Protein AF-A0A7W9STJ0-F1 (afdb_monomer_lite)

Radius of gyration: 31.4 Å; chains: 1; bounding box: 106×86×63 Å

Organism: Armatimonas rosea (NCBI:txid685828)

Sequence (554 aa):
MKRLLGALAALTLLFAAPAHAYEEDTHFTMTLVLCRAAGLSNAEALTVASYDQGMDDSDGTVANGGTGGIIPNIPEESFWHAIPKSGSKTEVLARKKELWDSVLAETNPTKRLQRLGVFFHYQQDTWAHRKHPNSDPATFDTYSTPFGHAADGHQPDRPPFDPVCALRCLEEGSTYARLFVKDCVRRTPTTLFDNYSAAKGELDGAWTDKRKGKFFNTLVVDSSTPARKFFTDLIRSQIGAYTVSTDANPKFLFRETADEANYTAVKQALEGACSRAGVAVSIPTVRTKVTNLTTSQFQGSNLGTTTYSVKIYTGDVSGAGTDSNIFLSFKGASGQIGEQRLNALITTNAFERNQTDYVTLVNLAPVGELTSVTVRSDNMYPASAWYLGWIELSAPGIATRRFTFNKWIESPNLSATVSVATAPVAAVPIKIKIKSASNQMYVCASDGLQHNQWLYCKAGTPLTFVVEGDLNNCSLRVDGTQLYFSYNETTGAVKLWNTKDKAQFKLERQSNGTYALRNIAFDQYVWLSKESPYITRAGNAAIASGRWYLEGLP

InterPro domains:
  IPR001024 PLAT/LH2 domain [PF01477] (308-411)
  IPR001024 PLAT/LH2 domain [PS50095] (306-423)
  IPR001024 PLAT/LH2 domain [SM00308] (306-422)
  IPR036392 PLAT/LH2 domain superfamily [SSF49723] (305-410)
  IPR052970 Inner ear hair cell lipoxygenase homology domain-containing protein [PTHR45901] (243-411)

pLDDT: mean 78.11, std 18.62, range [30.28, 98.12]

Foldseek 3Di:
DDDDDDDPPPPPPPPPDFDFADLLNCLLVLQLLLLLQFPHDNVLSLLLSQLLSQQCQAPQQPQDDPFFFGDRSDPFNVLQALDPPPDDPVVLVVSLVVLLVCLLPDPDLSLSSSSNSSSLNSLLLNLLQFDLVALDPNGTDGADGTCRCQQVQHPSRDDDDPQQSLQSSSVVSSVSSNCCCCNVVVHHTDCLCPPNDRDGFDWPPVDPDPQDDPPLIATDQDPVGSNSNLSSQLRCLQSVQFRHQQDDDDDRPPGGYGDGGRSVSNQVSNCVSCVVSVRDGDDDPDRDHNYNDGPCVSVPNAAPKWKKKKKWFQEQDVLQFAPWWKWKKFAAPAGIGDTDTFCVQFPDRPQDHGDITIGIDTRHHDRAETFKMKMFTPQPDPSHKHQTAWMWMDIVVYDIDIFGDRDICDPPNRMDMGGDDDDDPDDDFQKWWKAFLVPRFTWDQAPDDDAFTFIWRDDDDIFIWTWADDLQWTWTHGPPAQWTFDADPVWQWTGTHNDCVQRIWHWDQDPVRWTWTARPVVRFTFFDDPTTTGTDPPQDCVDRRRTIHTHRDD

Secondary structure (DSSP, 8-state):
---------------PPPPB--THHHHHHHHHHHHHHHT--HHHHHHHHHHHHTTTS-TTT-TT-SSSS---SSTTHHHHS---SS--HHHHHHHHHHHHHHHHH--SHHHHHHHHHHHHHHHHHHHHTB-GGG--SSS-PBP-TTHHHHHTT--TTPSP--HHHHHHHHHHHHHHHHHIIIIIS--PPPGGGTT-------B-TT----SSSTT---BPP--SSHHHHHHHHHHHHHHHH-------S---TT-------BHHHHHHHHHHHHHHTT------SS----TT--HHHHTTS----EEEEEEEEE-SSTT----S-EEEEEEETTEEEEEEE-GGG-SSS-S-TT-EEEEEEEEE---SSEEEEEEEE---STT--EEEEEEEEEETTEEEEEEEEEEEEBTTB-EEEEE--PPP--PPPEEEEEEETTT-PBEE-TT-S-TTPBPEESSSPBPEEEEEEETTEEEEEETTSS-EEEE-TTT-BEEEESS-TT--EEEEE-TTS-EEEEETTTTEEEEEETTEEEEETT--TTSGGG-EEEETB-

Structure (mmCIF, N/CA/C/O backbone):
data_AF-A0A7W9STJ0-F1
#
_entry.id   AF-A0A7W9STJ0-F1
#
loop_
_atom_site.group_PDB
_atom_site.id
_atom_site.type_symbol
_atom_site.label_atom_id
_atom_site.label_alt_id
_atom_site.label_comp_id
_atom_site.label_asym_id
_atom_site.label_entity_id
_atom_site.label_seq_id
_atom_site.pdbx_PDB_ins_code
_atom_site.Cartn_x
_atom_site.Cartn_y
_atom_site.Cartn_z
_atom_site.occupancy
_atom_site.B_iso_or_equiv
_atom_site.auth_seq_id
_atom_site.auth_comp_id
_atom_site.auth_asym_id
_atom_site.auth_atom_id
_atom_site.pdbx_PDB_model_num
ATOM 1 N N . MET A 1 1 ? 60.773 -39.626 -4.029 1.00 34.88 1 MET A N 1
ATOM 2 C CA . MET A 1 1 ? 61.253 -38.275 -3.644 1.00 34.88 1 MET A CA 1
ATOM 3 C C . MET A 1 1 ? 60.671 -37.289 -4.651 1.00 34.88 1 MET A C 1
ATOM 5 O O . MET A 1 1 ? 60.888 -37.493 -5.829 1.00 34.88 1 MET A O 1
ATOM 9 N N . LYS A 1 2 ? 59.713 -36.441 -4.239 1.00 33.50 2 LYS A N 1
ATOM 10 C CA . LYS A 1 2 ? 59.927 -34.995 -3.969 1.00 33.50 2 LYS A CA 1
ATOM 11 C C . LYS A 1 2 ? 60.267 -34.240 -5.279 1.00 33.50 2 LYS A C 1
ATOM 13 O O . LYS A 1 2 ? 61.323 -34.500 -5.823 1.00 33.50 2 LYS A O 1
ATOM 18 N N . ARG A 1 3 ? 59.465 -33.301 -5.806 1.00 34.34 3 ARG A N 1
ATOM 19 C CA . ARG A 1 3 ? 58.855 -32.139 -5.129 1.00 34.34 3 ARG A CA 1
ATOM 20 C C . ARG A 1 3 ? 57.766 -31.457 -5.983 1.00 34.34 3 ARG A C 1
ATOM 22 O O . ARG A 1 3 ? 57.948 -31.286 -7.177 1.00 34.34 3 ARG A O 1
ATOM 29 N N . LEU A 1 4 ? 56.705 -31.042 -5.282 1.00 38.41 4 LEU A N 1
ATOM 30 C CA . LEU A 1 4 ? 56.048 -29.724 -5.285 1.00 38.41 4 LEU A CA 1
ATOM 31 C C . LEU A 1 4 ? 56.241 -28.796 -6.499 1.00 38.41 4 LEU A C 1
ATOM 33 O O . LEU A 1 4 ? 57.332 -28.262 -6.667 1.00 38.41 4 LEU A O 1
ATOM 37 N N . LEU A 1 5 ? 55.126 -28.372 -7.104 1.00 34.69 5 LEU A N 1
ATOM 38 C CA . LEU A 1 5 ? 54.842 -26.943 -7.277 1.00 34.69 5 LEU A CA 1
ATOM 39 C C . LEU A 1 5 ? 53.389 -26.672 -6.856 1.00 34.69 5 LEU A C 1
ATOM 41 O O . LEU A 1 5 ? 52.479 -27.417 -7.207 1.00 34.69 5 LEU A O 1
ATOM 45 N N . GLY A 1 6 ? 53.237 -25.687 -5.972 1.00 30.28 6 GLY A N 1
ATOM 46 C CA . GLY A 1 6 ? 52.090 -25.507 -5.093 1.00 30.28 6 GLY A CA 1
ATOM 47 C C . GLY A 1 6 ? 50.876 -24.837 -5.725 1.00 30.28 6 GLY A C 1
ATOM 48 O O . GLY A 1 6 ? 50.976 -24.029 -6.644 1.00 30.28 6 GLY A O 1
ATOM 49 N N . ALA A 1 7 ? 49.726 -25.157 -5.137 1.00 34.00 7 ALA A N 1
ATOM 50 C CA . ALA A 1 7 ? 48.494 -24.409 -5.271 1.00 34.00 7 ALA A CA 1
ATOM 51 C C . ALA A 1 7 ? 48.690 -22.994 -4.709 1.00 34.00 7 ALA A C 1
ATOM 53 O O . ALA A 1 7 ? 48.781 -22.804 -3.496 1.00 34.00 7 ALA A O 1
ATOM 54 N N . LEU A 1 8 ? 48.734 -21.996 -5.591 1.00 33.53 8 LEU A N 1
ATOM 55 C CA . LEU A 1 8 ? 48.444 -20.622 -5.210 1.00 33.53 8 LEU A CA 1
ATOM 56 C C . LEU A 1 8 ? 46.915 -20.494 -5.190 1.00 33.53 8 LEU A C 1
ATOM 58 O O . LEU A 1 8 ? 46.287 -20.176 -6.197 1.00 33.53 8 LEU A O 1
ATOM 62 N N . ALA A 1 9 ? 46.300 -20.819 -4.053 1.00 33.91 9 ALA A N 1
ATOM 63 C CA . ALA A 1 9 ? 44.928 -20.414 -3.789 1.00 33.91 9 ALA A CA 1
ATOM 64 C C . ALA A 1 9 ? 44.934 -18.886 -3.665 1.00 33.91 9 ALA A C 1
ATOM 66 O O . ALA A 1 9 ? 45.216 -18.335 -2.602 1.00 33.91 9 ALA A O 1
ATOM 67 N N . ALA A 1 10 ? 44.694 -18.199 -4.781 1.00 35.62 10 ALA A N 1
ATOM 68 C CA . ALA A 1 10 ? 44.346 -16.793 -4.763 1.00 35.62 10 ALA A CA 1
ATOM 69 C C . ALA A 1 10 ? 43.006 -16.688 -4.033 1.00 35.62 10 ALA A C 1
ATOM 71 O O . ALA A 1 10 ? 41.945 -16.907 -4.618 1.00 35.62 10 ALA A O 1
ATOM 72 N N . LEU A 1 11 ? 43.074 -16.405 -2.732 1.00 33.12 11 LEU A N 1
ATOM 73 C CA . LEU A 1 11 ? 41.954 -15.915 -1.949 1.00 33.12 11 LEU A CA 1
ATOM 74 C C . LEU A 1 11 ? 41.569 -14.562 -2.556 1.00 33.12 11 LEU A C 1
ATOM 76 O O . LEU A 1 11 ? 42.023 -13.505 -2.123 1.00 33.12 11 LEU A O 1
ATOM 80 N N . THR A 1 12 ? 40.787 -14.604 -3.629 1.00 33.50 12 THR A N 1
ATOM 81 C CA . THR A 1 12 ? 40.058 -13.449 -4.124 1.00 33.50 12 THR A CA 1
ATOM 82 C C . THR A 1 12 ? 39.019 -13.165 -3.054 1.00 33.50 12 THR A C 1
ATOM 84 O O . THR A 1 12 ? 37.937 -13.745 -3.027 1.00 33.50 12 THR A O 1
ATOM 87 N N . LEU A 1 13 ? 39.388 -12.299 -2.109 1.00 33.31 13 LEU A N 1
ATOM 88 C CA . LEU A 1 13 ? 38.422 -11.469 -1.413 1.00 33.31 13 LEU A CA 1
ATOM 89 C C . LEU A 1 13 ? 37.637 -10.759 -2.516 1.00 33.31 13 LEU A C 1
ATOM 91 O O . LEU A 1 13 ? 38.091 -9.764 -3.079 1.00 33.31 13 LEU A O 1
ATOM 95 N N . LEU A 1 14 ? 36.497 -11.344 -2.882 1.00 32.53 14 LEU A N 1
ATOM 96 C CA . LEU A 1 14 ? 35.428 -10.672 -3.595 1.00 32.53 14 LEU A CA 1
ATOM 97 C C . LEU A 1 14 ? 34.987 -9.528 -2.683 1.00 32.53 14 LEU A C 1
ATOM 99 O O . LEU A 1 14 ? 34.067 -9.667 -1.881 1.00 32.53 14 LEU A O 1
ATOM 103 N N . PHE A 1 15 ? 35.692 -8.403 -2.755 1.00 34.09 15 PHE A N 1
ATOM 104 C CA . PHE A 1 15 ? 35.105 -7.140 -2.362 1.00 34.09 15 PHE A CA 1
ATOM 105 C C . PHE A 1 15 ? 33.916 -6.967 -3.299 1.00 34.09 15 PHE A C 1
ATOM 107 O O . PHE A 1 15 ? 34.097 -6.845 -4.511 1.00 34.09 15 PHE A O 1
ATOM 114 N N . ALA A 1 16 ? 32.704 -7.069 -2.751 1.00 37.66 16 ALA A N 1
ATOM 115 C CA . ALA A 1 16 ? 31.504 -6.708 -3.486 1.00 37.66 16 ALA A CA 1
ATOM 116 C C . ALA A 1 16 ? 31.754 -5.332 -4.113 1.00 37.66 16 ALA A C 1
ATOM 118 O O . ALA A 1 16 ? 32.221 -4.420 -3.421 1.00 37.66 16 ALA A O 1
ATOM 119 N N . ALA A 1 17 ? 31.518 -5.207 -5.421 1.00 43.00 17 ALA A N 1
ATOM 120 C CA . ALA A 1 17 ? 31.607 -3.916 -6.084 1.00 43.00 17 ALA A CA 1
ATOM 121 C C . ALA A 1 17 ? 30.753 -2.905 -5.295 1.00 43.00 17 ALA A C 1
ATOM 123 O O . ALA A 1 17 ? 29.681 -3.281 -4.803 1.00 43.00 17 ALA A O 1
ATOM 124 N N . PRO A 1 18 ? 31.224 -1.661 -5.101 1.00 43.72 18 PRO A N 1
ATOM 125 C CA . PRO A 1 18 ? 30.446 -0.667 -4.379 1.00 43.72 18 PRO A CA 1
ATOM 126 C C . PRO A 1 18 ? 29.083 -0.514 -5.061 1.00 43.72 18 PRO A C 1
ATOM 128 O O . PRO A 1 18 ? 29.011 -0.268 -6.259 1.00 43.72 18 PRO A O 1
ATOM 131 N N . ALA A 1 19 ? 28.001 -0.696 -4.301 1.00 46.25 19 ALA A N 1
ATOM 132 C CA . ALA A 1 19 ? 26.663 -0.426 -4.802 1.00 46.25 19 ALA A CA 1
ATOM 133 C C . ALA A 1 19 ? 26.538 1.077 -5.074 1.00 46.25 19 ALA A C 1
ATOM 135 O O . ALA A 1 19 ? 26.765 1.910 -4.186 1.00 46.25 19 ALA A O 1
ATOM 136 N N . HIS A 1 20 ? 26.197 1.409 -6.308 1.00 48.94 20 HIS A N 1
ATOM 137 C CA . HIS A 1 20 ? 25.931 2.772 -6.720 1.00 48.94 20 HIS A CA 1
ATOM 138 C C . HIS A 1 20 ? 24.485 3.149 -6.359 1.00 48.94 20 HIS A C 1
ATOM 140 O O . HIS A 1 20 ? 23.592 2.297 -6.346 1.00 48.94 20 HIS A O 1
ATOM 146 N N . ALA A 1 21 ? 24.292 4.405 -5.964 1.00 47.09 21 ALA A N 1
ATOM 147 C CA . ALA A 1 21 ? 22.993 5.032 -5.794 1.00 47.09 21 ALA A CA 1
ATOM 148 C C . ALA A 1 21 ? 22.482 5.343 -7.195 1.00 47.09 21 ALA A C 1
ATOM 150 O O . ALA A 1 21 ? 22.922 6.312 -7.817 1.00 47.09 21 ALA A O 1
ATOM 151 N N . TYR A 1 22 ? 21.612 4.479 -7.696 1.00 52.34 22 TYR A N 1
ATOM 152 C CA . TYR A 1 22 ? 20.896 4.745 -8.930 1.00 52.34 22 TYR A CA 1
ATOM 153 C C . TYR A 1 22 ? 19.677 5.624 -8.620 1.00 52.34 22 TYR A C 1
ATOM 155 O O . TYR A 1 22 ? 19.228 5.710 -7.482 1.00 52.34 22 TYR A O 1
ATOM 163 N N . GLU A 1 23 ? 19.180 6.299 -9.642 1.00 53.84 23 GLU A N 1
ATOM 164 C CA . GLU A 1 23 ? 17.933 7.066 -9.724 1.00 53.84 23 GLU A CA 1
ATOM 165 C C . GLU A 1 23 ? 16.795 6.569 -8.781 1.00 53.84 23 GLU A C 1
ATOM 167 O O . GLU A 1 23 ? 16.400 7.267 -7.840 1.00 53.84 23 GLU A O 1
ATOM 172 N N . GLU A 1 24 ? 16.421 5.295 -8.919 1.00 54.16 24 GLU A N 1
ATOM 173 C CA . GLU A 1 24 ? 15.500 4.502 -8.078 1.00 54.16 24 GLU A CA 1
ATOM 174 C C . GLU A 1 24 ? 15.724 4.602 -6.550 1.00 54.16 24 GLU A C 1
ATOM 176 O O . GLU A 1 24 ? 14.804 4.491 -5.733 1.00 54.16 24 GLU A O 1
ATOM 181 N N . ASP A 1 25 ? 16.975 4.787 -6.130 1.00 62.66 25 ASP A N 1
ATOM 182 C CA . ASP A 1 25 ? 17.379 4.742 -4.727 1.00 62.66 25 ASP A CA 1
ATOM 183 C C . ASP A 1 25 ? 17.018 6.028 -3.981 1.00 62.66 25 ASP A C 1
ATOM 185 O O . ASP A 1 25 ? 16.986 6.051 -2.744 1.00 62.66 25 ASP A O 1
ATOM 189 N N . THR A 1 26 ? 16.733 7.110 -4.706 1.00 71.62 26 THR A N 1
ATOM 190 C CA . THR A 1 26 ? 16.294 8.358 -4.080 1.00 71.62 26 THR A CA 1
ATOM 191 C C . THR A 1 26 ? 14.828 8.327 -3.717 1.00 71.62 26 THR A C 1
ATOM 193 O O . THR A 1 26 ? 14.522 8.679 -2.578 1.00 71.62 26 THR A O 1
ATOM 196 N N . HIS A 1 27 ? 13.962 7.846 -4.612 1.00 78.56 27 HIS A N 1
ATOM 197 C CA . HIS A 1 27 ? 12.553 7.591 -4.299 1.00 78.56 27 HIS A CA 1
ATOM 198 C C . HIS A 1 27 ? 12.453 6.736 -3.035 1.00 78.56 27 HIS A C 1
ATOM 200 O O . HIS A 1 27 ? 11.918 7.163 -2.009 1.00 78.56 27 HIS A O 1
ATOM 206 N N . PHE A 1 28 ? 13.172 5.608 -3.022 1.00 84.12 28 PHE A N 1
ATOM 207 C CA . PHE A 1 28 ? 13.250 4.738 -1.852 1.00 84.12 28 PHE A CA 1
ATOM 208 C C . PHE A 1 28 ? 13.688 5.467 -0.574 1.00 84.12 28 PHE A C 1
ATOM 210 O O . PHE A 1 28 ? 13.011 5.418 0.459 1.00 84.12 28 PHE A O 1
ATOM 217 N N . THR A 1 29 ? 14.862 6.107 -0.599 1.00 84.94 29 THR A N 1
ATOM 218 C CA . THR A 1 29 ? 15.466 6.661 0.621 1.00 84.94 29 THR A CA 1
ATOM 219 C C . THR A 1 29 ? 14.710 7.879 1.138 1.00 84.94 29 THR A C 1
ATOM 221 O O . THR A 1 29 ? 14.514 7.982 2.354 1.00 84.94 29 THR A O 1
ATOM 224 N N . MET A 1 30 ? 14.231 8.762 0.257 1.00 86.94 30 MET A N 1
ATOM 225 C CA . MET A 1 30 ? 13.417 9.919 0.639 1.00 86.94 30 MET A CA 1
ATOM 226 C C . MET A 1 30 ? 12.081 9.482 1.221 1.00 86.94 30 MET A C 1
ATOM 228 O O . MET A 1 30 ? 11.730 9.928 2.316 1.00 86.94 30 MET A O 1
ATOM 232 N N . THR A 1 31 ? 11.376 8.558 0.570 1.00 92.12 31 THR A N 1
ATOM 233 C CA . THR A 1 31 ? 10.092 8.050 1.067 1.00 92.12 31 THR A CA 1
ATOM 234 C C . THR A 1 31 ? 10.236 7.327 2.394 1.00 92.12 31 THR A C 1
ATOM 236 O O . THR A 1 31 ? 9.435 7.552 3.308 1.00 92.12 31 THR A O 1
ATOM 239 N N . LEU A 1 32 ? 11.284 6.515 2.563 1.00 91.69 32 LEU A N 1
ATOM 240 C CA . LEU A 1 32 ? 11.581 5.859 3.835 1.00 91.69 32 LEU A CA 1
ATOM 241 C C . LEU A 1 32 ? 11.781 6.892 4.952 1.00 91.69 32 LEU A C 1
ATOM 243 O O . LEU A 1 32 ? 11.142 6.799 6.006 1.00 91.69 32 LEU A O 1
ATOM 247 N N . VAL A 1 33 ? 12.643 7.885 4.722 1.00 93.50 33 VAL A N 1
ATOM 248 C CA . VAL A 1 33 ? 12.940 8.951 5.689 1.00 93.50 33 VAL A CA 1
ATOM 249 C C . VAL A 1 33 ? 11.684 9.746 6.030 1.00 93.50 33 VAL A C 1
ATOM 251 O O . VAL A 1 33 ? 11.388 9.951 7.208 1.00 93.50 33 VAL A O 1
ATOM 254 N N . LEU A 1 34 ? 10.918 10.147 5.022 1.00 94.81 34 LEU A N 1
ATOM 255 C CA . LEU A 1 34 ? 9.699 10.929 5.167 1.00 94.81 34 LEU A CA 1
ATOM 256 C C . LEU A 1 34 ? 8.627 10.174 5.962 1.00 94.81 34 LEU A C 1
ATOM 258 O O . LEU A 1 34 ? 8.043 10.719 6.901 1.00 94.81 34 LEU A O 1
ATOM 262 N N . CYS A 1 35 ? 8.409 8.897 5.645 1.00 96.50 35 CYS A N 1
ATOM 263 C CA . CYS A 1 35 ? 7.468 8.039 6.360 1.00 96.50 35 CYS A CA 1
ATOM 264 C C . CYS A 1 35 ? 7.874 7.851 7.827 1.00 96.50 35 CYS A C 1
ATOM 266 O O . CYS A 1 35 ? 7.034 7.946 8.729 1.00 96.50 35 CYS A O 1
ATOM 268 N N . ARG A 1 36 ? 9.167 7.627 8.088 1.00 96.19 36 ARG A N 1
ATOM 269 C CA . ARG A 1 36 ? 9.704 7.530 9.454 1.00 96.19 36 ARG A CA 1
ATOM 270 C C . ARG A 1 36 ? 9.550 8.839 10.214 1.00 96.19 36 ARG A C 1
ATOM 272 O O . ARG A 1 36 ? 9.101 8.815 11.359 1.00 96.19 36 ARG A O 1
ATOM 279 N N . ALA A 1 37 ? 9.861 9.960 9.571 1.00 96.06 37 ALA A N 1
ATOM 280 C CA . ALA A 1 37 ? 9.702 11.288 10.140 1.00 96.06 37 ALA A CA 1
ATOM 281 C C . ALA A 1 37 ? 8.234 11.596 10.455 1.00 96.06 37 ALA A C 1
ATOM 283 O O . ALA A 1 37 ? 7.967 12.228 11.465 1.00 96.06 37 ALA A O 1
ATOM 284 N N . ALA A 1 38 ? 7.276 11.125 9.652 1.00 96.25 38 ALA A N 1
ATOM 285 C CA . ALA A 1 38 ? 5.845 11.321 9.899 1.00 96.25 38 ALA A CA 1
ATOM 286 C C . ALA A 1 38 ? 5.280 10.428 11.020 1.00 96.25 38 ALA A C 1
ATOM 288 O O . ALA A 1 38 ? 4.276 10.791 11.634 1.00 96.25 38 ALA A O 1
ATOM 289 N N . GLY A 1 39 ? 5.926 9.294 11.316 1.00 94.50 39 GLY A N 1
ATOM 290 C CA . GLY A 1 39 ? 5.561 8.398 12.423 1.00 94.50 39 GLY A CA 1
ATOM 291 C C . GLY A 1 39 ? 5.176 6.970 12.022 1.00 94.50 39 GLY A C 1
ATOM 292 O O . GLY A 1 39 ? 4.685 6.221 12.869 1.00 94.50 39 GLY A O 1
ATOM 293 N N . LEU A 1 40 ? 5.390 6.556 10.767 1.00 93.06 40 LEU A N 1
ATOM 294 C CA . LEU A 1 40 ? 5.260 5.146 10.374 1.00 93.06 40 LEU A CA 1
ATOM 295 C C . LEU A 1 40 ? 6.374 4.330 11.028 1.00 93.06 40 LEU A C 1
ATOM 297 O O . LEU A 1 40 ? 7.490 4.825 11.149 1.00 93.06 40 LEU A O 1
ATOM 301 N N . SER A 1 41 ? 6.116 3.078 11.415 1.00 88.06 41 SER A N 1
ATOM 302 C CA . SER A 1 41 ? 7.145 2.135 11.886 1.00 88.06 41 SER A CA 1
ATOM 303 C C . SER A 1 41 ? 8.159 1.805 10.783 1.00 88.06 41 SER A C 1
ATOM 305 O O . SER A 1 41 ? 7.926 2.082 9.609 1.00 88.06 41 SER A O 1
ATOM 307 N N . ASN A 1 42 ? 9.285 1.183 11.145 1.00 81.69 42 ASN A N 1
ATOM 308 C CA . ASN A 1 42 ? 10.303 0.792 10.166 1.00 81.69 42 ASN A CA 1
ATOM 309 C C . ASN A 1 42 ? 9.755 -0.162 9.095 1.00 81.69 42 ASN A C 1
ATOM 311 O O . ASN A 1 42 ? 10.005 0.040 7.915 1.00 81.69 42 ASN A O 1
ATOM 315 N N . ALA A 1 43 ? 8.958 -1.158 9.492 1.00 79.56 43 ALA A N 1
ATOM 316 C CA . ALA A 1 43 ? 8.370 -2.119 8.558 1.00 79.56 43 ALA A CA 1
ATOM 317 C C . ALA A 1 43 ? 7.360 -1.465 7.600 1.00 79.56 43 ALA A C 1
ATOM 319 O O . ALA A 1 43 ? 7.353 -1.751 6.404 1.00 79.56 43 ALA A O 1
ATOM 320 N N . GLU A 1 44 ? 6.528 -0.557 8.116 1.00 87.94 44 GLU A N 1
ATOM 321 C CA . GLU A 1 44 ? 5.558 0.175 7.299 1.00 87.94 44 GLU A CA 1
ATOM 322 C C . GLU A 1 44 ? 6.271 1.101 6.308 1.00 87.94 44 GLU A C 1
ATOM 324 O O . GLU A 1 44 ? 5.984 1.053 5.118 1.00 87.94 44 GLU A O 1
ATOM 329 N N . ALA A 1 45 ? 7.245 1.886 6.777 1.00 88.62 45 ALA A N 1
ATOM 330 C CA . ALA A 1 45 ? 7.998 2.810 5.937 1.00 88.62 45 ALA A CA 1
ATOM 331 C C . ALA A 1 45 ? 8.825 2.083 4.859 1.00 88.62 45 ALA A C 1
ATOM 333 O O . ALA A 1 45 ? 8.855 2.531 3.719 1.00 88.62 45 ALA A O 1
ATOM 334 N N . LEU A 1 46 ? 9.422 0.929 5.185 1.00 82.75 46 LEU A N 1
ATOM 335 C CA . LEU A 1 46 ? 10.105 0.077 4.205 1.00 82.75 46 LEU A CA 1
ATOM 336 C C . LEU A 1 46 ? 9.148 -0.474 3.147 1.00 82.75 46 LEU A C 1
ATOM 338 O O . LEU A 1 46 ? 9.508 -0.523 1.976 1.00 82.75 46 LEU A O 1
ATOM 342 N N . THR A 1 47 ? 7.933 -0.868 3.538 1.00 83.69 47 THR A N 1
ATOM 343 C CA . THR A 1 47 ? 6.923 -1.354 2.583 1.00 83.69 47 THR A CA 1
ATOM 344 C C . THR A 1 47 ? 6.565 -0.265 1.577 1.00 83.69 47 THR A C 1
ATOM 346 O O . THR A 1 47 ? 6.539 -0.524 0.379 1.00 83.69 47 THR A O 1
ATOM 349 N N . VAL A 1 48 ? 6.323 0.953 2.066 1.00 91.50 48 VAL A N 1
ATOM 350 C CA . VAL A 1 48 ? 5.977 2.111 1.233 1.00 91.50 48 VAL A CA 1
ATOM 351 C C . VAL A 1 48 ? 7.133 2.445 0.288 1.00 91.50 48 VAL A C 1
ATOM 353 O O . VAL A 1 48 ? 6.927 2.488 -0.919 1.00 91.50 48 VAL A O 1
ATOM 356 N N . ALA A 1 49 ? 8.353 2.581 0.817 1.00 88.00 49 ALA A N 1
ATOM 357 C CA . ALA A 1 49 ? 9.550 2.889 0.035 1.00 88.00 49 ALA A CA 1
ATOM 358 C C . ALA A 1 49 ? 9.872 1.828 -1.033 1.00 88.00 49 ALA A C 1
ATOM 360 O O . ALA A 1 49 ? 10.314 2.166 -2.123 1.00 88.00 49 ALA A O 1
ATOM 361 N N . SER A 1 50 ? 9.619 0.545 -0.750 1.00 82.19 50 SER A N 1
ATOM 362 C CA . SER A 1 50 ? 9.867 -0.532 -1.722 1.00 82.19 50 SER A CA 1
ATOM 363 C C . SER A 1 50 ? 8.881 -0.501 -2.894 1.00 82.19 50 SER A C 1
ATOM 365 O O . SER A 1 50 ? 9.235 -0.900 -3.995 1.00 82.19 50 SER A O 1
ATOM 367 N N . TYR A 1 51 ? 7.640 -0.054 -2.668 1.00 86.19 51 TYR A N 1
ATOM 368 C CA . TYR A 1 51 ? 6.631 0.088 -3.729 1.00 86.19 51 TYR A CA 1
ATOM 369 C C . TYR A 1 51 ? 6.763 1.393 -4.508 1.00 86.19 51 TYR A C 1
ATOM 371 O O . TYR A 1 51 ? 6.358 1.434 -5.662 1.00 86.19 51 TYR A O 1
ATOM 379 N N . ASP A 1 52 ? 7.310 2.424 -3.870 1.00 87.44 52 ASP A N 1
ATOM 380 C CA . ASP A 1 52 ? 7.742 3.654 -4.525 1.00 87.44 52 ASP A CA 1
ATOM 381 C C . ASP A 1 52 ? 8.830 3.336 -5.565 1.00 87.44 52 ASP A C 1
ATOM 383 O O . ASP A 1 52 ? 8.577 3.383 -6.763 1.00 87.44 52 ASP A O 1
ATOM 387 N N . GLN A 1 53 ? 9.962 2.780 -5.113 1.00 79.50 53 GLN A N 1
ATOM 388 C CA . GLN A 1 53 ? 11.043 2.313 -5.993 1.00 79.50 53 GLN A CA 1
ATOM 389 C C . GLN A 1 53 ? 10.601 1.238 -7.002 1.00 79.50 53 GLN A C 1
ATOM 391 O O . GLN A 1 53 ? 11.119 1.168 -8.113 1.00 79.50 53 GLN A O 1
ATOM 396 N N . GLY A 1 54 ? 9.640 0.390 -6.624 1.00 75.50 54 GLY A N 1
ATOM 397 C CA . GLY A 1 54 ? 9.143 -0.701 -7.461 1.00 75.50 54 GLY A CA 1
ATOM 398 C C . GLY A 1 54 ? 8.596 -0.255 -8.819 1.00 75.50 54 GLY A C 1
ATOM 399 O O . GLY A 1 54 ? 8.569 -1.057 -9.754 1.00 75.50 54 GLY A O 1
ATOM 400 N N . MET A 1 55 ? 8.148 0.999 -8.934 1.00 74.62 55 MET A N 1
ATOM 401 C CA . MET A 1 55 ? 7.643 1.534 -10.196 1.00 74.62 55 MET A CA 1
ATOM 402 C C . MET A 1 55 ? 8.756 1.755 -11.222 1.00 74.62 55 MET A C 1
ATOM 404 O O . MET A 1 55 ? 8.558 1.441 -12.393 1.00 74.62 55 MET A O 1
ATOM 408 N N . ASP A 1 56 ? 9.929 2.198 -10.782 1.00 70.06 56 ASP A N 1
ATOM 409 C CA . ASP A 1 56 ? 11.104 2.366 -11.641 1.00 70.06 56 ASP A CA 1
ATOM 410 C C . ASP A 1 56 ? 11.816 1.032 -11.910 1.00 70.06 56 ASP A C 1
ATOM 412 O O . ASP A 1 56 ? 12.275 0.783 -13.021 1.00 70.06 56 ASP A O 1
ATOM 416 N N . ASP A 1 57 ? 11.825 0.131 -10.920 1.00 68.56 57 ASP A N 1
ATOM 417 C CA . ASP A 1 57 ? 12.467 -1.198 -10.964 1.00 68.56 57 ASP A CA 1
ATOM 418 C C . ASP A 1 57 ? 11.811 -2.193 -11.946 1.00 68.56 57 ASP A C 1
ATOM 420 O O . ASP A 1 57 ? 12.281 -3.324 -12.120 1.00 68.56 57 ASP A O 1
ATOM 424 N N . SER A 1 58 ? 10.656 -1.849 -12.506 1.00 63.47 58 SER A N 1
ATOM 425 C CA . SER A 1 58 ? 9.824 -2.784 -13.253 1.00 63.47 58 SER A CA 1
ATOM 426 C C . SER A 1 58 ? 10.061 -2.647 -14.748 1.00 63.47 58 SER A C 1
ATOM 428 O O . SER A 1 58 ? 9.692 -1.639 -15.334 1.00 63.47 58 SER A O 1
ATOM 430 N N . ASP A 1 59 ? 10.583 -3.709 -15.376 1.00 59.44 59 ASP A N 1
ATOM 431 C CA . ASP A 1 59 ? 10.970 -3.787 -16.801 1.00 59.44 59 ASP A CA 1
ATOM 432 C C . ASP A 1 59 ? 9.914 -3.264 -17.798 1.00 59.44 59 ASP A C 1
ATOM 434 O O . ASP A 1 59 ? 10.240 -2.897 -18.925 1.00 59.44 59 ASP A O 1
ATOM 438 N N . GLY A 1 60 ? 8.641 -3.236 -17.392 1.00 53.31 60 GLY A N 1
ATOM 439 C CA . GLY A 1 60 ? 7.544 -2.676 -18.170 1.00 53.31 60 GLY A CA 1
ATOM 440 C C . GLY A 1 60 ? 7.328 -1.169 -17.992 1.00 53.31 60 GLY A C 1
ATOM 441 O O . GLY A 1 60 ? 6.933 -0.512 -18.943 1.00 53.31 60 GLY A O 1
ATOM 442 N N . THR A 1 61 ? 7.571 -0.608 -16.811 1.00 52.53 61 THR A N 1
ATOM 443 C CA . THR A 1 61 ? 7.291 0.799 -16.472 1.00 52.53 61 THR A CA 1
ATOM 444 C C . THR A 1 61 ? 8.533 1.687 -16.472 1.00 52.53 61 THR A C 1
ATOM 446 O O . THR A 1 61 ? 8.396 2.882 -16.258 1.00 52.53 61 THR A O 1
ATOM 449 N N . VAL A 1 62 ? 9.721 1.146 -16.773 1.00 56.25 62 VAL A N 1
ATOM 450 C CA . VAL A 1 62 ? 10.960 1.934 -16.877 1.00 56.25 62 VAL A CA 1
ATOM 451 C C . VAL A 1 62 ? 10.805 3.052 -17.916 1.00 56.25 62 VAL A C 1
ATOM 453 O O . VAL A 1 62 ? 10.714 2.784 -19.119 1.00 56.25 62 VAL A O 1
ATOM 456 N N . ALA A 1 63 ? 10.881 4.309 -17.466 1.00 49.62 63 ALA A N 1
ATOM 457 C CA . ALA A 1 63 ? 10.772 5.508 -18.309 1.00 49.62 63 ALA A CA 1
ATOM 458 C C . ALA A 1 63 ? 11.895 5.641 -19.371 1.00 49.62 63 ALA A C 1
ATOM 460 O O . ALA A 1 63 ? 11.813 6.443 -20.307 1.00 49.62 63 ALA A O 1
ATOM 461 N N . ASN A 1 64 ? 12.962 4.841 -19.242 1.00 50.12 64 ASN A N 1
ATOM 462 C CA . ASN A 1 64 ? 14.198 4.917 -20.021 1.00 50.12 64 ASN A CA 1
ATOM 463 C C . ASN A 1 64 ? 14.562 3.575 -20.684 1.00 50.12 64 ASN A C 1
ATOM 465 O O . ASN A 1 64 ? 15.649 3.033 -20.481 1.00 50.12 64 ASN A O 1
ATOM 469 N N . GLY A 1 65 ? 13.678 3.036 -21.525 1.00 41.75 65 GLY A N 1
ATOM 470 C CA . GLY A 1 65 ? 14.030 1.903 -22.389 1.00 41.75 65 GLY A CA 1
ATOM 471 C C . GLY A 1 65 ? 15.105 2.290 -23.406 1.00 41.75 65 GLY A C 1
ATOM 472 O O . GLY A 1 65 ? 14.776 2.849 -24.442 1.00 41.75 65 GLY A O 1
ATOM 473 N N . GLY A 1 66 ? 16.377 2.005 -23.109 1.00 44.44 66 GLY A N 1
ATOM 474 C CA . GLY A 1 66 ? 17.497 2.000 -24.057 1.00 44.44 66 GLY A CA 1
ATOM 475 C C . GLY A 1 66 ? 17.776 3.320 -24.785 1.00 44.44 66 GLY A C 1
ATOM 476 O O . GLY A 1 66 ? 17.091 3.696 -25.726 1.00 44.44 66 GLY A O 1
ATOM 477 N N . THR A 1 67 ? 18.901 3.966 -24.467 1.00 37.69 67 THR A N 1
ATOM 478 C CA . THR A 1 67 ? 19.514 4.985 -25.341 1.00 37.69 67 THR A CA 1
ATOM 479 C C . THR A 1 67 ? 18.543 6.090 -25.816 1.00 37.69 67 THR A C 1
ATOM 481 O O . THR A 1 67 ? 18.317 6.287 -27.005 1.00 37.69 67 THR A O 1
ATOM 484 N N . GLY A 1 68 ? 18.027 6.862 -24.851 1.00 45.28 68 GLY A N 1
ATOM 485 C CA . GLY A 1 68 ? 17.576 8.242 -25.055 1.00 45.28 68 GLY A CA 1
ATOM 486 C C . GLY A 1 68 ? 16.112 8.477 -25.436 1.00 45.28 68 GLY A C 1
ATOM 487 O O . GLY A 1 68 ? 15.814 8.764 -26.590 1.00 45.28 68 GLY A O 1
ATOM 488 N N . GLY A 1 69 ? 15.261 8.609 -24.414 1.00 47.53 69 GLY A N 1
ATOM 489 C CA . GLY A 1 69 ? 14.140 9.555 -24.433 1.00 47.53 69 GLY A CA 1
ATOM 490 C C . GLY A 1 69 ? 12.777 8.985 -24.828 1.00 47.53 69 GLY A C 1
ATOM 491 O O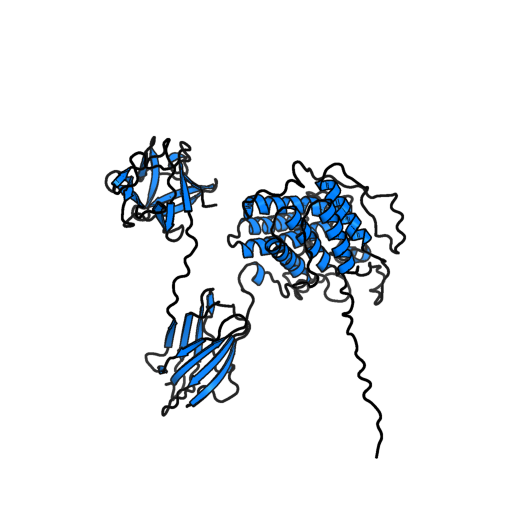 . GLY A 1 69 ? 12.366 9.103 -25.976 1.00 47.53 69 GLY A O 1
ATOM 492 N N . ILE A 1 70 ? 12.060 8.478 -23.820 1.00 49.69 70 ILE A N 1
ATOM 493 C CA . ILE A 1 70 ? 10.599 8.310 -23.701 1.00 49.69 70 ILE A CA 1
ATOM 494 C C . ILE A 1 70 ? 9.865 7.942 -25.004 1.00 49.69 70 ILE A C 1
ATOM 496 O O . ILE A 1 70 ? 9.181 8.751 -25.649 1.00 49.69 70 ILE A O 1
ATOM 500 N N . ILE A 1 71 ? 9.907 6.654 -25.325 1.00 48.00 71 ILE A N 1
ATOM 501 C CA . ILE A 1 71 ? 8.810 5.964 -26.002 1.00 48.00 71 ILE A CA 1
ATOM 502 C C . ILE A 1 71 ? 8.208 5.056 -24.929 1.00 48.00 71 ILE A C 1
ATOM 504 O O . ILE A 1 71 ? 8.972 4.259 -24.397 1.00 48.00 71 ILE A O 1
ATOM 508 N N . PRO A 1 72 ? 6.903 5.174 -24.602 1.00 51.00 72 PRO A N 1
ATOM 509 C CA . PRO A 1 72 ? 6.286 4.301 -23.622 1.00 51.00 72 PRO A CA 1
ATOM 510 C C . PRO A 1 72 ? 6.582 2.854 -23.989 1.00 51.00 72 PRO A C 1
ATOM 512 O O . PRO A 1 72 ? 6.216 2.428 -25.092 1.00 51.00 72 PRO A O 1
ATOM 515 N N . ASN A 1 73 ? 7.278 2.133 -23.116 1.00 51.34 73 ASN A N 1
ATOM 516 C CA . ASN A 1 73 ? 7.643 0.744 -23.396 1.00 51.34 73 ASN A CA 1
ATOM 517 C C . ASN A 1 73 ? 6.411 -0.157 -23.311 1.00 51.34 73 ASN A C 1
ATOM 519 O O . ASN A 1 73 ? 6.324 -1.163 -24.018 1.00 51.34 73 ASN A O 1
ATOM 523 N N . ILE A 1 74 ? 5.426 0.262 -22.511 1.00 52.44 74 ILE A N 1
ATOM 524 C CA . ILE A 1 74 ? 4.094 -0.330 -22.420 1.00 52.44 74 ILE A CA 1
ATOM 525 C C . ILE A 1 74 ? 3.026 0.765 -22.217 1.00 52.44 74 ILE A C 1
ATOM 527 O O . ILE A 1 74 ? 3.339 1.870 -21.764 1.00 52.44 74 ILE A O 1
ATOM 531 N N . PRO A 1 75 ? 1.744 0.484 -22.516 1.00 57.44 75 PRO A N 1
ATOM 532 C CA . PRO A 1 75 ? 0.636 1.419 -22.290 1.00 57.44 75 PRO A CA 1
ATOM 533 C C . PRO A 1 75 ? 0.521 1.937 -20.847 1.00 57.44 75 PRO A C 1
ATOM 535 O O . PRO A 1 75 ? 0.046 3.053 -20.621 1.00 57.44 75 PRO A O 1
ATOM 538 N N . GLU A 1 76 ? 0.944 1.137 -19.869 1.00 57.91 76 GLU A N 1
ATOM 539 C CA . GLU A 1 76 ? 0.758 1.407 -18.451 1.00 57.91 76 GLU A CA 1
ATOM 540 C C . GLU A 1 76 ? 1.683 2.470 -17.854 1.00 57.91 76 GLU A C 1
ATOM 542 O O . GLU A 1 76 ? 1.354 3.020 -16.806 1.00 57.91 76 GLU A O 1
ATOM 547 N N . GLU A 1 77 ? 2.802 2.788 -18.503 1.00 63.06 77 GLU A N 1
ATOM 548 C CA . GLU A 1 77 ? 3.802 3.752 -18.015 1.00 63.06 77 GLU A CA 1
ATOM 549 C C . GLU A 1 77 ? 3.170 5.120 -17.695 1.00 63.06 77 GLU A C 1
ATOM 551 O O . GLU A 1 77 ? 3.394 5.702 -16.635 1.00 63.06 77 GLU A O 1
ATOM 556 N N . SER A 1 78 ? 2.250 5.572 -18.552 1.00 62.25 78 SER A N 1
ATOM 557 C CA . SER A 1 78 ? 1.504 6.828 -18.379 1.00 62.25 78 SER A CA 1
ATOM 558 C C . SER A 1 78 ? 0.534 6.853 -17.187 1.00 62.25 78 SER A C 1
ATOM 560 O O . SER A 1 78 ? 0.044 7.919 -16.815 1.00 62.25 78 SER A O 1
ATOM 562 N N . PHE A 1 79 ? 0.233 5.703 -16.570 1.00 64.44 79 PHE A N 1
ATOM 563 C CA . PHE A 1 79 ? -0.606 5.648 -15.368 1.00 64.44 79 PHE A CA 1
ATOM 564 C C . PHE A 1 79 ? 0.170 5.888 -14.075 1.00 64.44 79 PHE A C 1
ATOM 566 O O . PHE A 1 79 ? -0.469 6.191 -13.056 1.00 64.44 79 PHE A O 1
ATOM 573 N N . TRP A 1 80 ? 1.492 5.701 -14.111 1.00 69.94 80 TRP A N 1
ATOM 574 C CA . TRP A 1 80 ? 2.370 5.677 -12.938 1.00 69.94 80 TRP A CA 1
ATOM 575 C C . TRP A 1 80 ? 3.423 6.771 -12.957 1.00 69.94 80 TRP A C 1
ATOM 577 O O . TRP A 1 80 ? 3.824 7.217 -11.887 1.00 69.94 80 TRP A O 1
ATOM 587 N N . HIS A 1 81 ? 3.775 7.255 -14.142 1.00 75.12 81 HIS A N 1
ATOM 588 C CA . HIS A 1 81 ? 4.626 8.415 -14.304 1.00 75.12 81 HIS A CA 1
ATOM 589 C C . HIS A 1 81 ? 3.803 9.648 -14.667 1.00 75.12 81 HIS A C 1
ATOM 591 O O . HIS A 1 81 ? 2.886 9.602 -15.494 1.00 75.12 81 HIS A O 1
ATOM 597 N N . ALA A 1 82 ? 4.152 10.780 -14.076 1.00 73.00 82 ALA A N 1
ATOM 598 C CA . ALA A 1 82 ? 3.585 12.097 -14.313 1.00 73.00 82 ALA A CA 1
ATOM 599 C C . ALA A 1 82 ? 4.074 12.712 -15.642 1.00 73.00 82 ALA A C 1
ATOM 601 O O . ALA A 1 82 ? 4.319 13.919 -15.724 1.00 73.00 82 ALA A O 1
ATOM 602 N N . ILE A 1 83 ? 4.177 11.892 -16.693 1.00 63.81 83 ILE A N 1
ATOM 603 C CA . ILE A 1 83 ? 4.672 12.248 -18.024 1.00 63.81 83 ILE A CA 1
ATOM 604 C C . ILE A 1 83 ? 3.476 12.565 -18.933 1.00 63.81 83 ILE A C 1
ATOM 606 O O . ILE A 1 83 ? 2.773 11.662 -19.397 1.00 63.81 83 ILE A O 1
ATOM 610 N N . PRO A 1 84 ? 3.236 13.835 -19.292 1.00 53.69 84 PRO A N 1
ATOM 611 C CA . PRO A 1 84 ? 2.233 14.159 -20.287 1.00 53.69 84 PRO A CA 1
ATOM 612 C C . PRO A 1 84 ? 2.840 13.942 -21.677 1.00 53.69 84 PRO A C 1
ATOM 614 O O . PRO A 1 84 ? 3.395 14.862 -22.271 1.00 53.69 84 PRO A O 1
ATOM 617 N N . LYS A 1 85 ? 2.735 12.735 -22.248 1.00 45.66 85 LYS A N 1
ATOM 618 C CA . LYS A 1 85 ? 3.011 12.571 -23.693 1.00 45.66 85 LYS A CA 1
ATOM 619 C C . LYS A 1 85 ? 1.922 13.246 -24.555 1.00 45.66 85 LYS A C 1
ATOM 621 O O . LYS A 1 85 ? 2.154 13.558 -25.718 1.00 45.66 85 LYS A O 1
ATOM 626 N N . SER A 1 86 ? 0.760 13.531 -23.959 1.00 48.41 86 SER A N 1
ATOM 627 C CA . SER A 1 86 ? -0.380 14.230 -24.575 1.00 48.41 86 SER A CA 1
ATOM 628 C C . SER A 1 86 ? -1.358 14.838 -23.550 1.00 48.41 86 SER A C 1
ATOM 630 O O . SER A 1 86 ? -2.484 15.167 -23.910 1.00 48.41 86 SER A O 1
ATOM 632 N N . GLY A 1 87 ? -0.955 14.946 -22.278 1.00 53.94 87 GLY A N 1
ATOM 633 C CA . GLY A 1 87 ? -1.822 15.365 -21.171 1.00 53.94 87 GLY A CA 1
ATOM 634 C C . GLY A 1 87 ? -1.665 16.836 -20.768 1.00 53.94 87 GLY A C 1
ATOM 635 O O . GLY A 1 87 ? -0.638 17.474 -20.990 1.00 53.94 87 GLY A O 1
ATOM 636 N N . SER A 1 88 ? -2.692 17.379 -20.132 1.00 70.06 88 SER A N 1
ATOM 637 C CA . SER A 1 88 ? -2.729 18.678 -19.472 1.00 70.06 88 SER A CA 1
ATOM 638 C C . SER A 1 88 ? -2.298 18.563 -18.004 1.00 70.06 88 SER A C 1
ATOM 640 O O . SER A 1 88 ? -2.458 17.528 -17.359 1.00 70.06 88 SER A O 1
ATOM 642 N N . LYS A 1 89 ? -1.809 19.664 -17.420 1.00 75.12 89 LYS A N 1
ATOM 643 C CA . LYS A 1 89 ? -1.484 19.764 -15.979 1.00 75.12 89 LYS A CA 1
ATOM 644 C C . LYS A 1 89 ? -2.654 19.314 -15.093 1.00 75.12 89 LYS A C 1
ATOM 646 O O . LYS A 1 89 ? -2.453 18.719 -14.039 1.00 75.12 89 LYS A O 1
ATOM 651 N N . THR A 1 90 ? -3.876 19.588 -15.549 1.00 78.31 90 THR A N 1
ATOM 652 C CA . THR A 1 90 ? -5.121 19.186 -14.894 1.00 78.31 90 THR A CA 1
ATOM 653 C C . THR A 1 90 ? -5.246 17.670 -14.792 1.00 78.31 90 THR A C 1
ATOM 655 O O . THR A 1 90 ? -5.614 17.178 -13.731 1.00 78.31 90 THR A O 1
ATOM 658 N N . GLU A 1 91 ? -4.900 16.921 -15.839 1.00 77.00 91 GLU A N 1
ATOM 659 C CA . GLU A 1 91 ? -4.949 15.451 -15.825 1.00 77.00 91 GLU A CA 1
ATOM 660 C C . GLU A 1 91 ? -3.893 14.868 -14.887 1.00 77.00 91 GLU A C 1
ATOM 662 O O . GLU A 1 91 ? -4.200 13.965 -14.112 1.00 77.00 91 GLU A O 1
ATOM 667 N N . VAL A 1 92 ? -2.686 15.444 -14.861 1.00 78.75 92 VAL A N 1
ATOM 668 C CA . VAL A 1 92 ? -1.631 15.024 -13.923 1.00 78.75 92 VAL A CA 1
ATOM 669 C C . VAL A 1 92 ? -2.087 15.199 -12.471 1.00 78.75 92 VAL A C 1
ATOM 671 O O . VAL A 1 92 ? -1.922 14.293 -11.652 1.00 78.75 92 VAL A O 1
ATOM 674 N N . LEU A 1 93 ? -2.694 16.345 -12.140 1.00 83.56 93 LEU A N 1
ATOM 675 C CA . LEU A 1 93 ? -3.210 16.612 -10.794 1.00 83.56 93 LEU A CA 1
ATOM 676 C C . LEU A 1 93 ? -4.443 15.764 -10.456 1.00 83.56 93 LEU A C 1
ATOM 678 O O . LEU A 1 93 ? -4.548 15.284 -9.326 1.00 83.56 93 LEU A O 1
ATOM 682 N N . ALA A 1 94 ? -5.349 15.549 -11.414 1.00 82.44 94 ALA A N 1
ATOM 683 C CA . ALA A 1 94 ? -6.506 14.672 -11.244 1.00 82.44 94 ALA A CA 1
ATOM 684 C C . ALA A 1 94 ? -6.057 13.238 -10.943 1.00 82.44 94 ALA A C 1
ATOM 686 O O . ALA A 1 94 ? -6.516 12.641 -9.972 1.00 82.44 94 ALA A O 1
ATOM 687 N N . ARG A 1 95 ? -5.070 12.733 -11.685 1.00 81.94 95 ARG A N 1
ATOM 688 C CA . ARG A 1 95 ? -4.496 11.406 -11.471 1.00 81.94 95 ARG A CA 1
ATOM 689 C C . ARG A 1 95 ? -3.808 11.273 -10.114 1.00 81.94 95 ARG A C 1
ATOM 691 O O . ARG A 1 95 ? -4.053 10.302 -9.401 1.00 81.94 95 ARG A O 1
ATOM 698 N N . LYS A 1 96 ? -3.011 12.267 -9.701 1.00 86.62 96 LYS A N 1
ATOM 699 C CA . LYS A 1 96 ? -2.425 12.294 -8.347 1.00 86.62 96 LYS A CA 1
ATOM 700 C C . LYS A 1 96 ? -3.517 12.202 -7.275 1.00 86.62 96 LYS A C 1
ATOM 702 O O . LYS A 1 96 ? -3.374 11.456 -6.305 1.00 86.62 96 LYS A O 1
ATOM 707 N N . LYS A 1 97 ? -4.627 12.925 -7.467 1.00 86.19 97 LYS A N 1
ATOM 708 C CA . LYS A 1 97 ? -5.784 12.867 -6.568 1.00 86.19 97 LYS A CA 1
ATOM 709 C C . LYS A 1 97 ? -6.434 11.480 -6.562 1.00 86.19 97 LYS A C 1
ATOM 711 O O . LYS A 1 97 ? -6.700 10.966 -5.483 1.00 86.19 97 LYS A O 1
ATOM 716 N N . GLU A 1 98 ? -6.657 10.860 -7.718 1.00 82.88 98 GLU A N 1
ATOM 717 C CA . GLU A 1 98 ? -7.209 9.498 -7.810 1.00 82.88 98 GLU A CA 1
ATOM 718 C C . GLU A 1 98 ? -6.347 8.471 -7.068 1.00 82.88 98 GLU A C 1
ATOM 720 O O . GLU A 1 98 ? -6.871 7.616 -6.352 1.00 82.88 98 GLU A O 1
ATOM 725 N N . LEU A 1 99 ? -5.021 8.559 -7.212 1.00 84.81 99 LEU A N 1
ATOM 726 C CA . LEU A 1 99 ? -4.090 7.683 -6.506 1.00 84.81 99 LEU A CA 1
ATOM 727 C C . LEU A 1 99 ? -4.206 7.866 -4.993 1.00 84.81 99 LEU A C 1
ATOM 729 O O . LEU A 1 99 ? -4.332 6.872 -4.278 1.00 84.81 99 LEU A O 1
ATOM 733 N N . TRP A 1 100 ? -4.258 9.110 -4.512 1.00 92.31 100 TRP A N 1
ATOM 734 C CA . TRP A 1 100 ? -4.480 9.394 -3.095 1.00 92.31 100 TRP A CA 1
ATOM 735 C C . TRP A 1 100 ? -5.841 8.891 -2.596 1.00 92.31 100 TRP A C 1
ATOM 737 O O . TRP A 1 100 ? -5.917 8.220 -1.568 1.00 92.31 100 TRP A O 1
ATOM 747 N N . ASP A 1 101 ? -6.918 9.142 -3.340 1.00 84.62 101 ASP A N 1
ATOM 748 C CA . ASP A 1 101 ? -8.254 8.644 -3.006 1.00 84.62 101 ASP A CA 1
ATOM 749 C C . ASP A 1 101 ? -8.255 7.104 -2.926 1.00 84.62 101 ASP A C 1
ATOM 751 O O . ASP A 1 101 ? -8.907 6.526 -2.052 1.00 84.62 101 ASP A O 1
ATOM 755 N N . SER A 1 102 ? -7.466 6.424 -3.769 1.00 81.19 102 SER A N 1
ATOM 756 C CA . SER A 1 102 ? -7.293 4.967 -3.712 1.00 81.19 102 SER A CA 1
ATOM 757 C C . SER A 1 102 ? -6.589 4.494 -2.434 1.00 81.19 102 SER A C 1
ATOM 759 O O . SER A 1 102 ? -6.949 3.445 -1.894 1.00 81.19 102 SER A O 1
ATOM 761 N N . VAL A 1 103 ? -5.636 5.273 -1.905 1.00 87.06 103 VAL A N 1
ATOM 762 C CA . VAL A 1 103 ? -5.005 5.015 -0.598 1.00 87.06 103 VAL A CA 1
ATOM 763 C C . VAL A 1 103 ? -6.052 5.103 0.509 1.00 87.06 103 VAL A C 1
ATOM 765 O O . VAL A 1 103 ? -6.127 4.220 1.362 1.00 87.06 103 VAL A O 1
ATOM 768 N N . LEU A 1 104 ? -6.892 6.140 0.484 1.00 87.19 104 LEU A N 1
ATOM 769 C CA . LEU A 1 104 ? -7.935 6.340 1.493 1.00 87.19 104 LEU A CA 1
ATOM 770 C C . LEU A 1 104 ? -9.022 5.252 1.440 1.00 87.19 104 LEU A C 1
ATOM 772 O O . LEU A 1 104 ? -9.536 4.842 2.483 1.00 87.19 104 LEU A O 1
ATOM 776 N N . ALA A 1 105 ? -9.367 4.781 0.240 1.00 78.75 105 ALA A N 1
ATOM 777 C CA . ALA A 1 105 ? -10.420 3.791 0.022 1.00 78.75 105 ALA A CA 1
ATOM 778 C C . ALA A 1 105 ? -9.998 2.344 0.341 1.00 78.75 105 ALA A C 1
ATOM 780 O O . ALA A 1 105 ? -10.836 1.534 0.738 1.00 78.75 105 ALA A O 1
ATOM 781 N N . GLU A 1 106 ? -8.721 1.994 0.174 1.00 79.94 106 GLU A N 1
ATOM 782 C CA . GLU A 1 106 ? -8.219 0.629 0.371 1.00 79.94 106 GLU A CA 1
ATOM 783 C C . GLU A 1 106 ? -8.353 0.186 1.823 1.00 79.94 106 GLU A C 1
ATOM 785 O O . GLU A 1 106 ? -7.806 0.833 2.696 1.00 79.94 106 GLU A O 1
ATOM 790 N N . THR A 1 107 ? -9.035 -0.913 2.132 1.00 75.44 107 THR A N 1
ATOM 791 C CA . THR A 1 107 ? -9.269 -1.332 3.527 1.00 75.44 107 THR A CA 1
ATOM 792 C C . THR A 1 107 ? -8.220 -2.297 4.069 1.00 75.44 107 THR A C 1
ATOM 794 O O . THR A 1 107 ? -8.097 -2.429 5.287 1.00 75.44 107 THR A O 1
ATOM 797 N N . ASN A 1 108 ? -7.470 -2.988 3.207 1.00 80.56 108 ASN A N 1
ATOM 798 C CA . ASN A 1 108 ? -6.418 -3.899 3.646 1.00 80.56 108 ASN A CA 1
ATOM 799 C C . ASN A 1 108 ? -5.168 -3.097 4.065 1.00 80.56 108 ASN A C 1
ATOM 801 O O . ASN A 1 108 ? -4.600 -2.407 3.220 1.00 80.56 108 ASN A O 1
ATOM 805 N N . PRO A 1 109 ? -4.687 -3.199 5.320 1.00 74.25 109 PRO A N 1
ATOM 806 C CA . PRO A 1 109 ? -3.579 -2.372 5.809 1.00 74.25 109 PRO A CA 1
ATOM 807 C C . PRO A 1 109 ? -2.287 -2.504 4.997 1.00 74.25 109 PRO A C 1
ATOM 809 O O . PRO A 1 109 ? -1.621 -1.508 4.728 1.00 74.25 109 PRO A O 1
ATOM 812 N N . THR A 1 110 ? -1.951 -3.719 4.561 1.00 76.19 110 THR A N 1
ATOM 813 C CA . THR A 1 110 ? -0.757 -3.975 3.750 1.00 76.19 110 THR A CA 1
ATOM 814 C C . THR A 1 110 ? -0.909 -3.376 2.359 1.00 76.19 110 THR A C 1
ATOM 816 O O . THR A 1 110 ? -0.047 -2.613 1.935 1.00 76.19 110 THR A O 1
ATOM 819 N N . LYS A 1 111 ? -2.028 -3.635 1.671 1.00 75.62 111 LYS A N 1
ATOM 820 C CA . LYS A 1 111 ? -2.292 -3.035 0.352 1.00 75.62 111 LYS A CA 1
ATOM 821 C C . LYS A 1 111 ? -2.374 -1.516 0.421 1.00 75.62 111 LYS A C 1
ATOM 823 O O . LYS A 1 111 ? -1.973 -0.831 -0.510 1.00 75.62 111 LYS A O 1
ATOM 828 N N . ARG A 1 112 ? -2.839 -0.970 1.543 1.00 85.44 112 ARG A N 1
ATOM 829 C CA . ARG A 1 112 ? -2.903 0.474 1.761 1.00 85.44 112 ARG A CA 1
ATOM 830 C C . ARG A 1 112 ? -1.509 1.109 1.796 1.00 85.44 112 ARG A C 1
ATOM 832 O O . ARG A 1 112 ? -1.318 2.164 1.203 1.00 85.44 112 ARG A O 1
ATOM 839 N N . LEU A 1 113 ? -0.532 0.454 2.430 1.00 86.75 113 LEU A N 1
ATOM 840 C CA . LEU A 1 113 ? 0.877 0.880 2.409 1.00 86.75 113 LEU A CA 1
ATOM 841 C C . LEU A 1 113 ? 1.485 0.776 1.003 1.00 86.75 113 LEU A C 1
ATOM 843 O O . LEU A 1 113 ? 2.208 1.670 0.581 1.00 86.75 113 LEU A O 1
ATOM 847 N N . GLN A 1 114 ? 1.149 -0.279 0.261 1.00 87.56 114 GLN A N 1
ATOM 848 C CA . GLN A 1 114 ? 1.580 -0.450 -1.133 1.00 87.56 114 GLN A CA 1
ATOM 849 C C . GLN A 1 114 ? 1.046 0.681 -2.021 1.00 87.56 114 GLN A C 1
ATOM 851 O O . GLN A 1 114 ? 1.793 1.281 -2.789 1.00 87.56 114 GLN A O 1
ATOM 856 N N . ARG A 1 115 ? -0.237 1.033 -1.855 1.00 88.56 115 ARG A N 1
ATOM 857 C CA . ARG A 1 115 ? -0.856 2.171 -2.546 1.00 88.56 115 ARG A CA 1
ATOM 858 C C . ARG A 1 115 ? -0.216 3.499 -2.193 1.00 88.56 115 ARG A C 1
ATOM 860 O O . ARG A 1 115 ? -0.079 4.344 -3.070 1.00 88.56 115 ARG A O 1
ATOM 867 N N . LEU A 1 116 ? 0.180 3.670 -0.934 1.00 94.56 116 LEU A N 1
ATOM 868 C CA . LEU A 1 116 ? 0.905 4.858 -0.508 1.00 94.56 116 LEU A CA 1
ATOM 869 C C . LEU A 1 116 ? 2.268 4.963 -1.209 1.00 94.56 116 LEU A C 1
ATOM 871 O O . LEU A 1 116 ? 2.639 6.063 -1.596 1.00 94.56 116 LEU A O 1
ATOM 875 N N . GLY A 1 117 ? 2.973 3.845 -1.412 1.00 91.75 117 GLY A N 1
ATOM 876 C CA . GLY A 1 117 ? 4.250 3.820 -2.137 1.00 91.75 117 GLY A CA 1
ATOM 877 C C . GLY A 1 117 ? 4.101 4.300 -3.577 1.00 91.75 117 GLY A C 1
ATOM 878 O O . GLY A 1 117 ? 4.743 5.258 -3.979 1.00 91.75 117 GLY A O 1
ATOM 879 N N . VAL A 1 118 ? 3.147 3.730 -4.313 1.00 88.12 118 VAL A N 1
ATOM 880 C CA . VAL A 1 118 ? 2.859 4.140 -5.700 1.00 88.12 118 VAL A CA 1
ATOM 881 C C . VAL A 1 118 ? 2.346 5.580 -5.797 1.00 88.12 118 VAL A C 1
ATOM 883 O O . VAL A 1 118 ? 2.629 6.289 -6.760 1.00 88.12 118 VAL A O 1
ATOM 886 N N . PHE A 1 119 ? 1.585 6.037 -4.802 1.00 92.38 119 PHE A N 1
ATOM 887 C CA . PHE A 1 119 ? 1.203 7.442 -4.715 1.00 92.38 119 PHE A CA 1
ATOM 888 C C . PHE A 1 119 ? 2.428 8.349 -4.540 1.00 92.38 119 PHE A C 1
ATOM 890 O O . PHE A 1 119 ? 2.493 9.386 -5.199 1.00 92.38 119 PHE A O 1
ATOM 897 N N . PHE A 1 120 ? 3.377 7.982 -3.671 1.00 92.94 120 PHE A N 1
ATOM 898 C CA . PHE A 1 120 ? 4.600 8.758 -3.479 1.00 92.94 120 PHE A CA 1
ATOM 899 C C . PHE A 1 120 ? 5.479 8.769 -4.721 1.00 92.94 120 PHE A C 1
ATOM 901 O O . PHE A 1 120 ? 6.002 9.836 -5.029 1.00 92.94 120 PHE A O 1
ATOM 908 N N . HIS A 1 121 ? 5.548 7.667 -5.468 1.00 87.81 121 HIS A N 1
ATOM 909 C CA . HIS A 1 121 ? 6.228 7.626 -6.765 1.00 87.81 121 HIS A CA 1
ATOM 910 C C . HIS A 1 121 ? 5.670 8.691 -7.701 1.00 87.81 121 HIS A C 1
ATOM 912 O O . HIS A 1 121 ? 6.343 9.655 -8.061 1.00 87.81 121 HIS A O 1
ATOM 918 N N . TYR A 1 122 ? 4.364 8.607 -7.974 1.00 86.00 122 TYR A N 1
ATOM 919 C CA . TYR A 1 122 ? 3.686 9.556 -8.853 1.00 86.00 122 TYR A CA 1
ATOM 920 C C . TYR A 1 122 ? 3.813 10.998 -8.338 1.00 86.00 122 TYR A C 1
ATOM 922 O O . TYR A 1 122 ? 3.990 11.932 -9.116 1.00 86.00 122 TYR A O 1
ATOM 930 N N . GLN A 1 123 ? 3.713 11.214 -7.020 1.00 89.88 123 GLN A N 1
ATOM 931 C CA . GLN A 1 123 ? 3.847 12.535 -6.407 1.00 89.88 123 GLN A CA 1
ATOM 932 C C . GLN A 1 123 ? 5.246 13.119 -6.607 1.00 89.88 123 GLN A C 1
ATOM 934 O O . GLN A 1 123 ? 5.339 14.286 -6.994 1.00 89.88 123 GLN A O 1
ATOM 939 N N . GLN A 1 124 ? 6.299 12.342 -6.369 1.00 86.38 124 GLN A N 1
ATOM 940 C CA . GLN A 1 124 ? 7.684 12.760 -6.577 1.00 86.38 124 GLN A CA 1
ATOM 941 C C . GLN A 1 124 ? 7.947 13.062 -8.048 1.00 86.38 124 GLN A C 1
ATOM 943 O O . GLN A 1 124 ? 8.465 14.136 -8.366 1.00 86.38 124 GLN A O 1
ATOM 948 N N . ASP A 1 125 ? 7.456 12.204 -8.934 1.00 80.50 125 ASP A N 1
ATOM 949 C CA . ASP A 1 125 ? 7.569 12.382 -10.375 1.00 80.50 125 ASP A CA 1
ATOM 950 C C . ASP A 1 125 ? 6.860 13.672 -10.837 1.00 80.50 125 ASP A C 1
ATOM 952 O O . ASP A 1 125 ? 7.409 14.482 -11.591 1.00 80.50 125 ASP A O 1
ATOM 956 N N . THR A 1 126 ? 5.689 14.007 -10.258 1.00 80.88 126 THR A N 1
ATOM 957 C CA . THR A 1 126 ? 5.046 15.302 -10.560 1.00 80.88 126 THR A CA 1
ATOM 958 C C . THR A 1 126 ? 5.925 16.507 -10.236 1.00 80.88 126 THR A C 1
ATOM 960 O O . THR A 1 126 ? 5.699 17.554 -10.839 1.00 80.88 126 THR A O 1
ATOM 963 N N . TRP A 1 127 ? 6.852 16.420 -9.275 1.00 81.75 127 TRP A N 1
ATOM 964 C CA . TRP A 1 127 ? 7.792 17.497 -8.935 1.00 81.75 127 TRP A CA 1
ATOM 965 C C . TRP A 1 127 ? 9.054 17.454 -9.780 1.00 81.75 127 TRP A C 1
ATOM 967 O O . TRP A 1 127 ? 9.579 18.517 -10.117 1.00 81.75 127 TRP A O 1
ATOM 977 N N . ALA A 1 128 ? 9.501 16.258 -10.145 1.00 76.69 128 ALA A N 1
ATOM 978 C CA . ALA A 1 128 ? 10.662 16.051 -10.997 1.00 76.69 128 ALA A CA 1
ATOM 979 C C . ALA A 1 128 ? 10.458 16.658 -12.384 1.00 76.69 128 ALA A C 1
ATOM 981 O O . ALA A 1 128 ? 11.372 17.222 -12.983 1.00 76.69 128 ALA A O 1
ATOM 982 N N . HIS A 1 129 ? 9.207 16.661 -12.841 1.00 71.69 129 HIS A N 1
ATOM 983 C CA . HIS A 1 129 ? 8.812 17.240 -14.110 1.00 71.69 129 HIS A CA 1
ATOM 984 C C . HIS A 1 129 ? 8.565 18.764 -14.095 1.00 71.69 129 HIS A C 1
ATOM 986 O O . HIS A 1 129 ? 8.082 19.276 -15.105 1.00 71.69 129 HIS A O 1
ATOM 992 N N . ARG A 1 130 ? 8.877 19.526 -13.030 1.00 77.06 130 ARG A N 1
ATOM 993 C CA . ARG A 1 130 ? 8.561 20.978 -12.939 1.00 77.06 130 ARG A CA 1
ATOM 994 C C . ARG A 1 130 ? 9.768 21.897 -13.067 1.00 77.06 130 ARG A C 1
ATOM 996 O O . ARG A 1 130 ? 10.832 21.638 -12.525 1.00 77.06 130 ARG A O 1
ATOM 1003 N N . LYS A 1 131 ? 9.536 23.086 -13.631 1.00 72.00 131 LYS A N 1
ATOM 1004 C CA . LYS A 1 131 ? 10.482 24.213 -13.553 1.00 72.00 131 LYS A CA 1
ATOM 1005 C C . LYS A 1 131 ? 10.388 24.934 -12.201 1.00 72.00 131 LYS A C 1
ATOM 1007 O O . LYS A 1 131 ? 9.298 25.336 -11.802 1.00 72.00 131 LYS A O 1
ATOM 1012 N N . HIS A 1 132 ? 11.518 25.247 -11.564 1.00 72.94 132 HIS A N 1
ATOM 1013 C CA . HIS A 1 132 ? 11.575 26.028 -10.313 1.00 72.94 132 HIS A CA 1
ATOM 1014 C C . HIS A 1 132 ? 10.803 27.347 -10.276 1.00 72.94 132 HIS A C 1
ATOM 1016 O O . HIS A 1 132 ? 10.156 27.621 -9.254 1.00 72.94 132 HIS A O 1
ATOM 1022 N N . PRO A 1 133 ? 10.846 28.194 -11.327 1.00 66.94 133 PRO A N 1
ATOM 1023 C CA . PRO A 1 133 ? 10.045 29.413 -11.359 1.00 66.94 133 PRO A CA 1
ATOM 1024 C C . PRO A 1 133 ? 8.549 29.135 -11.162 1.00 66.94 133 PRO A C 1
ATOM 1026 O O . PRO A 1 133 ? 7.854 29.975 -10.606 1.00 66.94 133 PRO A O 1
ATOM 1029 N N . ASN A 1 134 ? 8.110 27.918 -11.501 1.00 64.06 134 ASN A N 1
ATOM 1030 C CA . ASN A 1 134 ? 6.743 27.419 -11.418 1.00 64.06 134 ASN A CA 1
ATOM 1031 C C . ASN A 1 134 ? 6.608 26.237 -10.436 1.00 64.06 134 ASN A C 1
ATOM 1033 O O . ASN A 1 134 ? 5.763 25.366 -10.627 1.00 64.06 134 ASN A O 1
ATOM 1037 N N . SER A 1 135 ? 7.420 26.201 -9.370 1.00 71.38 135 SER A N 1
ATOM 1038 C CA . SER A 1 135 ? 7.325 25.231 -8.256 1.00 71.38 135 SER A CA 1
ATOM 1039 C C . SER A 1 135 ? 6.076 25.434 -7.371 1.00 71.38 135 SER A C 1
ATOM 1041 O O . SER A 1 135 ? 6.023 25.030 -6.204 1.00 71.38 135 SER A O 1
ATOM 1043 N N . ASP A 1 136 ? 5.047 26.064 -7.934 1.00 74.69 136 ASP A N 1
ATOM 1044 C CA . ASP A 1 136 ? 3.733 26.200 -7.341 1.00 74.69 136 ASP A CA 1
ATOM 1045 C C . ASP A 1 136 ? 3.017 24.831 -7.402 1.00 74.69 136 ASP A C 1
ATOM 1047 O O . ASP A 1 136 ? 2.999 24.173 -8.449 1.00 74.69 136 ASP A O 1
ATOM 1051 N N . PRO A 1 137 ? 2.460 24.349 -6.276 1.00 69.94 137 PRO A N 1
ATOM 1052 C CA . PRO A 1 137 ? 1.793 23.054 -6.205 1.00 69.94 137 PRO A CA 1
ATOM 1053 C C . PRO A 1 137 ? 0.537 22.958 -7.089 1.00 69.94 137 PRO A C 1
ATOM 1055 O O . PRO A 1 137 ? 0.241 21.859 -7.562 1.00 69.94 137 PRO A O 1
ATOM 1058 N N . ALA A 1 138 ? -0.162 24.071 -7.333 1.00 70.19 138 ALA A N 1
ATOM 1059 C CA . ALA A 1 138 ? -1.430 24.156 -8.060 1.00 70.19 138 ALA A CA 1
ATOM 1060 C C . ALA A 1 138 ? -1.266 24.495 -9.551 1.00 70.19 138 ALA A C 1
ATOM 1062 O O . ALA A 1 138 ? -2.108 24.109 -10.362 1.00 70.19 138 ALA A O 1
ATOM 1063 N N . THR A 1 139 ? -0.187 25.181 -9.935 1.00 68.75 139 THR A N 1
ATOM 1064 C CA . THR A 1 139 ? 0.082 25.541 -11.336 1.00 68.75 139 THR A CA 1
ATOM 1065 C C . THR A 1 139 ? 1.555 25.347 -11.668 1.00 68.75 139 THR A C 1
ATOM 1067 O O . THR A 1 139 ? 2.404 26.006 -11.087 1.00 68.75 139 THR A O 1
ATOM 1070 N N . PHE A 1 140 ? 1.889 24.489 -12.630 1.00 69.81 140 PHE A N 1
ATOM 1071 C CA . PHE A 1 140 ? 3.292 24.226 -12.972 1.00 69.81 140 PHE A CA 1
ATOM 1072 C C . PHE A 1 140 ? 3.476 24.070 -14.469 1.00 69.81 140 PHE A C 1
ATOM 1074 O O . PHE A 1 140 ? 2.624 23.483 -15.116 1.00 69.81 140 PHE A O 1
ATOM 1081 N N . ASP A 1 141 ? 4.557 24.588 -15.044 1.00 67.62 141 ASP A N 1
ATOM 1082 C CA . ASP A 1 141 ? 4.959 24.190 -16.398 1.00 67.62 141 ASP A CA 1
ATOM 1083 C C . ASP A 1 141 ? 5.816 22.936 -16.307 1.00 67.62 141 ASP A C 1
ATOM 1085 O O . ASP A 1 141 ? 6.749 22.887 -15.498 1.00 67.62 141 ASP A O 1
ATOM 1089 N N . THR A 1 142 ? 5.501 21.949 -17.145 1.00 63.25 142 THR A N 1
ATOM 1090 C CA . THR A 1 142 ? 6.329 20.757 -17.284 1.00 63.25 142 THR A CA 1
ATOM 1091 C C . THR A 1 142 ? 7.497 21.005 -18.227 1.00 63.25 142 THR A C 1
ATOM 1093 O O . THR A 1 142 ? 7.450 21.889 -19.090 1.00 63.25 142 THR A O 1
ATOM 1096 N N . TYR A 1 143 ? 8.549 20.204 -18.100 1.00 58.72 143 TYR A N 1
ATOM 1097 C CA . TYR A 1 143 ? 9.533 20.070 -19.173 1.00 58.72 143 TYR A CA 1
ATOM 1098 C C . TYR A 1 143 ? 8.867 19.511 -20.445 1.00 58.72 143 TYR A C 1
ATOM 1100 O O . TYR A 1 143 ? 7.848 18.820 -20.387 1.00 58.72 143 TYR A O 1
ATOM 1108 N N . SER A 1 144 ? 9.429 19.817 -21.616 1.00 56.19 144 SER A N 1
ATOM 1109 C CA . SER A 1 144 ? 8.987 19.228 -22.884 1.00 56.19 144 SER A CA 1
ATOM 1110 C C . SER A 1 144 ? 9.512 17.793 -23.013 1.00 56.19 144 SER A C 1
ATOM 1112 O O . SER A 1 144 ? 10.722 17.586 -23.140 1.00 56.19 144 SER A O 1
ATOM 1114 N N . THR A 1 145 ? 8.631 16.797 -23.014 1.00 52.41 145 THR A N 1
ATOM 1115 C CA . THR A 1 145 ? 8.970 15.389 -23.290 1.00 52.41 145 THR A CA 1
ATOM 1116 C C . THR A 1 145 ? 9.187 15.202 -24.805 1.00 52.41 145 THR A C 1
ATOM 1118 O O . THR A 1 145 ? 8.477 15.841 -25.584 1.00 52.41 145 THR A O 1
ATOM 1121 N N . PRO A 1 146 ? 10.160 14.401 -25.308 1.00 47.41 146 PRO A N 1
ATOM 1122 C CA . PRO A 1 146 ? 11.234 13.630 -24.654 1.00 47.41 146 PRO A CA 1
ATOM 1123 C C . PRO A 1 146 ? 12.618 14.330 -24.650 1.00 47.41 146 PRO A C 1
ATOM 1125 O O . PRO A 1 146 ? 13.577 13.830 -24.059 1.00 47.41 146 PRO A O 1
ATOM 1128 N N . PHE A 1 147 ? 12.762 15.476 -25.328 1.00 45.53 147 PHE A N 1
ATOM 1129 C CA . PHE A 1 147 ? 14.062 16.134 -25.526 1.00 45.53 147 PHE A CA 1
ATOM 1130 C C . PHE A 1 147 ? 14.462 17.087 -24.394 1.00 45.53 147 PHE A C 1
ATOM 1132 O O . PHE A 1 147 ? 15.656 17.279 -24.200 1.00 45.53 147 PHE A O 1
ATOM 1139 N N . GLY A 1 148 ? 13.509 17.641 -23.637 1.00 44.91 148 GLY A N 1
ATOM 1140 C CA . GLY A 1 148 ? 13.779 18.592 -22.551 1.00 44.91 148 GLY A CA 1
ATOM 1141 C C . GLY A 1 148 ? 14.466 17.949 -21.348 1.00 44.91 148 GLY A C 1
ATOM 1142 O O . GLY A 1 148 ? 15.441 18.492 -20.856 1.00 44.91 148 GLY A O 1
ATOM 1143 N N . HIS A 1 149 ? 14.043 16.740 -20.962 1.00 47.97 149 HIS A N 1
ATOM 1144 C CA . HIS A 1 149 ? 14.605 15.990 -19.830 1.00 47.97 149 HIS A CA 1
ATOM 1145 C C . HIS A 1 149 ? 16.123 15.879 -19.877 1.00 47.97 149 HIS A C 1
ATOM 1147 O O . HIS A 1 149 ? 16.846 16.430 -19.053 1.00 47.97 149 HIS A O 1
ATOM 1153 N N . ALA A 1 150 ? 16.628 15.212 -20.906 1.00 47.03 150 ALA A N 1
ATOM 1154 C CA . ALA A 1 150 ? 18.050 14.945 -20.980 1.00 47.03 150 ALA A CA 1
ATOM 1155 C C . ALA A 1 150 ? 18.845 16.047 -21.719 1.00 47.03 150 ALA A C 1
ATOM 1157 O O . ALA A 1 150 ? 20.069 16.000 -21.691 1.00 47.03 150 ALA A O 1
ATOM 1158 N N . ALA A 1 151 ? 18.198 17.069 -22.303 1.00 45.00 151 ALA A N 1
ATOM 1159 C CA . ALA A 1 151 ? 18.879 18.311 -22.707 1.00 45.00 151 ALA A CA 1
ATOM 1160 C C . ALA A 1 151 ? 19.105 19.279 -21.530 1.00 45.00 151 ALA A C 1
ATOM 1162 O O . ALA A 1 151 ? 20.113 19.980 -21.521 1.00 45.00 151 ALA A O 1
ATOM 1163 N N . ASP A 1 152 ? 18.218 19.279 -20.529 1.00 46.31 152 ASP A N 1
ATOM 1164 C CA . ASP A 1 152 ? 18.351 20.088 -19.310 1.00 46.31 152 ASP A CA 1
ATOM 1165 C C . ASP A 1 152 ? 19.159 19.370 -18.204 1.00 46.31 152 ASP A C 1
ATOM 1167 O O . ASP A 1 152 ? 19.292 19.895 -17.103 1.00 46.31 152 ASP A O 1
ATOM 1171 N N . GLY A 1 153 ? 19.726 18.184 -18.485 1.00 44.84 153 GLY A N 1
ATOM 1172 C CA . GLY A 1 153 ? 20.537 17.404 -17.533 1.00 44.84 153 GLY A CA 1
ATOM 1173 C C . GLY A 1 153 ? 19.724 16.648 -16.472 1.00 44.84 153 GLY A C 1
ATOM 1174 O O . GLY A 1 153 ? 20.298 16.064 -15.554 1.00 44.84 153 GLY A O 1
ATOM 1175 N N . HIS A 1 154 ? 18.398 16.626 -16.614 1.00 45.59 154 HIS A N 1
ATOM 1176 C CA . HIS A 1 154 ? 17.440 16.013 -15.700 1.00 45.59 154 HIS A CA 1
ATOM 1177 C C . HIS A 1 154 ? 16.810 14.774 -16.355 1.00 45.59 154 HIS A C 1
ATOM 1179 O O . HIS A 1 154 ? 15.731 14.838 -16.956 1.00 45.59 154 HIS A O 1
ATOM 1185 N N . GLN A 1 155 ? 17.482 13.621 -16.258 1.00 48.50 155 GLN A N 1
ATOM 1186 C CA . GLN A 1 155 ? 16.742 12.354 -16.341 1.00 48.50 155 GLN A CA 1
ATOM 1187 C C . GLN A 1 155 ? 15.706 12.356 -15.204 1.00 48.50 155 GLN A C 1
ATOM 1189 O O . GLN A 1 155 ? 16.036 12.905 -14.148 1.00 48.50 155 GLN A O 1
ATOM 1194 N N . PRO A 1 156 ? 14.468 11.891 -15.457 1.00 45.19 156 PRO A N 1
ATOM 1195 C CA . PRO A 1 156 ? 13.307 12.175 -14.617 1.00 45.19 156 PRO A CA 1
ATOM 1196 C C . PRO A 1 156 ? 13.509 11.879 -13.131 1.00 45.19 156 PRO A C 1
ATOM 1198 O O . PRO A 1 156 ? 12.879 12.548 -12.330 1.00 45.19 156 PRO A O 1
ATOM 1201 N N . ASP A 1 157 ? 14.468 11.050 -12.728 1.00 50.16 157 ASP A N 1
ATOM 1202 C CA . ASP A 1 157 ? 14.575 10.645 -11.335 1.00 50.16 157 ASP A CA 1
ATOM 1203 C C . ASP A 1 157 ? 16.031 10.739 -10.781 1.00 50.16 157 ASP A C 1
ATOM 1205 O O . ASP A 1 157 ? 16.330 10.282 -9.674 1.00 50.16 157 ASP A O 1
ATOM 1209 N N . ARG A 1 158 ? 16.977 11.400 -11.483 1.00 51.06 158 ARG A N 1
ATOM 1210 C CA . ARG A 1 158 ? 18.330 11.676 -10.935 1.00 51.06 158 ARG A CA 1
ATOM 1211 C C . ARG A 1 158 ? 18.320 12.879 -9.995 1.00 51.06 158 ARG A C 1
ATOM 1213 O O . ARG A 1 158 ? 18.001 13.990 -10.433 1.00 51.06 158 ARG A O 1
ATOM 1220 N N . PRO A 1 159 ? 18.764 12.749 -8.733 1.00 48.47 159 PRO A N 1
ATOM 1221 C CA . PRO A 1 159 ? 18.863 13.892 -7.867 1.00 48.47 159 PRO A CA 1
ATOM 1222 C C . PRO A 1 159 ? 20.242 14.557 -7.878 1.00 48.47 159 PRO A C 1
ATOM 1224 O O . PRO A 1 159 ? 21.271 13.919 -8.091 1.00 48.47 159 PRO A O 1
ATOM 1227 N N . PRO A 1 160 ? 20.241 15.842 -7.517 1.00 54.41 160 PRO A N 1
ATOM 1228 C CA . PRO A 1 160 ? 19.051 16.566 -7.119 1.00 54.41 160 PRO A CA 1
ATOM 1229 C C . PRO A 1 160 ? 18.590 17.384 -8.311 1.00 54.41 160 PRO A C 1
ATOM 1231 O O . PRO A 1 160 ? 19.272 18.301 -8.760 1.00 54.41 160 PRO A O 1
ATOM 1234 N N . PHE A 1 161 ? 17.391 17.066 -8.798 1.00 61.34 161 PHE A N 1
ATOM 1235 C CA . PHE A 1 161 ? 16.265 17.979 -8.654 1.00 61.34 161 PHE A CA 1
ATOM 1236 C C . PHE A 1 161 ? 16.700 19.402 -8.352 1.00 61.34 161 PHE A C 1
ATOM 1238 O O . PHE A 1 161 ? 17.392 19.651 -7.361 1.00 61.34 161 PHE A O 1
ATOM 1245 N N . ASP A 1 162 ? 16.171 20.344 -9.121 1.00 74.75 162 ASP A N 1
ATOM 1246 C CA . ASP A 1 162 ? 16.109 21.710 -8.647 1.00 74.75 162 ASP A CA 1
ATOM 1247 C C . ASP A 1 162 ? 15.789 21.716 -7.133 1.00 74.75 162 ASP A C 1
ATOM 1249 O O . ASP A 1 162 ? 14.745 21.192 -6.725 1.00 74.75 162 ASP A O 1
ATOM 1253 N N . PRO A 1 163 ? 16.704 22.207 -6.277 1.00 81.25 163 PRO A N 1
ATOM 1254 C CA . PRO A 1 163 ? 16.634 21.938 -4.845 1.00 81.25 163 PRO A CA 1
ATOM 1255 C C . PRO A 1 163 ? 15.417 22.620 -4.212 1.00 81.25 163 PRO A C 1
ATOM 1257 O O . PRO A 1 163 ? 14.973 22.230 -3.133 1.00 81.25 163 PRO A O 1
ATOM 1260 N N . VAL A 1 164 ? 14.820 23.599 -4.898 1.00 83.69 164 VAL A N 1
ATOM 1261 C CA . VAL A 1 164 ? 13.535 24.174 -4.508 1.00 83.69 164 VAL A CA 1
ATOM 1262 C C . VAL A 1 164 ? 12.393 23.245 -4.883 1.00 83.69 164 VAL A C 1
ATOM 1264 O O . VAL A 1 164 ? 11.509 23.055 -4.057 1.00 83.69 164 VAL A O 1
ATOM 1267 N N . CYS A 1 165 ? 12.401 22.608 -6.052 1.00 82.31 165 CYS A N 1
ATOM 1268 C CA . CYS A 1 165 ? 11.415 21.566 -6.365 1.00 82.31 165 CYS A CA 1
ATOM 1269 C C . CYS A 1 165 ? 11.535 20.367 -5.411 1.00 82.31 165 CYS A C 1
ATOM 1271 O O . CYS A 1 165 ? 10.510 19.896 -4.925 1.00 82.31 165 CYS A O 1
ATOM 1273 N N . ALA A 1 166 ? 12.752 19.943 -5.052 1.00 84.00 166 ALA A N 1
ATOM 1274 C CA . ALA A 1 166 ? 12.980 18.903 -4.041 1.00 84.00 166 ALA A CA 1
ATOM 1275 C C . ALA A 1 166 ? 12.396 19.293 -2.674 1.00 84.00 166 ALA A C 1
ATOM 1277 O O . ALA A 1 166 ? 11.713 18.500 -2.027 1.00 84.00 166 ALA A O 1
ATOM 1278 N N . LEU A 1 167 ? 12.602 20.543 -2.253 1.00 88.56 167 LEU A N 1
ATOM 1279 C CA . LEU A 1 167 ? 12.009 21.077 -1.030 1.00 88.56 167 LEU A CA 1
ATOM 1280 C C . LEU A 1 167 ? 10.489 21.011 -1.074 1.00 88.56 167 LEU A C 1
ATOM 1282 O O . LEU A 1 167 ? 9.879 20.460 -0.164 1.00 88.56 167 LEU A O 1
ATOM 1286 N N . ARG A 1 168 ? 9.876 21.519 -2.148 1.00 88.62 168 ARG A N 1
ATOM 1287 C CA . ARG A 1 168 ? 8.418 21.488 -2.315 1.00 88.62 168 ARG A CA 1
ATOM 1288 C C . ARG A 1 168 ? 7.875 20.058 -2.357 1.00 88.62 168 ARG A C 1
ATOM 1290 O O . ARG A 1 168 ? 6.811 19.805 -1.796 1.00 88.62 168 ARG A O 1
ATOM 1297 N N . CYS A 1 169 ? 8.624 19.132 -2.952 1.00 88.69 169 CYS A N 1
ATOM 1298 C CA . CYS A 1 169 ? 8.307 17.712 -2.971 1.00 88.69 169 CYS A CA 1
ATOM 1299 C C . CYS A 1 169 ? 8.265 17.119 -1.555 1.00 88.69 169 CYS A C 1
ATOM 1301 O O . CYS A 1 169 ? 7.257 16.523 -1.179 1.00 88.69 169 CYS A O 1
ATOM 1303 N N . LEU A 1 170 ? 9.299 17.351 -0.736 1.00 91.62 170 LEU A N 1
ATOM 1304 C CA . LEU A 1 170 ? 9.343 16.890 0.657 1.00 91.62 170 LEU A CA 1
ATOM 1305 C C . LEU A 1 170 ? 8.248 17.535 1.520 1.00 91.62 170 LEU A C 1
ATOM 1307 O O . LEU A 1 170 ? 7.632 16.864 2.350 1.00 91.62 170 LEU A O 1
ATOM 1311 N N . GLU A 1 171 ? 7.970 18.824 1.317 1.00 91.88 171 GLU A N 1
ATOM 1312 C CA . GLU A 1 171 ? 6.901 19.539 2.019 1.00 91.88 171 GLU A CA 1
ATOM 1313 C C . GLU A 1 171 ? 5.521 18.939 1.711 1.00 91.88 171 GLU A C 1
ATOM 1315 O O . GLU A 1 171 ? 4.759 18.628 2.635 1.00 91.88 171 GLU A O 1
ATOM 1320 N N . GLU A 1 172 ? 5.205 18.732 0.429 1.00 91.69 172 GLU A N 1
ATOM 1321 C CA . GLU A 1 172 ? 3.957 18.089 0.015 1.00 91.69 172 GLU A CA 1
ATOM 1322 C C . GLU A 1 172 ? 3.888 16.644 0.526 1.00 91.69 172 GLU A C 1
ATOM 1324 O O . GLU A 1 172 ? 2.909 16.263 1.175 1.00 91.69 172 GLU A O 1
ATOM 1329 N N . GLY A 1 173 ? 4.940 15.856 0.304 1.00 93.44 173 GLY A N 1
ATOM 1330 C CA . GLY A 1 173 ? 5.008 14.468 0.740 1.00 93.44 173 GLY A CA 1
ATOM 1331 C C . GLY A 1 173 ? 4.802 14.329 2.251 1.00 93.44 173 GLY A C 1
ATOM 1332 O O . GLY A 1 173 ? 4.048 13.463 2.699 1.00 93.44 173 GLY A O 1
ATOM 1333 N N . SER A 1 174 ? 5.402 15.214 3.057 1.00 94.31 174 SER A N 1
ATOM 1334 C CA . SER A 1 174 ? 5.254 15.187 4.520 1.00 94.31 174 SER A CA 1
ATOM 1335 C C . SER A 1 174 ? 3.807 15.394 4.955 1.00 94.31 174 SER A C 1
ATOM 1337 O O . SER A 1 174 ? 3.353 14.789 5.928 1.00 94.31 174 SER A O 1
ATOM 1339 N N . THR A 1 175 ? 3.052 16.196 4.202 1.00 94.06 175 THR A N 1
ATOM 1340 C CA . THR A 1 175 ? 1.630 16.425 4.453 1.00 94.06 175 THR A CA 1
ATOM 1341 C C . THR A 1 175 ? 0.848 15.130 4.250 1.00 94.06 175 THR A C 1
ATOM 1343 O O . THR A 1 175 ? 0.122 14.711 5.154 1.00 94.06 175 THR A O 1
ATOM 1346 N N . TYR A 1 176 ? 1.053 14.439 3.126 1.00 96.56 176 TYR A N 1
ATOM 1347 C CA . TYR A 1 176 ? 0.402 13.154 2.854 1.00 96.56 176 TYR A CA 1
ATOM 1348 C C . TYR A 1 176 ? 0.822 12.059 3.835 1.00 96.56 176 TYR A C 1
ATOM 1350 O O . TYR A 1 176 ? -0.035 11.338 4.344 1.00 96.56 176 TYR A O 1
ATOM 1358 N N . ALA A 1 177 ? 2.107 11.970 4.183 1.00 96.75 177 ALA A N 1
ATOM 1359 C CA . ALA A 1 177 ? 2.596 11.007 5.166 1.00 96.75 177 ALA A CA 1
ATOM 1360 C C . ALA A 1 177 ? 1.933 11.215 6.540 1.00 96.75 177 ALA A C 1
ATOM 1362 O O . ALA A 1 177 ? 1.491 10.255 7.173 1.00 96.75 177 ALA A O 1
ATOM 1363 N N . ARG A 1 178 ? 1.788 12.467 6.995 1.00 95.44 178 ARG A N 1
ATOM 1364 C CA . ARG A 1 178 ? 1.100 12.786 8.260 1.00 95.44 178 ARG A CA 1
ATOM 1365 C C . ARG A 1 178 ? -0.389 12.478 8.205 1.00 95.44 178 ARG A C 1
ATOM 1367 O O . ARG A 1 178 ? -0.909 11.896 9.157 1.00 95.44 178 ARG A O 1
ATOM 1374 N N . LEU A 1 179 ? -1.065 12.837 7.112 1.00 95.38 179 LEU A N 1
ATOM 1375 C CA . LEU A 1 179 ? -2.471 12.484 6.896 1.00 95.38 179 LEU A CA 1
ATOM 1376 C C . LEU A 1 179 ? -2.654 10.966 6.899 1.00 95.38 179 LEU A C 1
ATOM 1378 O O . LEU A 1 179 ? -3.565 10.459 7.541 1.00 95.38 179 LEU A O 1
ATOM 1382 N N . PHE A 1 180 ? -1.743 10.215 6.283 1.00 96.81 180 PHE A N 1
ATOM 1383 C CA . PHE A 1 180 ? -1.776 8.759 6.314 1.00 96.81 180 PHE A CA 1
ATOM 1384 C C . PHE A 1 180 ? -1.624 8.206 7.737 1.00 96.81 180 PHE A C 1
ATOM 1386 O O . PHE A 1 180 ? -2.433 7.387 8.176 1.00 96.81 180 PHE A O 1
ATOM 1393 N N . VAL A 1 181 ? -0.629 8.665 8.502 1.00 95.25 181 VAL A N 1
ATOM 1394 C CA . VAL A 1 181 ? -0.437 8.230 9.899 1.00 95.25 181 VAL A CA 1
ATOM 1395 C C . VAL A 1 181 ? -1.683 8.511 10.736 1.00 95.25 181 VAL A C 1
ATOM 1397 O O . VAL A 1 181 ? -2.149 7.627 11.461 1.00 95.25 181 VAL A O 1
ATOM 1400 N N . LYS A 1 182 ? -2.242 9.713 10.591 1.00 92.69 182 LYS A N 1
ATOM 1401 C CA . LYS A 1 182 ? -3.409 10.175 11.339 1.00 92.69 182 LYS A CA 1
ATOM 1402 C C . LYS A 1 182 ? -4.692 9.453 10.937 1.00 92.69 182 LYS A C 1
ATOM 1404 O O . LYS A 1 182 ? -5.376 8.904 11.792 1.00 92.69 182 LYS A O 1
ATOM 1409 N N . ASP A 1 183 ? -5.019 9.444 9.655 1.00 89.38 183 ASP A N 1
ATOM 1410 C CA . ASP A 1 183 ? -6.352 9.079 9.175 1.00 89.38 183 ASP A CA 1
ATOM 1411 C C . ASP A 1 183 ? -6.413 7.609 8.735 1.00 89.38 183 ASP A C 1
ATOM 1413 O O . ASP A 1 183 ? -7.425 6.932 8.939 1.00 89.38 183 ASP A O 1
ATOM 1417 N N . CYS A 1 184 ? -5.312 7.074 8.193 1.00 85.31 184 CYS A N 1
ATOM 1418 C CA . CYS A 1 184 ? -5.243 5.691 7.719 1.00 85.31 184 CYS A CA 1
ATOM 1419 C C . CYS A 1 184 ? -4.733 4.723 8.786 1.00 85.31 184 CYS A C 1
ATOM 1421 O O . CYS A 1 184 ? -5.303 3.639 8.924 1.00 85.31 184 CYS A O 1
ATOM 1423 N N . VAL A 1 185 ? -3.684 5.094 9.530 1.00 85.69 185 VAL A N 1
ATOM 1424 C CA . VAL A 1 185 ? -3.123 4.247 10.599 1.00 85.69 185 VAL A CA 1
ATOM 1425 C C . VAL A 1 185 ? -3.715 4.562 11.975 1.00 85.69 185 VAL A C 1
ATOM 1427 O O . VAL A 1 185 ? -3.602 3.750 12.890 1.00 85.69 185 VAL A O 1
ATOM 1430 N N . ARG A 1 186 ? -4.397 5.706 12.128 1.00 88.56 186 ARG A N 1
ATOM 1431 C CA . ARG A 1 186 ? -5.021 6.142 13.390 1.00 88.56 186 ARG A CA 1
ATOM 1432 C C . ARG A 1 186 ? -4.018 6.296 14.536 1.00 88.56 186 ARG A C 1
ATOM 1434 O O . ARG A 1 186 ? -4.311 5.961 15.682 1.00 88.56 186 ARG A O 1
ATOM 1441 N N . ARG A 1 187 ? -2.829 6.816 14.222 1.00 90.69 187 ARG A N 1
ATOM 1442 C CA . ARG A 1 187 ? -1.789 7.194 15.193 1.00 90.69 187 ARG A CA 1
ATOM 1443 C C . ARG A 1 187 ? -1.573 8.701 15.178 1.00 90.69 187 ARG A C 1
ATOM 1445 O O . ARG A 1 187 ? -1.834 9.363 14.180 1.00 90.69 187 ARG A O 1
ATOM 1452 N N . THR A 1 188 ? -1.054 9.242 16.272 1.00 93.94 188 THR A N 1
ATOM 1453 C CA . THR A 1 188 ? -0.609 10.638 16.311 1.00 93.94 188 THR A CA 1
ATOM 1454 C C . THR A 1 188 ? 0.675 10.775 15.487 1.00 93.94 188 THR A C 1
ATOM 1456 O O . THR A 1 188 ? 1.641 10.068 15.790 1.00 93.94 188 THR A O 1
ATOM 1459 N N . PRO A 1 189 ? 0.713 11.640 14.455 1.00 94.50 189 PRO A N 1
ATOM 1460 C CA . PRO A 1 189 ? 1.952 11.941 13.747 1.00 94.50 189 PRO A CA 1
ATOM 1461 C C . PRO A 1 189 ? 3.001 12.545 14.682 1.00 94.50 189 PRO A C 1
ATOM 1463 O O . PRO A 1 189 ? 2.671 13.066 15.748 1.00 94.50 189 PRO A O 1
ATOM 1466 N N . THR A 1 190 ? 4.269 12.499 14.283 1.00 93.75 190 THR A N 1
ATOM 1467 C CA . THR A 1 190 ? 5.323 13.166 15.060 1.00 93.75 190 THR A CA 1
ATOM 1468 C C . THR A 1 190 ? 5.118 14.684 15.082 1.00 93.75 190 THR A C 1
ATOM 1470 O O . THR A 1 190 ? 4.521 15.270 14.173 1.00 93.75 190 THR A O 1
ATOM 1473 N N . THR A 1 191 ? 5.681 15.328 16.102 1.00 94.31 191 THR A N 1
ATOM 1474 C CA . THR A 1 191 ? 5.592 16.780 16.290 1.00 94.31 191 THR A CA 1
ATOM 1475 C C . THR A 1 191 ? 6.570 17.573 15.419 1.00 94.31 191 THR A C 1
ATOM 1477 O O . THR A 1 191 ? 6.518 18.801 15.400 1.00 94.31 191 THR A O 1
ATOM 1480 N N . LEU A 1 192 ? 7.454 16.900 14.666 1.00 94.88 192 LEU A N 1
ATOM 1481 C CA . LEU A 1 192 ? 8.490 17.537 13.838 1.00 94.88 192 LEU A CA 1
ATOM 1482 C C . LEU A 1 192 ? 7.905 18.541 12.831 1.00 94.88 192 LEU A C 1
ATOM 1484 O O . LEU A 1 192 ? 8.548 19.534 12.493 1.00 94.88 192 LEU A O 1
ATOM 1488 N N . PHE A 1 193 ? 6.681 18.280 12.376 1.00 93.88 193 PHE A N 1
ATOM 1489 C CA . PHE A 1 193 ? 5.975 19.040 11.346 1.00 93.88 193 PHE A CA 1
ATOM 1490 C C . PHE A 1 193 ? 4.781 19.840 11.889 1.00 93.88 193 PHE A C 1
ATOM 1492 O O . PHE A 1 193 ? 3.928 20.290 11.117 1.00 93.88 193 PHE A O 1
ATOM 1499 N N . ASP A 1 194 ? 4.656 19.981 13.208 1.00 88.88 194 ASP A N 1
ATOM 1500 C CA . ASP A 1 194 ? 3.544 20.721 13.799 1.00 88.88 194 ASP A CA 1
ATOM 1501 C C . ASP A 1 194 ? 3.633 22.211 13.471 1.00 88.88 194 ASP A C 1
ATOM 1503 O O . ASP A 1 194 ? 4.703 22.815 13.508 1.00 88.88 194 ASP A O 1
ATOM 1507 N N . ASN A 1 195 ? 2.482 22.801 13.130 1.00 83.88 195 ASN A N 1
ATOM 1508 C CA . ASN A 1 195 ? 2.343 24.208 12.734 1.00 83.88 195 ASN A CA 1
ATOM 1509 C C . ASN A 1 195 ? 3.245 24.637 11.561 1.00 83.88 195 ASN A C 1
ATOM 1511 O O . ASN A 1 195 ? 3.447 25.829 11.337 1.00 83.88 195 ASN A O 1
ATOM 1515 N N . TYR A 1 196 ? 3.781 23.678 10.804 1.00 87.81 196 TYR A N 1
ATOM 1516 C CA . TYR A 1 196 ? 4.594 23.964 9.638 1.00 87.81 196 TYR A CA 1
ATOM 1517 C C . TYR A 1 196 ? 3.721 24.339 8.438 1.00 87.81 196 TYR A C 1
ATOM 1519 O O . TYR A 1 196 ? 2.785 23.617 8.094 1.00 87.81 196 TYR A O 1
ATOM 1527 N N . SER A 1 197 ? 4.062 25.447 7.779 1.00 86.00 197 SER A N 1
ATOM 1528 C CA . SER A 1 197 ? 3.463 25.865 6.513 1.00 86.00 197 SER A CA 1
ATOM 1529 C C . SER A 1 197 ? 4.534 25.879 5.431 1.00 86.00 197 SER A C 1
ATOM 1531 O O . SER A 1 197 ? 5.575 26.513 5.587 1.00 86.00 197 SER A O 1
ATOM 1533 N N . ALA A 1 198 ? 4.259 25.190 4.328 1.00 86.69 198 ALA A N 1
ATOM 1534 C CA . ALA A 1 198 ? 5.174 25.057 3.206 1.00 86.69 198 ALA A CA 1
ATOM 1535 C C . ALA A 1 198 ? 5.445 26.418 2.541 1.00 86.69 198 ALA A C 1
ATOM 1537 O O . ALA A 1 198 ? 4.503 27.134 2.192 1.00 86.69 198 ALA A O 1
ATOM 1538 N N . ALA A 1 199 ? 6.710 26.739 2.268 1.00 85.50 199 ALA A N 1
ATOM 1539 C CA . ALA A 1 199 ? 7.113 27.992 1.619 1.00 85.50 199 ALA A CA 1
ATOM 1540 C C . ALA A 1 199 ? 8.180 27.752 0.544 1.00 85.50 199 ALA A C 1
ATOM 1542 O O . ALA A 1 199 ? 8.978 26.818 0.638 1.00 85.50 199 ALA A O 1
ATOM 1543 N N . LYS A 1 200 ? 8.228 28.602 -0.489 1.00 83.44 200 LYS A N 1
ATOM 1544 C CA . LYS A 1 200 ? 9.256 28.483 -1.533 1.00 83.44 200 LYS A CA 1
ATOM 1545 C C . LYS A 1 200 ? 10.654 28.665 -0.920 1.00 83.44 200 LYS A C 1
ATOM 1547 O O . LYS A 1 200 ? 10.836 29.461 -0.005 1.00 83.44 200 LYS A O 1
ATOM 1552 N N . GLY A 1 201 ? 11.619 27.869 -1.371 1.00 84.50 201 GLY A N 1
ATOM 1553 C CA . GLY A 1 201 ? 13.037 28.043 -1.046 1.00 84.50 201 GLY A CA 1
ATOM 1554 C C . GLY A 1 201 ? 13.749 28.951 -2.045 1.00 84.50 201 GLY A C 1
ATOM 1555 O O . GLY A 1 201 ? 13.255 29.187 -3.149 1.00 84.50 201 GLY A O 1
ATOM 1556 N N . GLU A 1 202 ? 14.932 29.422 -1.673 1.00 86.31 202 GLU A N 1
ATOM 1557 C CA . GLU A 1 202 ? 15.811 30.204 -2.544 1.00 86.31 202 GLU A CA 1
ATOM 1558 C C . GLU A 1 202 ? 17.088 29.423 -2.835 1.00 86.31 202 GLU A C 1
ATOM 1560 O O . GLU A 1 202 ? 17.584 28.693 -1.974 1.00 86.31 202 GLU A O 1
ATOM 1565 N N . LEU A 1 203 ? 17.615 29.574 -4.052 1.00 85.06 203 LEU A N 1
ATOM 1566 C CA . LEU A 1 203 ? 18.911 29.006 -4.404 1.00 85.06 203 LEU A CA 1
ATOM 1567 C C . LEU A 1 203 ? 20.024 29.747 -3.660 1.00 85.06 203 LEU A C 1
ATOM 1569 O O . LEU A 1 203 ? 20.052 30.976 -3.614 1.00 85.06 203 LEU A O 1
ATOM 1573 N N . ASP A 1 204 ? 20.964 28.989 -3.113 1.00 83.25 204 ASP A N 1
ATOM 1574 C CA . ASP A 1 204 ? 22.163 29.505 -2.465 1.00 83.25 204 ASP A CA 1
ATOM 1575 C C . ASP A 1 204 ? 23.153 29.992 -3.530 1.00 83.25 204 ASP A C 1
ATOM 1577 O O . ASP A 1 204 ? 23.994 29.239 -4.018 1.00 83.25 204 ASP A O 1
ATOM 1581 N N . GLY A 1 205 ? 23.046 31.265 -3.915 1.00 75.81 205 GLY A N 1
ATOM 1582 C CA . GLY A 1 205 ? 23.949 31.886 -4.890 1.00 75.81 205 GLY A CA 1
ATOM 1583 C C . GLY A 1 205 ? 25.408 31.992 -4.422 1.00 75.81 205 GLY A C 1
ATOM 1584 O O . GLY A 1 205 ? 26.284 32.285 -5.235 1.00 75.81 205 GLY A O 1
ATOM 1585 N N . ALA A 1 206 ? 25.685 31.754 -3.134 1.00 73.06 206 ALA A N 1
ATOM 1586 C CA . ALA A 1 206 ? 27.035 31.704 -2.573 1.00 73.06 206 ALA A CA 1
ATOM 1587 C C . ALA A 1 206 ? 27.639 30.288 -2.603 1.00 73.06 206 ALA A C 1
ATOM 1589 O O . ALA A 1 206 ? 28.805 30.095 -2.239 1.00 73.06 206 ALA A O 1
ATOM 1590 N N . TRP A 1 207 ? 26.872 29.291 -3.044 1.00 69.50 207 TRP A N 1
ATOM 1591 C CA . TRP A 1 207 ? 27.346 27.926 -3.192 1.00 69.50 207 TRP A CA 1
ATOM 1592 C C . TRP A 1 207 ? 28.363 27.830 -4.339 1.00 69.50 207 TRP A C 1
ATOM 1594 O O . TRP A 1 207 ? 28.034 27.990 -5.510 1.00 69.50 207 TRP A O 1
ATOM 1604 N N . THR A 1 208 ? 29.630 27.589 -3.994 1.00 65.06 208 THR A N 1
ATOM 1605 C CA . THR A 1 208 ? 30.782 27.637 -4.921 1.00 65.06 208 THR A CA 1
ATOM 1606 C C . THR A 1 208 ? 31.396 26.260 -5.179 1.00 65.06 208 THR A C 1
ATOM 1608 O O . THR A 1 208 ? 32.607 26.120 -5.371 1.00 65.06 208 THR A O 1
ATOM 1611 N N . ASP A 1 209 ? 30.563 25.225 -5.172 1.00 64.81 209 ASP A N 1
ATOM 1612 C CA . ASP A 1 209 ? 30.989 23.842 -5.344 1.00 64.81 209 ASP A CA 1
ATOM 1613 C C . ASP A 1 209 ? 31.460 23.552 -6.778 1.00 64.81 209 ASP A C 1
ATOM 1615 O O . ASP A 1 209 ? 30.738 23.754 -7.751 1.00 64.81 209 ASP A O 1
ATOM 1619 N N . LYS A 1 210 ? 32.711 23.096 -6.903 1.00 56.72 210 LYS A N 1
ATOM 1620 C CA . LYS A 1 210 ? 33.409 22.880 -8.182 1.00 56.72 210 LYS A CA 1
ATOM 1621 C C . LYS A 1 210 ? 33.412 21.414 -8.637 1.00 56.72 210 LYS A C 1
ATOM 1623 O O . LYS A 1 210 ? 34.112 21.093 -9.603 1.00 56.72 210 LYS A O 1
ATOM 1628 N N . ARG A 1 211 ? 32.685 20.514 -7.958 1.00 60.22 211 ARG A N 1
ATOM 1629 C CA . ARG A 1 211 ? 32.492 19.109 -8.371 1.00 60.22 211 ARG A CA 1
ATOM 1630 C C . ARG A 1 211 ? 31.766 19.100 -9.737 1.00 60.22 211 ARG A C 1
ATOM 1632 O O . ARG A 1 211 ? 30.583 19.385 -9.822 1.00 60.22 211 ARG A O 1
ATOM 1639 N N . LYS A 1 212 ? 32.532 18.898 -10.820 1.00 48.03 212 LYS A N 1
ATOM 1640 C CA . LYS A 1 212 ? 32.266 19.325 -12.219 1.00 48.03 212 LYS A CA 1
ATOM 1641 C C . LYS A 1 212 ? 30.862 19.008 -12.777 1.00 48.03 212 LYS A C 1
ATOM 1643 O O . LYS A 1 212 ? 30.553 17.836 -12.932 1.00 48.03 212 LYS A O 1
ATOM 1648 N N . GLY A 1 213 ? 30.130 20.064 -13.162 1.00 51.09 213 GLY A N 1
ATOM 1649 C CA . GLY A 1 213 ? 28.821 20.115 -13.847 1.00 51.09 213 GLY A CA 1
ATOM 1650 C C . GLY A 1 213 ? 28.038 21.367 -13.390 1.00 51.09 213 GLY A C 1
ATOM 1651 O O . GLY A 1 213 ? 28.181 21.767 -12.239 1.00 51.09 213 GLY A O 1
ATOM 1652 N N . LYS A 1 214 ? 27.230 22.025 -14.242 1.00 49.53 214 LYS A N 1
ATOM 1653 C CA . LYS A 1 214 ? 26.485 23.285 -13.934 1.00 49.53 214 LYS A CA 1
ATOM 1654 C C . LYS A 1 214 ? 25.372 23.124 -12.862 1.00 49.53 214 LYS A C 1
ATOM 1656 O O . LYS A 1 214 ? 24.638 24.071 -12.591 1.00 49.53 214 LYS A O 1
ATOM 1661 N N . PHE A 1 215 ? 25.222 21.940 -12.264 1.00 51.97 215 PHE A N 1
ATOM 1662 C CA . PHE A 1 215 ? 23.923 21.450 -11.784 1.00 51.97 215 PHE A CA 1
ATOM 1663 C C . PHE A 1 215 ? 23.830 21.092 -10.291 1.00 51.97 215 PHE A C 1
ATOM 1665 O O . PHE A 1 215 ? 22.746 20.758 -9.830 1.00 51.97 215 PHE A O 1
ATOM 1672 N N . PHE A 1 216 ? 24.891 21.236 -9.493 1.00 63.44 216 PHE A N 1
ATOM 1673 C CA . PHE A 1 216 ? 24.794 21.066 -8.034 1.00 63.44 216 PHE A CA 1
ATOM 1674 C C . PHE A 1 216 ? 24.552 22.403 -7.326 1.00 63.44 216 PHE A C 1
ATOM 1676 O O . PHE A 1 216 ? 25.434 22.929 -6.649 1.00 63.44 216 PHE A O 1
ATOM 1683 N N . ASN A 1 217 ? 23.350 22.958 -7.490 1.00 70.44 217 ASN A N 1
ATOM 1684 C CA . ASN A 1 217 ? 22.878 24.066 -6.657 1.00 70.44 217 ASN A CA 1
ATOM 1685 C C . ASN A 1 217 ? 22.232 23.527 -5.379 1.00 70.44 217 ASN A C 1
ATOM 1687 O O . ASN A 1 217 ? 21.772 22.389 -5.328 1.00 70.44 217 ASN A O 1
ATOM 1691 N N . THR A 1 218 ? 22.149 24.364 -4.351 1.00 76.12 218 THR A N 1
ATOM 1692 C CA . THR A 1 218 ? 21.460 24.023 -3.103 1.00 76.12 218 THR A CA 1
ATOM 1693 C C . THR A 1 218 ? 20.544 25.154 -2.652 1.00 76.12 218 THR A C 1
ATOM 1695 O O . THR A 1 218 ? 20.516 26.224 -3.252 1.00 76.12 218 THR A O 1
ATOM 1698 N N . LEU A 1 219 ? 19.785 24.909 -1.589 1.00 83.69 219 LEU A N 1
ATOM 1699 C CA . LEU A 1 219 ? 18.995 25.907 -0.882 1.00 83.69 219 LEU A CA 1
ATOM 1700 C C . LEU A 1 219 ? 19.854 26.770 0.031 1.00 83.69 219 LEU A C 1
ATOM 1702 O O . LEU A 1 219 ? 20.751 26.247 0.707 1.00 83.69 219 LEU A O 1
ATOM 1706 N N . VAL A 1 220 ? 19.492 28.049 0.140 1.00 87.56 220 VAL A N 1
ATOM 1707 C CA . VAL A 1 220 ? 19.882 28.894 1.275 1.00 87.56 220 VAL A CA 1
ATOM 1708 C C . VAL A 1 220 ? 19.533 28.159 2.571 1.00 87.56 220 VAL A C 1
ATOM 1710 O O . VAL A 1 220 ? 18.470 27.545 2.686 1.00 87.56 220 VAL A O 1
ATOM 1713 N N . VAL A 1 221 ? 20.445 28.181 3.546 1.00 84.81 221 VAL A N 1
ATOM 1714 C CA . VAL A 1 221 ? 20.202 27.544 4.845 1.00 84.81 221 VAL A CA 1
ATOM 1715 C C . VAL A 1 221 ? 19.031 28.239 5.535 1.00 84.81 221 VAL A C 1
ATOM 1717 O O . VAL A 1 221 ? 19.118 29.413 5.880 1.00 84.81 221 VAL A O 1
ATOM 1720 N N . ASP A 1 222 ? 17.959 27.489 5.771 1.00 82.19 222 ASP A N 1
ATOM 1721 C CA . ASP A 1 222 ? 16.748 27.975 6.420 1.00 82.19 222 ASP A CA 1
ATOM 1722 C C . ASP A 1 222 ? 16.419 27.090 7.629 1.00 82.19 222 ASP A C 1
ATOM 1724 O O . ASP A 1 222 ? 16.125 25.898 7.507 1.00 82.19 222 ASP A O 1
ATOM 1728 N N . SER A 1 223 ? 16.502 27.682 8.821 1.00 85.94 223 SER A N 1
ATOM 1729 C CA . SER A 1 223 ? 16.201 27.028 10.098 1.00 85.94 223 SER A CA 1
ATOM 1730 C C . SER A 1 223 ? 15.021 27.665 10.831 1.00 85.94 223 SER A C 1
ATOM 1732 O O . SER A 1 223 ? 14.936 27.563 12.054 1.00 85.94 223 SER A O 1
ATOM 1734 N N . SER A 1 224 ? 14.122 28.331 10.101 1.00 86.88 224 SER A N 1
ATOM 1735 C CA . SER A 1 224 ? 12.942 29.018 10.652 1.00 86.88 224 SER A CA 1
ATOM 1736 C C . SER A 1 224 ? 12.012 28.104 11.459 1.00 86.88 224 SER A C 1
ATOM 1738 O O . SER A 1 224 ? 11.394 28.546 12.425 1.00 86.88 224 SER A O 1
ATOM 1740 N N . THR A 1 225 ? 11.931 26.821 11.100 1.00 93.19 225 THR A N 1
ATOM 1741 C CA . THR A 1 225 ? 11.184 25.793 11.841 1.00 93.19 225 THR A CA 1
ATOM 1742 C C . THR A 1 225 ? 11.972 24.479 11.894 1.00 93.19 225 THR A C 1
ATOM 1744 O O . THR A 1 225 ? 12.831 24.252 11.033 1.00 93.19 225 THR A O 1
ATOM 1747 N N . PRO A 1 226 ? 11.678 23.571 12.851 1.00 94.38 226 PRO A N 1
ATOM 1748 C CA . PRO A 1 226 ? 12.292 22.241 12.889 1.00 94.38 226 PRO A CA 1
ATOM 1749 C C . PRO A 1 226 ? 12.127 21.467 11.573 1.00 94.38 226 PRO A C 1
ATOM 1751 O O . PRO A 1 226 ? 13.101 20.920 11.060 1.00 94.38 226 PRO A O 1
ATOM 1754 N N . ALA A 1 227 ? 10.926 21.500 10.987 1.00 94.50 227 ALA A N 1
ATOM 1755 C CA . ALA A 1 227 ? 10.623 20.905 9.687 1.00 94.50 227 ALA A CA 1
ATOM 1756 C C . ALA A 1 227 ? 11.471 21.501 8.555 1.00 94.50 227 ALA A C 1
ATOM 1758 O O . ALA A 1 227 ? 12.106 20.767 7.801 1.00 94.50 227 ALA A O 1
ATOM 1759 N N . ARG A 1 228 ? 11.538 22.836 8.462 1.00 92.62 228 ARG A N 1
ATOM 1760 C CA . ARG A 1 228 ? 12.310 23.525 7.419 1.00 92.62 228 ARG A CA 1
ATOM 1761 C C . ARG A 1 228 ? 13.798 23.228 7.508 1.00 92.62 228 ARG A C 1
ATOM 1763 O O . ARG A 1 228 ? 14.434 22.933 6.493 1.00 92.62 228 ARG A O 1
ATOM 1770 N N . LYS A 1 229 ? 14.327 23.243 8.735 1.00 94.12 229 LYS A N 1
ATOM 1771 C CA . LYS A 1 229 ? 15.709 22.860 9.009 1.00 94.12 229 LYS A CA 1
ATOM 1772 C C . LYS A 1 229 ? 15.956 21.423 8.562 1.00 94.12 229 LYS A C 1
ATOM 1774 O O . LYS A 1 229 ? 16.966 21.166 7.920 1.00 94.12 229 LYS A O 1
ATOM 1779 N N . PHE A 1 230 ? 15.050 20.504 8.893 1.00 95.19 230 PHE A N 1
ATOM 1780 C CA . PHE A 1 230 ? 15.164 19.096 8.525 1.00 95.19 230 PHE A CA 1
ATOM 1781 C C . PHE A 1 230 ? 15.171 18.893 7.005 1.00 95.19 230 PHE A C 1
ATOM 1783 O O . PHE A 1 230 ? 16.090 18.259 6.497 1.00 95.19 230 PHE A O 1
ATOM 1790 N N . PHE A 1 231 ? 14.229 19.484 6.265 1.00 93.31 231 PHE A N 1
ATOM 1791 C CA . PHE A 1 231 ? 14.193 19.364 4.801 1.00 93.31 231 PHE A CA 1
ATOM 1792 C C . PHE A 1 231 ? 15.429 19.964 4.128 1.00 93.31 231 PHE A C 1
ATOM 1794 O O . PHE A 1 231 ? 16.026 19.334 3.257 1.00 93.31 231 PHE A O 1
ATOM 1801 N N . THR A 1 232 ? 15.855 21.151 4.567 1.00 91.31 232 THR A N 1
ATOM 1802 C CA . THR A 1 232 ? 17.069 21.793 4.045 1.00 91.31 232 THR A CA 1
ATOM 1803 C C . THR A 1 232 ? 18.307 20.934 4.305 1.00 91.31 232 THR A C 1
ATOM 1805 O O . THR A 1 232 ? 19.171 20.808 3.437 1.00 91.31 232 THR A O 1
ATOM 1808 N N . ASP A 1 233 ? 18.390 20.316 5.485 1.00 92.25 233 ASP A N 1
ATOM 1809 C CA . ASP A 1 233 ? 19.494 19.440 5.876 1.00 92.25 233 ASP A CA 1
ATOM 1810 C C . ASP A 1 233 ? 19.499 18.124 5.083 1.00 92.25 233 ASP A C 1
ATOM 1812 O O . ASP A 1 233 ? 20.564 17.687 4.654 1.00 92.25 233 ASP A O 1
ATOM 1816 N N . LEU A 1 234 ? 18.332 17.525 4.811 1.00 91.31 234 LEU A N 1
ATOM 1817 C CA . LEU A 1 234 ? 18.212 16.350 3.938 1.00 91.31 234 LEU A CA 1
ATOM 1818 C C . LEU A 1 234 ? 18.736 16.642 2.530 1.00 91.31 234 LEU A C 1
ATOM 1820 O O . LEU A 1 234 ? 19.610 15.925 2.048 1.00 91.31 234 LEU A O 1
ATOM 1824 N N . ILE A 1 235 ? 18.262 17.727 1.910 1.00 87.81 235 ILE A N 1
ATOM 1825 C CA . ILE A 1 235 ? 18.649 18.123 0.548 1.00 87.81 235 ILE A CA 1
ATOM 1826 C C . ILE A 1 235 ? 20.152 18.410 0.480 1.00 87.81 235 ILE A C 1
ATOM 1828 O O . ILE A 1 235 ? 20.853 17.860 -0.369 1.00 87.81 235 ILE A O 1
ATOM 1832 N N . ARG A 1 236 ? 20.680 19.210 1.417 1.00 86.69 236 ARG A N 1
ATOM 1833 C CA . ARG A 1 236 ? 22.118 19.522 1.484 1.00 86.69 236 ARG A CA 1
ATOM 1834 C C . ARG A 1 236 ? 22.968 18.284 1.752 1.00 86.69 236 ARG A C 1
ATOM 1836 O O . ARG A 1 236 ? 24.027 18.146 1.148 1.00 86.69 236 ARG A O 1
ATOM 1843 N N . SER A 1 237 ? 22.521 17.386 2.630 1.00 87.31 237 SER A N 1
ATOM 1844 C CA . SER A 1 237 ? 23.231 16.139 2.941 1.00 87.31 237 SER A CA 1
ATOM 1845 C C . SER A 1 237 ? 23.267 15.206 1.733 1.00 87.31 237 SER A C 1
ATOM 1847 O O . SER A 1 237 ? 24.318 14.644 1.432 1.00 87.31 237 SER A O 1
ATOM 1849 N N . GLN A 1 238 ? 22.153 15.092 1.007 1.00 82.38 238 GLN A N 1
ATOM 1850 C CA . GLN A 1 238 ? 22.080 14.309 -0.219 1.00 82.38 238 GLN A CA 1
ATOM 1851 C C . GLN A 1 238 ? 23.007 14.881 -1.293 1.00 82.38 238 GLN A C 1
ATOM 1853 O O . GLN A 1 238 ? 23.882 14.156 -1.751 1.00 82.38 238 GLN A O 1
ATOM 1858 N N . ILE A 1 239 ? 22.897 16.178 -1.618 1.00 79.19 239 ILE A N 1
ATOM 1859 C CA . ILE A 1 239 ? 23.808 16.890 -2.543 1.00 79.19 239 ILE A CA 1
ATOM 1860 C C . ILE A 1 239 ? 25.271 16.701 -2.126 1.00 79.19 239 ILE A C 1
ATOM 1862 O O . ILE A 1 239 ? 26.156 16.471 -2.950 1.00 79.19 239 ILE A O 1
ATOM 1866 N N . GLY A 1 240 ? 25.543 16.802 -0.826 1.00 79.06 240 GLY A N 1
ATOM 1867 C CA . GLY A 1 240 ? 26.873 16.652 -0.250 1.00 79.06 240 GLY A CA 1
ATOM 1868 C C . GLY A 1 240 ? 27.497 15.281 -0.507 1.00 79.06 240 GLY A C 1
ATOM 1869 O O . GLY A 1 240 ? 28.715 15.210 -0.660 1.00 79.06 240 GLY A O 1
ATOM 1870 N N . ALA A 1 241 ? 26.691 14.222 -0.610 1.00 77.56 241 ALA A N 1
ATOM 1871 C CA . ALA A 1 241 ? 27.161 12.857 -0.834 1.00 77.56 241 ALA A CA 1
ATOM 1872 C C . ALA A 1 241 ? 27.592 12.563 -2.288 1.00 77.56 241 ALA A C 1
ATOM 1874 O O . ALA A 1 241 ? 28.307 11.585 -2.514 1.00 77.56 241 ALA A O 1
ATOM 1875 N N . TYR A 1 242 ? 27.214 13.397 -3.264 1.00 72.25 242 TYR A N 1
ATOM 1876 C CA . TYR A 1 242 ? 27.654 13.259 -4.661 1.00 72.25 242 TYR A CA 1
ATOM 1877 C C . TYR A 1 242 ? 29.096 13.750 -4.823 1.00 72.25 242 TYR A C 1
ATOM 1879 O O . TYR A 1 242 ? 29.461 14.809 -4.323 1.00 72.25 242 TYR A O 1
ATOM 1887 N N . THR A 1 243 ? 29.957 12.999 -5.507 1.00 60.69 243 THR A N 1
ATOM 1888 C CA . THR A 1 243 ? 31.399 13.311 -5.563 1.00 60.69 243 THR A CA 1
ATOM 1889 C C . THR A 1 243 ? 31.813 14.069 -6.830 1.00 60.69 243 THR A C 1
ATOM 1891 O O . THR A 1 243 ? 32.667 14.953 -6.736 1.00 60.69 243 THR A O 1
ATOM 1894 N N . VAL A 1 244 ? 31.193 13.797 -7.987 1.00 55.81 244 VAL A N 1
ATOM 1895 C CA . VAL A 1 244 ? 31.411 14.472 -9.286 1.00 55.81 244 VAL A CA 1
ATOM 1896 C C . VAL A 1 244 ? 30.143 14.413 -10.165 1.00 55.81 244 VAL A C 1
ATOM 1898 O O . VAL A 1 244 ? 29.282 13.574 -9.937 1.00 55.81 244 VAL A O 1
ATOM 1901 N N . SER A 1 245 ? 30.025 15.276 -11.187 1.00 50.59 245 SER A N 1
ATOM 1902 C CA . SER A 1 245 ? 28.999 15.197 -12.255 1.00 50.59 245 SER A CA 1
ATOM 1903 C C . SER A 1 245 ? 29.651 15.018 -13.641 1.00 50.59 245 SER A C 1
ATOM 1905 O O . SER A 1 245 ? 29.300 15.690 -14.611 1.00 50.59 245 SER A O 1
ATOM 1907 N N . THR A 1 246 ? 30.659 14.146 -13.750 1.00 42.38 246 THR A N 1
ATOM 1908 C CA . THR A 1 246 ? 31.321 13.872 -15.039 1.00 42.38 246 THR A CA 1
ATOM 1909 C C . THR A 1 246 ? 30.984 12.493 -15.582 1.00 42.38 246 THR A C 1
ATOM 1911 O O . THR A 1 246 ? 31.289 11.504 -14.923 1.00 42.38 246 THR A O 1
ATOM 1914 N N . ASP A 1 247 ? 30.475 12.459 -16.818 1.00 40.41 247 ASP A N 1
ATOM 1915 C CA . ASP A 1 247 ? 30.245 11.268 -17.645 1.00 40.41 247 ASP A CA 1
ATOM 1916 C C . ASP A 1 247 ? 31.419 10.272 -17.605 1.00 40.41 247 ASP A C 1
ATOM 1918 O O . ASP A 1 247 ? 32.508 10.548 -18.128 1.00 40.41 247 ASP A O 1
ATOM 1922 N N . ALA A 1 248 ? 31.169 9.061 -17.111 1.00 38.59 248 ALA A N 1
ATOM 1923 C CA . ALA A 1 248 ? 31.899 7.884 -17.561 1.00 38.59 248 ALA A CA 1
ATOM 1924 C C . ALA A 1 248 ? 31.072 7.191 -18.662 1.00 38.59 248 ALA A C 1
ATOM 1926 O O . ALA A 1 248 ? 29.910 6.856 -18.478 1.00 38.59 248 ALA A O 1
ATOM 1927 N N . ASN A 1 249 ? 31.690 7.060 -19.837 1.00 35.50 249 ASN A N 1
ATOM 1928 C CA . ASN A 1 249 ? 31.167 6.566 -21.120 1.00 35.50 249 ASN A CA 1
ATOM 1929 C C . ASN A 1 249 ? 30.238 5.316 -21.020 1.00 35.50 249 ASN A C 1
ATOM 1931 O O . ASN A 1 249 ? 30.545 4.426 -20.229 1.00 35.50 249 ASN A O 1
ATOM 1935 N N . PRO A 1 250 ? 29.220 5.159 -21.905 1.00 44.41 250 PRO A N 1
ATOM 1936 C CA . PRO A 1 250 ? 29.069 5.853 -23.182 1.00 44.41 250 PRO A CA 1
ATOM 1937 C C . PRO A 1 250 ? 28.371 7.209 -23.080 1.00 44.41 250 PRO A C 1
ATOM 1939 O O . PRO A 1 250 ? 27.282 7.325 -22.529 1.00 44.41 250 PRO A O 1
ATOM 1942 N N . LYS A 1 251 ? 28.970 8.216 -23.723 1.00 45.62 251 LYS A N 1
ATOM 1943 C CA . LYS A 1 251 ? 28.339 9.500 -24.029 1.00 45.62 251 LYS A CA 1
ATOM 1944 C C . LYS A 1 251 ? 27.114 9.262 -24.897 1.00 45.62 251 LYS A C 1
ATOM 1946 O O . LYS A 1 251 ? 27.240 8.925 -26.077 1.00 45.62 251 LYS A O 1
ATOM 1951 N N . PHE A 1 252 ? 25.935 9.479 -24.338 1.00 43.06 252 PHE A N 1
ATOM 1952 C CA . PHE A 1 252 ? 24.733 9.523 -25.145 1.00 43.06 252 PHE A CA 1
ATOM 1953 C C . PHE A 1 252 ? 24.664 10.883 -25.855 1.00 43.06 252 PHE A C 1
ATOM 1955 O O . PHE A 1 252 ? 24.500 11.904 -25.196 1.00 43.06 252 PHE A O 1
ATOM 1962 N N . LEU A 1 253 ? 24.894 10.890 -27.178 1.00 41.06 253 LEU A N 1
ATOM 1963 C CA . LEU A 1 253 ? 24.766 12.017 -28.125 1.00 41.06 253 LEU A CA 1
ATOM 1964 C C . LEU A 1 253 ? 24.549 13.406 -27.472 1.00 41.06 253 LEU A C 1
ATOM 1966 O O . LEU A 1 253 ? 23.420 13.872 -27.338 1.00 41.06 253 LEU A O 1
ATOM 1970 N N . PHE A 1 254 ? 25.656 14.075 -27.127 1.00 42.44 254 PHE A N 1
ATOM 1971 C CA . PHE A 1 254 ? 25.726 15.492 -26.721 1.00 42.44 254 PHE A CA 1
ATOM 1972 C C . PHE A 1 254 ? 25.044 15.897 -25.395 1.00 42.44 254 PHE A C 1
ATOM 1974 O O . PHE A 1 254 ? 24.686 17.065 -25.248 1.00 42.44 254 PHE A O 1
ATOM 1981 N N . ARG A 1 255 ? 24.872 14.988 -24.425 1.00 45.06 255 ARG A N 1
ATOM 1982 C CA . ARG A 1 255 ? 24.219 15.288 -23.132 1.00 45.06 255 ARG A CA 1
ATOM 1983 C C . ARG A 1 255 ? 25.158 15.032 -21.948 1.00 45.06 255 ARG A C 1
ATOM 1985 O O . ARG A 1 255 ? 25.813 13.998 -21.932 1.00 45.06 255 ARG A O 1
ATOM 1992 N N . GLU A 1 256 ? 25.214 15.965 -20.992 1.00 44.56 256 GLU A N 1
ATOM 1993 C CA . GLU A 1 256 ? 25.967 15.836 -19.730 1.00 44.56 256 GLU A CA 1
ATOM 1994 C C . GLU A 1 256 ? 25.058 15.222 -18.651 1.00 44.56 256 GLU A C 1
ATOM 1996 O O . GLU A 1 256 ? 23.940 15.705 -18.459 1.00 44.56 256 GLU A O 1
ATOM 2001 N N . THR A 1 257 ? 25.504 14.183 -17.935 1.00 46.53 257 THR A N 1
ATOM 2002 C CA . THR A 1 257 ? 24.743 13.611 -16.807 1.00 46.53 257 THR A CA 1
ATOM 2003 C C . THR A 1 257 ? 25.611 13.434 -15.553 1.00 46.53 257 THR A C 1
ATOM 2005 O O . THR A 1 257 ? 26.816 13.205 -15.654 1.00 46.53 257 THR A O 1
ATOM 2008 N N . ALA A 1 258 ? 25.022 13.574 -14.357 1.00 48.12 258 ALA A N 1
ATOM 2009 C CA . ALA A 1 258 ? 25.743 13.374 -13.095 1.00 48.12 258 ALA A CA 1
ATOM 2010 C C . ALA A 1 258 ? 26.115 11.893 -12.871 1.00 48.12 258 ALA A C 1
ATOM 2012 O O . ALA A 1 258 ? 25.345 11.012 -13.256 1.00 48.12 258 ALA A O 1
ATOM 2013 N N . ASP A 1 259 ? 27.271 11.636 -12.243 1.00 49.59 259 ASP A N 1
ATOM 2014 C CA . ASP A 1 259 ? 27.742 10.289 -11.882 1.00 49.59 259 ASP A CA 1
ATOM 2015 C C . ASP A 1 259 ? 26.908 9.709 -10.723 1.00 49.59 259 ASP A C 1
ATOM 2017 O O . ASP A 1 259 ? 26.372 10.455 -9.895 1.00 49.59 259 ASP A O 1
ATOM 2021 N N . GLU A 1 260 ? 26.798 8.383 -10.653 1.00 56.06 260 GLU A N 1
ATOM 2022 C CA . GLU A 1 260 ? 26.025 7.684 -9.624 1.00 56.06 260 GLU A CA 1
ATOM 2023 C C . GLU A 1 260 ? 26.719 7.848 -8.257 1.00 56.06 260 GLU A C 1
ATOM 2025 O O . GLU A 1 260 ? 27.839 7.371 -8.042 1.00 56.06 260 GLU A O 1
ATOM 2030 N N . ALA A 1 261 ? 26.077 8.535 -7.301 1.00 59.38 261 ALA A N 1
ATOM 2031 C CA . ALA A 1 261 ? 26.627 8.663 -5.950 1.00 59.38 261 ALA A CA 1
ATOM 2032 C C . ALA A 1 261 ? 26.823 7.284 -5.314 1.00 59.38 261 ALA A C 1
ATOM 2034 O O . ALA A 1 261 ? 26.103 6.340 -5.597 1.00 59.38 261 ALA A O 1
ATOM 2035 N N . ASN A 1 262 ? 27.769 7.135 -4.391 1.00 70.94 262 ASN A N 1
ATOM 2036 C CA . ASN A 1 262 ? 27.862 5.889 -3.638 1.00 70.94 262 ASN A CA 1
ATOM 2037 C C . ASN A 1 262 ? 26.631 5.750 -2.715 1.00 70.94 262 ASN A C 1
ATOM 2039 O O . ASN A 1 262 ? 26.415 6.607 -1.853 1.00 70.94 262 ASN A O 1
ATOM 2043 N N . TYR A 1 263 ? 25.857 4.663 -2.837 1.00 72.31 263 TYR A N 1
ATOM 2044 C CA . TYR A 1 263 ? 24.642 4.444 -2.032 1.00 72.31 263 TYR A CA 1
ATOM 2045 C C . TYR A 1 263 ? 24.920 4.475 -0.529 1.00 72.31 263 TYR A C 1
ATOM 2047 O O . TYR A 1 263 ? 24.148 5.042 0.244 1.00 72.31 263 TYR A O 1
ATOM 2055 N N . THR A 1 264 ? 26.064 3.938 -0.103 1.00 76.56 264 THR A N 1
ATOM 2056 C CA . THR A 1 264 ? 26.470 3.963 1.308 1.00 76.56 264 THR A CA 1
ATOM 2057 C C . THR A 1 264 ? 26.725 5.390 1.790 1.00 76.56 264 THR A C 1
ATOM 2059 O O . THR A 1 264 ? 26.335 5.724 2.907 1.00 76.56 264 THR A O 1
ATOM 2062 N N . ALA A 1 265 ? 27.325 6.247 0.958 1.00 78.94 265 ALA A N 1
ATOM 2063 C CA . ALA A 1 265 ? 27.571 7.646 1.303 1.00 78.94 265 ALA A CA 1
ATOM 2064 C C . ALA A 1 265 ? 26.262 8.443 1.424 1.00 78.94 265 ALA A C 1
ATOM 2066 O O . ALA A 1 265 ? 26.073 9.158 2.409 1.00 78.9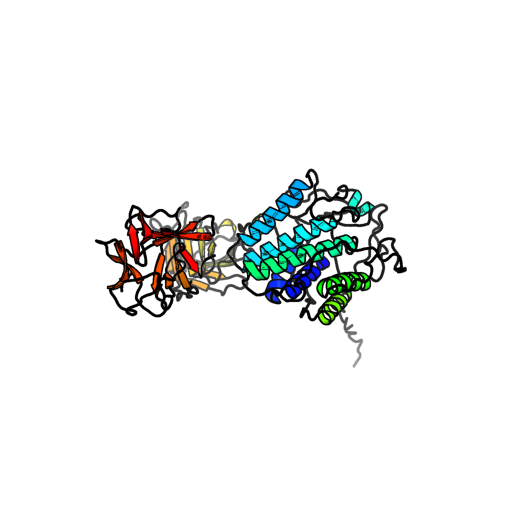4 265 ALA A O 1
ATOM 2067 N N . VAL A 1 266 ? 25.332 8.267 0.476 1.00 79.06 266 VAL A N 1
ATOM 2068 C CA . VAL A 1 266 ? 23.998 8.895 0.525 1.00 79.06 266 VAL A CA 1
ATOM 2069 C C . VAL A 1 266 ? 23.247 8.438 1.771 1.00 79.06 266 VAL A C 1
ATOM 2071 O O . VAL A 1 266 ? 22.800 9.265 2.565 1.00 79.06 266 VAL A O 1
ATOM 2074 N N . LYS A 1 267 ? 23.192 7.124 2.008 1.00 84.62 267 LYS A N 1
ATOM 2075 C CA . LYS A 1 267 ? 22.614 6.531 3.217 1.00 84.62 267 LYS A CA 1
ATOM 2076 C C . LYS A 1 267 ? 23.162 7.178 4.490 1.00 84.62 267 LYS A C 1
ATOM 2078 O O . LYS A 1 267 ? 22.384 7.634 5.323 1.00 84.62 267 LYS A O 1
ATOM 2083 N N . GLN A 1 268 ? 24.485 7.223 4.644 1.00 87.19 268 GLN A N 1
ATOM 2084 C CA . GLN A 1 268 ? 25.130 7.767 5.842 1.00 87.19 268 GLN A CA 1
ATOM 2085 C C . GLN A 1 268 ? 24.813 9.253 6.035 1.00 87.19 268 GLN A C 1
ATOM 2087 O O . GLN A 1 268 ? 24.540 9.686 7.156 1.00 87.19 268 GLN A O 1
ATOM 2092 N N . ALA A 1 269 ? 24.813 10.033 4.952 1.00 88.88 269 ALA A N 1
ATOM 2093 C CA . ALA A 1 269 ? 24.490 11.453 4.999 1.00 88.88 269 ALA A CA 1
ATOM 2094 C C . ALA A 1 269 ? 23.038 11.690 5.455 1.00 88.88 269 ALA A C 1
ATOM 2096 O O . ALA A 1 269 ? 22.791 12.520 6.336 1.00 88.88 269 ALA A O 1
ATOM 2097 N N . LEU A 1 270 ? 22.089 10.917 4.918 1.00 90.56 270 LEU A N 1
ATOM 2098 C CA . LEU A 1 270 ? 20.669 11.006 5.265 1.00 90.56 270 LEU A CA 1
ATOM 2099 C C . LEU A 1 270 ? 20.370 10.512 6.680 1.00 90.56 270 LEU A C 1
ATOM 2101 O O . LEU A 1 270 ? 19.639 11.179 7.413 1.00 90.56 270 LEU A O 1
ATOM 2105 N N . GLU A 1 271 ? 20.964 9.397 7.106 1.00 92.31 271 GLU A N 1
ATOM 2106 C CA . GLU A 1 271 ? 20.873 8.925 8.494 1.00 92.31 271 GLU A CA 1
ATOM 2107 C C . GLU A 1 271 ? 21.43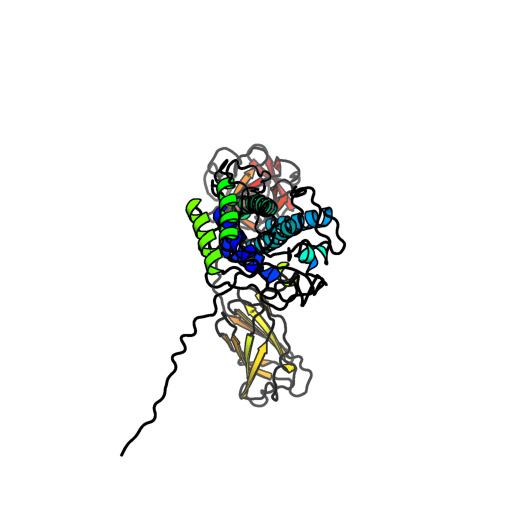5 9.974 9.465 1.00 92.31 271 GLU A C 1
ATOM 2109 O O . GLU A 1 271 ? 20.844 10.228 10.516 1.00 92.31 271 GLU A O 1
ATOM 2114 N N . GLY A 1 272 ? 22.519 10.657 9.084 1.00 94.88 272 GLY A N 1
ATOM 2115 C CA . GLY A 1 272 ? 23.072 11.780 9.835 1.00 94.88 272 GLY A CA 1
ATOM 2116 C C . GLY A 1 272 ? 22.095 12.954 9.967 1.00 94.88 272 GLY A C 1
ATOM 2117 O O . GLY A 1 272 ? 21.908 13.471 11.071 1.00 94.88 272 GLY A O 1
ATOM 2118 N N . ALA A 1 273 ? 21.446 13.364 8.873 1.00 94.00 273 ALA A N 1
ATOM 2119 C CA . ALA A 1 273 ? 20.420 14.413 8.891 1.00 94.00 273 ALA A CA 1
ATOM 2120 C C . ALA A 1 273 ? 19.212 14.021 9.757 1.00 94.00 273 ALA A C 1
ATOM 2122 O O . ALA A 1 273 ? 18.746 14.812 10.581 1.00 94.00 273 ALA A O 1
ATOM 2123 N N . CYS A 1 274 ? 18.760 12.771 9.650 1.00 95.62 274 CYS A N 1
ATOM 2124 C CA . CYS A 1 274 ? 17.684 12.228 10.476 1.00 95.62 274 CYS A CA 1
ATOM 2125 C C . CYS A 1 274 ? 18.051 12.222 11.960 1.00 95.62 274 CYS A C 1
ATOM 2127 O O . CYS A 1 274 ? 17.269 12.692 12.786 1.00 95.62 274 CYS A O 1
ATOM 2129 N N . SER A 1 275 ? 19.267 11.792 12.305 1.00 95.62 275 SER A N 1
ATOM 2130 C CA . SER A 1 275 ? 19.759 11.817 13.683 1.00 95.62 275 SER A CA 1
ATOM 2131 C C . SER A 1 275 ? 19.778 13.235 14.259 1.00 95.62 275 SER A C 1
ATOM 2133 O O . SER A 1 275 ? 19.380 13.418 15.409 1.00 95.62 275 SER A O 1
ATOM 2135 N N . ARG A 1 276 ? 20.192 14.246 13.481 1.00 94.69 276 ARG A N 1
ATOM 2136 C CA . ARG A 1 276 ? 20.176 15.660 13.909 1.00 94.69 276 ARG A CA 1
ATOM 2137 C C . ARG A 1 276 ? 18.763 16.203 14.139 1.00 94.69 276 ARG A C 1
ATOM 2139 O O . ARG A 1 276 ? 18.603 17.139 14.916 1.00 94.69 276 ARG A O 1
ATOM 2146 N N . ALA A 1 277 ? 17.760 15.632 13.476 1.00 94.38 277 ALA A N 1
ATOM 2147 C CA . ALA A 1 277 ? 16.351 15.989 13.631 1.00 94.38 277 ALA A CA 1
ATOM 2148 C C . ALA A 1 277 ? 15.589 15.097 14.632 1.00 94.38 277 ALA A C 1
ATOM 2150 O O . ALA A 1 277 ? 14.390 15.287 14.823 1.00 94.38 277 ALA A O 1
ATOM 2151 N N . GLY A 1 278 ? 16.251 14.122 15.268 1.00 94.38 278 GLY A N 1
ATOM 2152 C CA . GLY A 1 278 ? 15.596 13.169 16.171 1.00 94.38 278 GLY A CA 1
ATOM 2153 C C . GLY A 1 278 ? 14.708 12.136 15.462 1.00 94.38 278 GLY A C 1
ATOM 2154 O O . GLY A 1 278 ? 13.860 11.510 16.097 1.00 94.38 278 GLY A O 1
ATOM 2155 N N . VAL A 1 279 ? 14.888 11.936 14.155 1.00 94.31 279 VAL A N 1
ATOM 2156 C CA . VAL A 1 279 ? 14.165 10.935 13.364 1.00 94.31 279 VAL A CA 1
ATOM 2157 C C . VAL A 1 279 ? 14.939 9.621 13.391 1.00 94.31 279 VAL A C 1
ATOM 2159 O O . VAL A 1 279 ? 16.008 9.493 12.800 1.00 94.31 279 VAL A O 1
ATOM 2162 N N . ALA A 1 280 ? 14.388 8.611 14.062 1.00 87.88 280 ALA A N 1
ATOM 2163 C CA . ALA A 1 280 ? 14.967 7.272 14.056 1.00 87.88 280 ALA A CA 1
ATOM 2164 C C . ALA A 1 280 ? 14.684 6.577 12.714 1.00 87.88 280 ALA A C 1
ATOM 2166 O O . ALA A 1 280 ? 13.548 6.176 12.453 1.00 87.88 280 ALA A O 1
ATOM 2167 N N . VAL A 1 281 ? 15.703 6.385 11.883 1.00 88.56 281 VAL A N 1
ATOM 2168 C CA . VAL A 1 281 ? 15.623 5.646 10.615 1.00 88.56 281 VAL A CA 1
ATOM 2169 C C . VAL A 1 281 ? 16.797 4.680 10.510 1.00 88.56 281 VAL A C 1
ATOM 2171 O O . VAL A 1 281 ? 17.889 4.971 10.991 1.00 88.56 281 VAL A O 1
ATOM 2174 N N . SER A 1 282 ? 16.559 3.525 9.894 1.00 81.94 282 SER A N 1
ATOM 2175 C CA . SER A 1 282 ? 17.614 2.604 9.487 1.00 81.94 282 SER A CA 1
ATOM 2176 C C . SER A 1 282 ? 17.418 2.317 8.010 1.00 81.94 282 SER A C 1
ATOM 2178 O O . SER A 1 282 ? 16.479 1.619 7.624 1.00 81.94 282 SER A O 1
ATOM 2180 N N . ILE A 1 283 ? 18.267 2.918 7.183 1.00 84.31 283 ILE A N 1
ATOM 2181 C CA . ILE A 1 283 ? 18.219 2.695 5.743 1.00 84.31 283 ILE A CA 1
ATOM 2182 C C . ILE A 1 283 ? 18.887 1.332 5.485 1.00 84.31 283 ILE A C 1
ATOM 2184 O O . ILE A 1 283 ? 19.982 1.078 5.989 1.00 84.31 283 ILE A O 1
ATOM 2188 N N . PRO A 1 284 ? 18.255 0.400 4.761 1.00 75.19 284 PRO A N 1
ATOM 2189 C CA . PRO A 1 284 ? 18.821 -0.922 4.542 1.00 75.19 284 PRO A CA 1
ATOM 2190 C C . PRO A 1 284 ? 20.040 -0.858 3.615 1.00 75.19 284 PRO A C 1
ATOM 2192 O O . PRO A 1 284 ? 20.068 -0.108 2.640 1.00 75.19 284 PRO A O 1
ATOM 2195 N N . THR A 1 285 ? 21.048 -1.681 3.910 1.00 66.75 285 THR A N 1
ATOM 2196 C CA . THR A 1 285 ? 22.247 -1.839 3.065 1.00 66.75 285 THR A CA 1
ATOM 2197 C C . THR A 1 285 ? 21.942 -2.603 1.775 1.00 66.75 285 THR A C 1
ATOM 2199 O O . THR A 1 285 ? 22.560 -2.341 0.751 1.00 66.75 285 THR A O 1
ATOM 2202 N N . VAL A 1 286 ? 20.990 -3.542 1.827 1.00 60.25 286 VAL A N 1
ATOM 2203 C CA . VAL A 1 286 ? 20.519 -4.325 0.676 1.00 60.25 286 VAL A CA 1
ATOM 2204 C C . VAL A 1 286 ? 19.056 -3.988 0.435 1.00 60.25 286 VAL A C 1
ATOM 2206 O O . VAL A 1 286 ? 18.236 -4.086 1.350 1.00 60.25 286 VAL A O 1
ATOM 2209 N N . ARG A 1 287 ? 18.735 -3.589 -0.793 1.00 58.75 287 ARG A N 1
ATOM 2210 C CA . ARG A 1 287 ? 17.380 -3.214 -1.197 1.00 58.75 287 ARG A CA 1
ATOM 2211 C C . ARG A 1 287 ? 16.581 -4.462 -1.551 1.00 58.75 287 ARG A C 1
ATOM 2213 O O . ARG A 1 287 ? 17.076 -5.345 -2.249 1.00 58.75 287 ARG A O 1
ATOM 2220 N N . THR A 1 288 ? 15.347 -4.539 -1.065 1.00 54.47 288 THR A N 1
ATOM 2221 C CA . THR A 1 288 ? 14.393 -5.543 -1.549 1.00 54.47 288 THR A CA 1
ATOM 2222 C C . THR A 1 288 ? 13.683 -4.934 -2.746 1.00 54.47 288 THR A C 1
ATOM 2224 O O . THR A 1 288 ? 12.772 -4.134 -2.564 1.00 54.47 288 THR A O 1
ATOM 2227 N N . LYS A 1 289 ? 14.145 -5.264 -3.955 1.00 59.41 289 LYS A N 1
ATOM 2228 C CA . LYS A 1 289 ? 13.538 -4.760 -5.190 1.00 59.41 289 LYS A CA 1
ATOM 2229 C C . LYS A 1 289 ? 12.145 -5.351 -5.375 1.00 59.41 289 LYS A C 1
ATOM 2231 O O . LYS A 1 289 ? 11.960 -6.564 -5.228 1.00 59.41 289 LYS A O 1
ATOM 2236 N N . VAL A 1 290 ? 11.179 -4.505 -5.712 1.00 65.19 290 VAL A N 1
ATOM 2237 C CA . VAL A 1 290 ? 9.854 -4.944 -6.159 1.00 65.19 290 VAL A CA 1
ATOM 2238 C C . VAL A 1 290 ? 9.870 -4.916 -7.681 1.00 65.19 290 VAL A C 1
ATOM 2240 O O . VAL A 1 290 ? 9.566 -3.909 -8.299 1.00 65.19 290 VAL A O 1
ATOM 2243 N N . THR A 1 291 ? 10.261 -6.034 -8.285 1.00 63.75 291 THR A N 1
ATOM 2244 C CA . THR A 1 291 ? 10.304 -6.179 -9.746 1.00 63.75 291 THR A CA 1
ATOM 2245 C C . THR A 1 291 ? 8.922 -6.514 -10.309 1.00 63.75 291 THR A C 1
ATOM 2247 O O . THR A 1 291 ? 8.185 -7.281 -9.681 1.00 63.75 291 THR A O 1
ATOM 2250 N N . ASN A 1 292 ? 8.639 -6.084 -11.540 1.00 58.94 292 ASN A N 1
ATOM 2251 C CA . ASN A 1 292 ? 7.440 -6.426 -12.324 1.00 58.94 292 ASN A CA 1
ATOM 2252 C C . ASN A 1 292 ? 6.112 -5.827 -11.828 1.00 58.94 292 ASN A C 1
ATOM 2254 O O . ASN A 1 292 ? 5.056 -6.367 -12.160 1.00 58.94 292 ASN A O 1
ATOM 2258 N N . LEU A 1 293 ? 6.148 -4.736 -11.066 1.00 64.69 293 LEU A N 1
ATOM 2259 C CA . LEU A 1 293 ? 4.989 -3.966 -10.631 1.00 64.69 293 LEU A CA 1
ATOM 2260 C C . LEU A 1 293 ? 4.192 -3.452 -11.845 1.00 64.69 293 LEU A C 1
ATOM 2262 O O . LEU A 1 293 ? 4.674 -2.669 -12.653 1.00 64.69 293 LEU A O 1
ATOM 2266 N N . THR A 1 294 ? 2.947 -3.911 -11.986 1.00 60.88 294 THR A N 1
ATOM 2267 C CA . THR A 1 294 ? 2.038 -3.519 -13.084 1.00 60.88 294 THR A CA 1
ATOM 2268 C C . THR A 1 294 ? 0.710 -3.007 -12.542 1.00 60.88 294 THR A C 1
ATOM 2270 O O . THR A 1 294 ? 0.324 -3.317 -11.411 1.00 60.88 294 THR A O 1
ATOM 2273 N N . THR A 1 295 ? -0.073 -2.320 -13.383 1.00 56.41 295 THR A N 1
ATOM 2274 C CA . THR A 1 295 ? -1.449 -1.909 -13.052 1.00 56.41 295 THR A CA 1
ATOM 2275 C C . THR A 1 295 ? -2.301 -3.071 -12.550 1.00 56.41 295 THR A C 1
ATOM 2277 O O . THR A 1 295 ? -3.048 -2.918 -11.587 1.00 56.41 295 THR A O 1
ATOM 2280 N N . SER A 1 296 ? -2.151 -4.257 -13.144 1.00 52.75 296 SER A N 1
ATOM 2281 C CA . SER A 1 296 ? -2.888 -5.463 -12.749 1.00 52.75 296 SER A CA 1
ATOM 2282 C C . SER A 1 296 ? -2.518 -5.970 -11.345 1.00 52.75 296 SER A C 1
ATOM 2284 O O . SER A 1 296 ? -3.398 -6.395 -10.585 1.00 52.75 296 SER A O 1
ATOM 2286 N N . GLN A 1 297 ? -1.238 -5.876 -10.973 1.00 52.31 297 GLN A N 1
ATOM 2287 C CA . GLN A 1 297 ? -0.735 -6.235 -9.647 1.00 52.31 297 GLN A CA 1
ATOM 2288 C C . GLN A 1 297 ? -1.130 -5.187 -8.598 1.00 52.31 297 GLN A C 1
ATOM 2290 O O . GLN A 1 297 ? -1.596 -5.543 -7.516 1.00 52.31 297 GLN A O 1
ATOM 2295 N N . PHE A 1 298 ? -1.057 -3.901 -8.948 1.00 56.59 298 PHE A N 1
ATOM 2296 C CA . PHE A 1 298 ? -1.467 -2.781 -8.101 1.00 56.59 298 PHE A CA 1
ATOM 2297 C C . PHE A 1 298 ? -2.983 -2.731 -7.835 1.00 56.59 298 PHE A C 1
ATOM 2299 O O . PHE A 1 298 ? -3.425 -2.498 -6.708 1.00 56.59 298 PHE A O 1
ATOM 2306 N N . GLN A 1 299 ? -3.812 -2.964 -8.860 1.00 50.19 299 GLN A N 1
ATOM 2307 C CA . GLN A 1 299 ? -5.279 -2.941 -8.755 1.00 50.19 299 GLN A CA 1
ATOM 2308 C C . GLN A 1 299 ? -5.870 -4.237 -8.173 1.00 50.19 299 GLN A C 1
ATOM 2310 O O . GLN A 1 299 ? -7.076 -4.321 -7.954 1.00 50.19 299 GLN A O 1
ATOM 2315 N N . GLY A 1 300 ? -5.026 -5.214 -7.825 1.00 42.03 300 GLY A N 1
ATOM 2316 C CA . GLY A 1 300 ? -5.418 -6.377 -7.031 1.00 42.03 300 GLY A CA 1
ATOM 2317 C C . GLY A 1 300 ? -5.914 -7.583 -7.826 1.00 42.03 300 GLY A C 1
ATOM 2318 O O . GLY A 1 300 ? -6.605 -8.417 -7.245 1.00 42.03 300 GLY A O 1
ATOM 2319 N N . SER A 1 301 ? -5.547 -7.710 -9.104 1.00 35.91 301 SER A N 1
ATOM 2320 C CA . SER A 1 301 ? -5.906 -8.880 -9.922 1.00 35.91 301 SER A CA 1
ATOM 2321 C C . SER A 1 301 ? -4.847 -9.990 -9.972 1.00 35.91 301 SER A C 1
ATOM 2323 O O . SER A 1 301 ? -5.179 -11.082 -10.412 1.00 35.91 301 SER A O 1
ATOM 2325 N N . ASN A 1 302 ? -3.628 -9.792 -9.452 1.00 31.59 302 ASN A N 1
ATOM 2326 C CA . ASN A 1 302 ? -2.657 -10.883 -9.294 1.00 31.59 302 ASN A CA 1
ATOM 2327 C C . ASN A 1 302 ? -1.795 -10.713 -8.034 1.00 31.59 302 ASN A C 1
ATOM 2329 O O . ASN A 1 302 ? -0.923 -9.852 -7.960 1.00 31.59 302 ASN A O 1
ATOM 2333 N N . LEU A 1 303 ? -2.057 -11.559 -7.034 1.00 34.41 303 LEU A N 1
ATOM 2334 C CA . LEU A 1 303 ? -1.147 -11.830 -5.919 1.00 34.41 303 LEU A CA 1
ATOM 2335 C C . LEU A 1 303 ? 0.143 -12.416 -6.501 1.00 34.41 303 LEU A C 1
ATOM 2337 O O . LEU A 1 303 ? 0.043 -13.329 -7.319 1.00 34.41 303 LEU A O 1
ATOM 2341 N N . GLY A 1 304 ? 1.307 -11.905 -6.076 1.00 44.25 304 GLY A N 1
ATOM 2342 C CA . GLY A 1 304 ? 2.631 -12.347 -6.527 1.00 44.25 304 GLY A CA 1
ATOM 2343 C C . GLY A 1 304 ? 2.660 -13.846 -6.774 1.00 44.25 304 GLY A C 1
ATOM 2344 O O . GLY A 1 304 ? 2.432 -14.631 -5.858 1.00 44.25 304 GLY A O 1
ATOM 2345 N N . THR A 1 305 ? 2.818 -14.230 -8.034 1.00 47.19 305 THR A N 1
ATOM 2346 C CA . THR A 1 305 ? 2.613 -15.610 -8.432 1.00 47.19 305 THR A CA 1
ATOM 2347 C C . THR A 1 305 ? 3.743 -16.483 -7.911 1.00 47.19 305 THR A C 1
ATOM 2349 O O . THR A 1 305 ? 4.908 -16.100 -7.948 1.00 47.19 305 THR A O 1
ATOM 2352 N N . THR A 1 306 ? 3.404 -17.672 -7.447 1.00 55.62 306 THR A N 1
ATOM 2353 C CA . THR A 1 306 ? 4.335 -18.707 -7.031 1.00 55.62 306 THR A CA 1
ATOM 2354 C C . THR A 1 306 ? 4.233 -19.904 -7.970 1.00 55.62 306 THR A C 1
ATOM 2356 O O . THR A 1 306 ? 3.307 -20.019 -8.781 1.00 55.62 306 THR A O 1
ATOM 2359 N N . THR A 1 307 ? 5.204 -20.799 -7.849 1.00 72.00 307 THR A N 1
ATOM 2360 C CA . THR A 1 307 ? 5.257 -22.051 -8.594 1.00 72.00 307 THR A CA 1
ATOM 2361 C C . THR A 1 307 ? 4.920 -23.199 -7.655 1.00 72.00 307 THR A C 1
ATOM 2363 O O . THR A 1 307 ? 5.572 -23.368 -6.622 1.00 72.00 307 THR A O 1
ATOM 2366 N N . TYR A 1 308 ? 3.918 -23.997 -8.018 1.00 83.31 308 TYR A N 1
ATOM 2367 C CA . TYR A 1 308 ? 3.543 -25.195 -7.272 1.00 83.31 308 TYR A CA 1
ATOM 2368 C C . TYR A 1 308 ? 4.194 -26.426 -7.887 1.00 83.31 308 TYR A C 1
ATOM 2370 O O . TYR A 1 308 ? 4.054 -26.683 -9.083 1.00 83.31 308 TYR A O 1
ATOM 2378 N N . SER A 1 309 ? 4.864 -27.210 -7.047 1.00 90.25 309 SER A N 1
ATOM 2379 C CA . SER A 1 309 ? 5.273 -28.569 -7.379 1.00 90.25 309 SER A CA 1
ATOM 2380 C C . SER A 1 309 ? 4.139 -29.516 -7.008 1.00 90.25 309 SER A C 1
ATOM 2382 O O . SER A 1 309 ? 3.686 -29.538 -5.860 1.00 90.25 309 SER A O 1
ATOM 2384 N N . VAL A 1 310 ? 3.667 -30.276 -7.991 1.00 96.44 310 VAL A N 1
ATOM 2385 C CA . VAL A 1 310 ? 2.614 -31.278 -7.845 1.00 96.44 310 VAL A CA 1
ATOM 2386 C C . VAL A 1 310 ? 3.213 -32.649 -8.130 1.00 96.44 310 VAL A C 1
ATOM 2388 O O . VAL A 1 310 ? 3.848 -32.847 -9.166 1.00 96.44 310 VAL A O 1
ATOM 2391 N N . LYS A 1 311 ? 2.986 -33.606 -7.233 1.00 97.00 311 LYS A N 1
ATOM 2392 C CA . LYS A 1 311 ? 3.265 -35.025 -7.474 1.00 97.00 311 LYS A CA 1
ATOM 2393 C C . LYS A 1 311 ? 1.972 -35.809 -7.396 1.00 97.00 311 LYS A C 1
ATOM 2395 O O . LYS A 1 311 ? 1.214 -35.631 -6.441 1.00 97.00 311 LYS A O 1
ATOM 2400 N N . ILE A 1 312 ? 1.725 -36.668 -8.370 1.00 98.06 312 ILE A N 1
ATOM 2401 C CA . ILE A 1 312 ? 0.480 -37.431 -8.487 1.00 98.06 312 ILE A CA 1
ATOM 2402 C C . ILE A 1 312 ? 0.847 -38.897 -8.606 1.00 98.06 312 ILE A C 1
ATOM 2404 O O . ILE A 1 312 ? 1.606 -39.256 -9.496 1.00 98.06 312 ILE A O 1
ATOM 2408 N N . TYR A 1 313 ? 0.324 -39.734 -7.716 1.00 98.00 313 TYR A N 1
ATOM 2409 C CA . TYR A 1 313 ? 0.552 -41.174 -7.759 1.00 98.00 313 TYR A CA 1
ATOM 2410 C C . TYR A 1 313 ? -0.712 -41.914 -8.181 1.00 98.00 313 TYR A C 1
ATOM 2412 O O . TYR A 1 313 ? -1.725 -41.884 -7.469 1.00 98.00 313 TYR A O 1
ATOM 2420 N N . THR A 1 314 ? -0.624 -42.616 -9.306 1.00 98.06 314 THR A N 1
ATOM 2421 C CA . THR A 1 314 ? -1.627 -43.590 -9.743 1.00 98.06 314 THR A CA 1
ATOM 2422 C C . THR A 1 314 ? -1.362 -44.917 -9.035 1.00 98.06 314 THR A C 1
ATOM 2424 O O . THR A 1 314 ? -0.242 -45.431 -9.046 1.00 98.06 314 THR A O 1
ATOM 2427 N N . GLY A 1 315 ? -2.387 -45.488 -8.400 1.00 96.94 315 GLY A N 1
ATOM 2428 C CA . GLY A 1 315 ? -2.209 -46.683 -7.573 1.00 96.94 315 GLY A CA 1
ATOM 2429 C C . GLY A 1 315 ? -1.838 -47.941 -8.364 1.00 96.94 315 GLY A C 1
ATOM 2430 O O . GLY A 1 315 ? -2.062 -48.048 -9.569 1.00 96.94 315 GLY A O 1
ATOM 2431 N N . ASP A 1 316 ? -1.287 -48.928 -7.662 1.00 97.44 316 ASP A N 1
ATOM 2432 C CA . ASP A 1 316 ? -0.908 -50.223 -8.233 1.00 97.44 316 ASP A CA 1
ATOM 2433 C C . ASP A 1 316 ? -2.068 -51.236 -8.196 1.00 97.44 316 ASP A C 1
ATOM 2435 O O . ASP A 1 316 ? -2.022 -52.254 -7.505 1.00 97.44 316 ASP A O 1
ATOM 2439 N N . VAL A 1 317 ? -3.144 -50.947 -8.932 1.00 95.62 317 VAL A N 1
ATOM 2440 C CA . VAL A 1 317 ? -4.257 -51.887 -9.154 1.00 95.62 317 VAL A CA 1
ATOM 2441 C C . VAL A 1 317 ? -4.447 -52.148 -10.647 1.00 95.62 317 VAL A C 1
ATOM 2443 O O . VAL A 1 317 ? -4.079 -51.330 -11.491 1.00 95.62 317 VAL A O 1
ATOM 2446 N N . SER A 1 318 ? -4.977 -53.320 -11.006 1.00 94.88 318 SER A N 1
ATOM 2447 C CA . SER A 1 318 ? -5.189 -53.675 -12.415 1.00 94.88 318 SER A CA 1
ATOM 2448 C C . SER A 1 318 ? -6.103 -52.655 -13.099 1.00 94.88 318 SER A C 1
ATOM 2450 O O . SER A 1 318 ? -7.203 -52.410 -12.615 1.00 94.88 318 SER A O 1
ATOM 2452 N N . GLY A 1 319 ? -5.648 -52.075 -14.216 1.00 93.25 319 GLY A N 1
ATOM 2453 C CA . GLY A 1 319 ? -6.392 -51.049 -14.956 1.00 93.25 319 GLY A CA 1
ATOM 2454 C C . GLY A 1 319 ? -6.403 -49.662 -14.305 1.00 93.25 319 GLY A C 1
ATOM 2455 O O . GLY A 1 319 ? -7.267 -48.867 -14.634 1.00 93.25 319 GLY A O 1
ATOM 2456 N N . ALA A 1 320 ? -5.490 -49.371 -13.370 1.00 95.81 320 ALA A N 1
ATOM 2457 C CA . ALA A 1 320 ? -5.467 -48.093 -12.653 1.00 95.81 320 ALA A CA 1
ATOM 2458 C C . ALA A 1 320 ? -5.176 -46.860 -13.520 1.00 95.81 320 ALA A C 1
ATOM 2460 O O . ALA A 1 320 ? -5.502 -45.759 -13.082 1.00 95.81 320 ALA A O 1
ATOM 2461 N N . GLY A 1 321 ? -4.505 -47.036 -14.664 1.00 95.12 321 GLY A N 1
ATOM 2462 C CA . GLY A 1 321 ? -4.086 -45.942 -15.541 1.00 95.12 321 GLY A CA 1
ATOM 2463 C C . GLY A 1 321 ? -5.226 -45.355 -16.369 1.00 95.12 321 GLY A C 1
ATOM 2464 O O . GLY A 1 321 ? -6.279 -45.975 -16.486 1.00 95.12 321 GLY A O 1
ATOM 2465 N N . THR A 1 322 ? -5.024 -44.160 -16.928 1.00 94.00 322 THR A N 1
ATOM 2466 C CA . THR A 1 322 ? -6.043 -43.470 -17.733 1.00 94.00 322 THR A CA 1
ATOM 2467 C C . THR A 1 322 ? -5.430 -42.618 -18.837 1.00 94.00 322 THR A C 1
ATOM 2469 O O . THR A 1 322 ? -4.435 -41.935 -18.615 1.00 94.00 322 THR A O 1
ATOM 2472 N N . ASP A 1 323 ? -6.112 -42.569 -19.982 1.00 89.50 323 ASP A N 1
ATOM 2473 C CA . ASP A 1 323 ? -5.804 -41.648 -21.084 1.00 89.50 323 ASP A CA 1
ATOM 2474 C C . ASP A 1 323 ? -6.653 -40.358 -21.037 1.00 89.50 323 ASP A C 1
ATOM 2476 O O . ASP A 1 323 ? -6.542 -39.486 -21.901 1.00 89.50 323 ASP A O 1
ATOM 2480 N N . SER A 1 324 ? -7.543 -40.217 -20.045 1.00 91.44 324 SER A N 1
ATOM 2481 C CA . SER A 1 324 ? -8.436 -39.051 -19.922 1.00 91.44 324 SER A CA 1
ATOM 2482 C C . SER A 1 324 ? -7.694 -37.760 -19.579 1.00 91.44 324 SER A C 1
ATOM 2484 O O . SER A 1 324 ? -6.595 -37.767 -19.015 1.00 91.44 324 SER A O 1
ATOM 2486 N N . ASN A 1 325 ? -8.313 -36.610 -19.872 1.00 91.62 325 ASN A N 1
ATOM 2487 C CA . ASN A 1 325 ? -7.744 -35.347 -19.422 1.00 91.62 325 ASN A CA 1
ATOM 2488 C C . ASN A 1 325 ? -8.047 -35.125 -17.945 1.00 91.62 325 ASN A C 1
ATOM 2490 O O . ASN A 1 325 ? -9.206 -35.151 -17.522 1.00 91.62 325 ASN A O 1
ATOM 2494 N N . ILE A 1 326 ? -6.996 -34.846 -17.181 1.00 94.75 326 ILE A N 1
ATOM 2495 C CA . ILE A 1 326 ? -7.058 -34.644 -15.740 1.00 94.75 326 ILE A CA 1
ATOM 2496 C C . ILE A 1 326 ? -6.878 -33.163 -15.418 1.00 94.75 326 ILE A C 1
ATOM 2498 O O . ILE A 1 326 ? -5.957 -32.496 -15.903 1.00 94.75 326 ILE A O 1
ATOM 2502 N N . PHE A 1 327 ? -7.772 -32.657 -14.573 1.00 94.19 327 PHE A N 1
ATOM 2503 C CA . PHE A 1 327 ? -7.832 -31.268 -14.141 1.00 94.19 327 PHE A CA 1
ATOM 2504 C C . PHE A 1 327 ? -7.688 -31.184 -12.624 1.00 94.19 327 PHE A C 1
ATOM 2506 O O . PHE A 1 327 ? -8.345 -31.925 -11.892 1.00 94.19 327 PHE A O 1
ATOM 2513 N N . LEU A 1 328 ? -6.853 -30.264 -12.149 1.00 95.81 328 LEU A N 1
ATOM 2514 C CA . LEU A 1 328 ? -6.573 -30.057 -10.729 1.00 95.81 328 LEU A CA 1
ATOM 2515 C C . LEU A 1 328 ? -7.003 -28.663 -10.281 1.00 95.81 328 LEU A C 1
ATOM 2517 O O . LEU A 1 328 ? -6.665 -27.675 -10.923 1.00 95.81 328 LEU A O 1
ATOM 2521 N N . SER A 1 329 ? -7.680 -28.572 -9.143 1.00 89.62 329 SER A N 1
ATOM 2522 C CA . SER A 1 329 ? -7.930 -27.317 -8.427 1.00 89.62 329 SER A CA 1
ATOM 2523 C C . SER A 1 329 ? -7.655 -27.504 -6.937 1.00 89.62 329 SER A C 1
ATOM 2525 O O . SER A 1 329 ? -7.722 -28.619 -6.415 1.00 89.62 329 SER A O 1
ATOM 2527 N N . PHE A 1 330 ? -7.307 -26.435 -6.228 1.00 93.56 330 PHE A N 1
ATOM 2528 C CA . PHE A 1 330 ? -6.969 -26.532 -4.806 1.00 93.56 330 PHE A CA 1
ATOM 2529 C C . PHE A 1 330 ? -7.208 -25.222 -4.058 1.00 93.56 330 PHE A C 1
ATOM 2531 O O . PHE A 1 330 ? -7.259 -24.144 -4.649 1.00 93.56 330 PHE A O 1
ATOM 2538 N N . LYS A 1 331 ? -7.373 -25.317 -2.737 1.00 83.00 331 LYS A N 1
ATOM 2539 C CA . LYS A 1 331 ? -7.616 -24.175 -1.846 1.00 83.00 331 LYS A CA 1
ATOM 2540 C C . LYS A 1 331 ? -6.629 -24.162 -0.691 1.00 83.00 331 LYS A C 1
ATOM 2542 O O . LYS A 1 331 ? -6.143 -25.214 -0.270 1.00 83.00 331 LYS A O 1
ATOM 2547 N N . GLY A 1 332 ? -6.397 -22.976 -0.149 1.00 77.00 332 GLY A N 1
ATOM 2548 C CA . GLY A 1 332 ? -5.652 -22.775 1.083 1.00 77.00 332 GLY A CA 1
ATOM 2549 C C . GLY A 1 332 ? -6.197 -21.611 1.909 1.00 77.00 332 GLY A C 1
ATOM 2550 O O . GLY A 1 332 ? -7.219 -21.015 1.568 1.00 77.00 332 GLY A O 1
ATOM 2551 N N . ALA A 1 333 ? -5.525 -21.296 3.015 1.00 66.00 333 ALA A N 1
ATOM 2552 C CA . ALA A 1 333 ? -5.943 -20.271 3.977 1.00 66.00 333 ALA A CA 1
ATOM 2553 C C . ALA A 1 333 ? -6.107 -18.849 3.392 1.00 66.00 333 A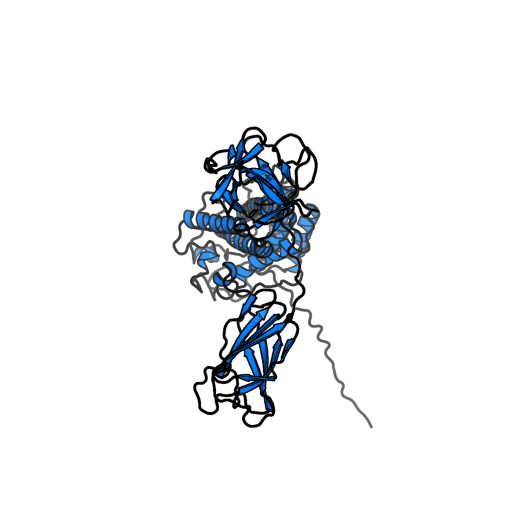LA A C 1
ATOM 2555 O O . ALA A 1 333 ? -6.807 -18.023 3.972 1.00 66.00 333 ALA A O 1
ATOM 2556 N N . SER A 1 334 ? -5.460 -18.549 2.265 1.00 50.06 334 SER A N 1
ATOM 2557 C CA . SER A 1 334 ? -5.390 -17.211 1.662 1.00 50.06 334 SER A CA 1
ATOM 2558 C C . SER A 1 334 ? -6.007 -17.126 0.263 1.00 50.06 334 SER A C 1
ATOM 2560 O O . SER A 1 334 ? -5.975 -16.056 -0.341 1.00 50.06 334 SER A O 1
ATOM 2562 N N . GLY A 1 335 ? -6.575 -18.215 -0.270 1.00 60.41 335 GLY A N 1
ATOM 2563 C CA . GLY A 1 335 ? -7.194 -18.203 -1.597 1.00 60.41 335 GLY A CA 1
ATOM 2564 C C . GLY A 1 335 ? -7.441 -19.585 -2.202 1.00 60.41 335 GLY A C 1
ATOM 2565 O O . GLY A 1 335 ? -7.365 -20.612 -1.528 1.00 60.41 335 GLY A O 1
ATOM 2566 N N . GLN A 1 336 ? -7.741 -19.608 -3.501 1.00 70.81 336 GLN A N 1
ATOM 2567 C CA . GLN A 1 336 ? -7.958 -20.832 -4.273 1.00 70.81 336 GLN A CA 1
ATOM 2568 C C . GLN A 1 336 ? -7.395 -20.714 -5.690 1.00 70.81 336 GLN A C 1
ATOM 2570 O O . GLN A 1 336 ? -7.396 -19.630 -6.269 1.00 70.81 336 GLN A O 1
ATOM 2575 N N . ILE A 1 337 ? -6.973 -21.846 -6.250 1.00 75.81 337 ILE A N 1
ATOM 2576 C CA . ILE A 1 337 ? -6.574 -22.011 -7.647 1.00 75.81 337 ILE A CA 1
ATOM 2577 C C . ILE A 1 337 ? -7.646 -22.828 -8.371 1.00 75.81 337 ILE A C 1
ATOM 2579 O O . ILE A 1 337 ? -8.035 -23.904 -7.909 1.00 75.81 337 ILE A O 1
ATOM 2583 N N . GLY A 1 338 ? -8.133 -22.292 -9.494 1.00 72.88 338 GLY A N 1
ATOM 2584 C CA . GLY A 1 338 ? -9.095 -22.954 -10.381 1.00 72.88 338 GLY A CA 1
ATOM 2585 C C . GLY A 1 338 ? -8.472 -24.080 -11.212 1.00 72.88 338 GLY A C 1
ATOM 2586 O O . GLY A 1 338 ? -7.279 -24.349 -11.111 1.00 72.88 338 GLY A O 1
ATOM 2587 N N . GLU A 1 339 ? -9.278 -24.741 -12.042 1.00 84.44 339 GLU A N 1
ATOM 2588 C CA . GLU A 1 339 ? -8.852 -25.935 -12.785 1.00 84.44 339 GLU A CA 1
ATOM 2589 C C . GLU A 1 339 ? -7.618 -25.700 -13.673 1.00 84.44 339 GLU A C 1
ATOM 2591 O O . GLU A 1 339 ? -7.616 -24.831 -14.542 1.00 84.44 339 GLU A O 1
ATOM 2596 N N . GLN A 1 340 ? -6.588 -26.521 -13.475 1.00 87.56 340 GLN A N 1
ATOM 2597 C CA . GLN A 1 340 ? -5.393 -26.618 -14.312 1.00 87.56 340 GLN A CA 1
ATOM 2598 C C . GLN A 1 340 ? -5.392 -27.973 -15.015 1.00 87.56 340 GLN A C 1
ATOM 2600 O O . GLN A 1 340 ? -5.466 -29.005 -14.346 1.00 87.56 340 GLN A O 1
ATOM 2605 N N . ARG A 1 341 ? -5.298 -27.994 -16.349 1.00 92.19 341 ARG A N 1
ATOM 2606 C CA . ARG A 1 341 ? -5.168 -29.244 -17.116 1.00 92.19 341 ARG A CA 1
ATOM 2607 C C . ARG A 1 341 ? -3.736 -29.760 -17.013 1.00 92.19 341 ARG A C 1
ATOM 2609 O O . ARG A 1 341 ? -2.800 -29.038 -17.344 1.00 92.19 341 ARG A O 1
ATOM 2616 N N . LEU A 1 342 ? -3.572 -31.007 -16.584 1.00 91.88 342 LEU A N 1
ATOM 2617 C CA . LEU A 1 342 ? -2.266 -31.554 -16.216 1.00 91.88 342 LEU A CA 1
ATOM 2618 C C . LEU A 1 342 ? -1.553 -32.298 -17.349 1.00 91.88 342 LEU A C 1
ATOM 2620 O O . LEU A 1 342 ? -0.329 -32.279 -17.393 1.00 91.88 342 LEU A O 1
ATOM 2624 N N . ASN A 1 343 ? -2.291 -32.924 -18.273 1.00 87.56 343 ASN A N 1
ATOM 2625 C CA . ASN A 1 343 ? -1.721 -33.825 -19.288 1.00 87.56 343 ASN A CA 1
ATOM 2626 C C . ASN A 1 343 ? -0.601 -33.169 -20.109 1.00 87.56 343 ASN A C 1
ATOM 2628 O O . ASN A 1 343 ? 0.428 -33.783 -20.345 1.00 87.56 343 ASN A O 1
ATOM 2632 N N . ALA A 1 344 ? -0.775 -31.903 -20.506 1.00 78.38 344 ALA A N 1
ATOM 2633 C CA . ALA A 1 344 ? 0.203 -31.179 -21.324 1.00 78.38 344 ALA A CA 1
ATOM 2634 C C . ALA A 1 344 ? 1.496 -30.807 -20.571 1.00 78.38 344 ALA A C 1
ATOM 2636 O O . ALA A 1 344 ? 2.438 -30.310 -21.181 1.00 78.38 344 ALA A O 1
ATOM 2637 N N . LEU A 1 345 ? 1.531 -31.009 -19.252 1.00 83.50 345 LEU A N 1
ATOM 2638 C CA . LEU A 1 345 ? 2.661 -30.672 -18.388 1.00 83.50 345 LEU A CA 1
ATOM 2639 C C . LEU A 1 345 ? 3.500 -31.902 -18.009 1.00 83.50 345 LEU A C 1
ATOM 2641 O O . LEU A 1 345 ? 4.513 -31.755 -17.328 1.00 83.50 345 LEU A O 1
ATOM 2645 N N . ILE A 1 346 ? 3.087 -33.096 -18.443 1.00 87.25 346 ILE A N 1
ATOM 2646 C CA . ILE A 1 346 ? 3.779 -34.364 -18.213 1.00 87.25 346 ILE A CA 1
ATOM 2647 C C . ILE A 1 346 ? 4.397 -34.793 -19.544 1.00 87.25 346 ILE A C 1
ATOM 2649 O O . ILE A 1 346 ? 3.717 -34.865 -20.563 1.00 87.25 346 ILE A O 1
ATOM 2653 N N . THR A 1 347 ? 5.709 -35.026 -19.555 1.00 79.94 347 THR A N 1
ATOM 2654 C CA . THR A 1 347 ? 6.462 -35.331 -20.785 1.00 79.94 347 THR A CA 1
ATOM 2655 C C . THR A 1 347 ? 6.494 -36.820 -21.130 1.00 79.94 347 THR A C 1
ATOM 2657 O O . THR A 1 347 ? 6.860 -37.184 -22.246 1.00 79.94 347 THR A O 1
ATOM 2660 N N . THR A 1 348 ? 6.131 -37.682 -20.184 1.00 86.75 348 THR A N 1
ATOM 2661 C CA . THR A 1 348 ? 5.983 -39.130 -20.360 1.00 86.75 348 THR A CA 1
ATOM 2662 C C . THR A 1 348 ? 4.528 -39.496 -20.629 1.00 86.75 348 THR A C 1
ATOM 2664 O O . THR A 1 348 ? 3.643 -38.644 -20.569 1.00 86.75 348 THR A O 1
ATOM 2667 N N . ASN A 1 349 ? 4.266 -40.779 -20.895 1.00 88.06 349 ASN A N 1
ATOM 2668 C CA . ASN A 1 349 ? 2.895 -41.268 -20.841 1.00 88.06 349 ASN A CA 1
ATOM 2669 C C . ASN A 1 349 ? 2.341 -41.026 -19.427 1.00 88.06 349 ASN A C 1
ATOM 2671 O O . ASN A 1 349 ? 2.993 -41.402 -18.450 1.00 88.06 349 ASN A O 1
ATOM 2675 N N . ALA A 1 350 ? 1.234 -40.297 -19.323 1.00 91.94 350 ALA A N 1
ATOM 2676 C CA . ALA A 1 350 ? 0.776 -39.717 -18.067 1.00 91.94 350 ALA A CA 1
ATOM 2677 C C . ALA A 1 350 ? -0.178 -40.664 -17.337 1.00 91.94 350 ALA A C 1
ATOM 2679 O O . ALA A 1 350 ? -0.974 -41.350 -17.963 1.00 91.94 350 ALA A O 1
ATOM 2680 N N . PHE A 1 351 ? -0.149 -40.637 -16.006 1.00 95.12 351 PHE A N 1
ATOM 2681 C CA . PHE A 1 351 ? -1.130 -41.299 -15.147 1.00 95.12 351 PHE A CA 1
ATOM 2682 C C . PHE A 1 351 ? -1.185 -42.825 -15.263 1.00 95.12 351 PHE A C 1
ATOM 2684 O O . PHE A 1 351 ? -2.201 -43.417 -14.910 1.00 95.12 351 PHE A O 1
ATOM 2691 N N . GLU A 1 352 ? -0.095 -43.479 -15.659 1.00 95.75 352 GLU A N 1
ATOM 2692 C CA . GLU A 1 352 ? -0.023 -44.939 -15.768 1.00 95.75 352 GLU A CA 1
ATOM 2693 C C . GLU A 1 352 ? -0.048 -45.661 -14.418 1.00 95.75 352 GLU A C 1
ATOM 2695 O O . GLU A 1 352 ? 0.315 -45.118 -13.373 1.00 95.75 352 GLU A O 1
ATOM 2700 N N . ARG A 1 353 ? -0.458 -46.933 -14.430 1.00 97.12 353 ARG A N 1
ATOM 2701 C CA . ARG A 1 353 ? -0.495 -47.775 -13.226 1.00 97.12 353 ARG A CA 1
ATOM 2702 C C . ARG A 1 353 ? 0.856 -47.763 -12.502 1.00 97.12 353 ARG A C 1
ATOM 2704 O O . ARG A 1 353 ? 1.890 -48.038 -13.103 1.00 97.12 353 ARG A O 1
ATOM 2711 N N . ASN A 1 354 ? 0.816 -47.560 -11.183 1.00 96.69 354 ASN A N 1
ATOM 2712 C CA . ASN A 1 354 ? 1.996 -47.536 -10.312 1.00 96.69 354 ASN A CA 1
ATOM 2713 C C . ASN A 1 354 ? 3.046 -46.466 -10.696 1.00 96.69 354 ASN A C 1
ATOM 2715 O O . ASN A 1 354 ? 4.222 -46.594 -10.349 1.00 96.69 354 ASN A O 1
ATOM 2719 N N . GLN A 1 355 ? 2.635 -45.406 -11.397 1.00 96.44 355 GLN A N 1
ATOM 2720 C CA . GLN A 1 355 ? 3.491 -44.283 -11.772 1.00 96.44 355 GLN A CA 1
ATOM 2721 C C . GLN A 1 355 ? 3.296 -43.091 -10.828 1.00 96.44 355 GLN A C 1
ATOM 2723 O O . GLN A 1 355 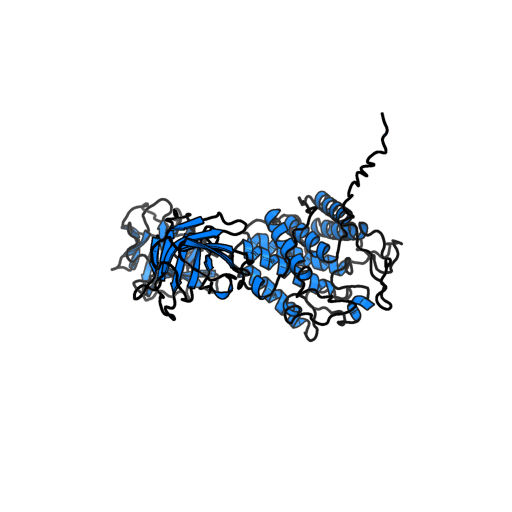? 2.204 -42.853 -10.308 1.00 96.44 355 GLN A O 1
ATOM 2728 N N . THR A 1 356 ? 4.377 -42.333 -10.608 1.00 97.31 356 THR A N 1
ATOM 2729 C CA . THR A 1 356 ? 4.310 -40.988 -10.023 1.00 97.31 356 THR A CA 1
ATOM 2730 C C . THR A 1 356 ? 4.640 -39.955 -11.090 1.00 97.31 356 THR A C 1
ATOM 2732 O O . THR A 1 356 ? 5.762 -39.934 -11.595 1.00 97.31 356 THR A O 1
ATOM 2735 N N . ASP A 1 357 ? 3.686 -39.085 -11.392 1.00 95.88 357 ASP A N 1
ATOM 2736 C CA . ASP A 1 357 ? 3.850 -37.967 -12.313 1.00 95.88 357 ASP A CA 1
ATOM 2737 C C . ASP A 1 357 ? 4.223 -36.687 -11.566 1.00 95.88 357 ASP A C 1
ATOM 2739 O O . ASP A 1 357 ? 3.740 -36.426 -10.458 1.00 95.88 357 ASP A O 1
ATOM 2743 N N . TYR A 1 358 ? 5.068 -35.870 -12.193 1.00 92.75 358 TYR A N 1
ATOM 2744 C CA . TYR A 1 358 ? 5.564 -34.612 -11.642 1.00 92.75 358 TYR A CA 1
ATOM 2745 C C . TYR A 1 358 ? 5.122 -33.462 -12.536 1.00 92.75 358 TYR A C 1
ATOM 2747 O O . TYR A 1 358 ? 5.408 -33.455 -13.730 1.00 92.75 358 TYR A O 1
ATOM 2755 N N . VAL A 1 359 ? 4.451 -32.477 -11.946 1.00 90.44 359 VAL A N 1
ATOM 2756 C CA . VAL A 1 359 ? 3.956 -31.295 -12.651 1.00 90.44 359 VAL A CA 1
ATOM 2757 C C . VAL A 1 359 ? 4.413 -30.036 -11.930 1.00 90.44 359 VAL A C 1
ATOM 2759 O O . VAL A 1 359 ? 4.371 -29.947 -10.702 1.00 90.44 359 VAL A O 1
ATOM 2762 N N . THR A 1 360 ? 4.813 -29.040 -12.712 1.00 78.19 360 THR A N 1
ATOM 2763 C CA . THR A 1 360 ? 5.138 -27.700 -12.227 1.00 78.19 360 THR A CA 1
ATOM 2764 C C . THR A 1 360 ? 4.082 -26.732 -12.741 1.00 78.19 360 THR A C 1
ATOM 2766 O O . THR A 1 360 ? 3.989 -26.499 -13.945 1.00 78.19 360 THR A O 1
ATOM 2769 N N . LEU A 1 361 ? 3.281 -26.168 -11.838 1.00 77.00 361 LEU A N 1
ATOM 2770 C CA . LEU A 1 361 ? 2.298 -25.139 -12.173 1.00 77.00 361 LEU A CA 1
ATOM 2771 C C . LEU A 1 361 ? 2.904 -23.767 -11.882 1.00 77.00 361 LEU A C 1
ATOM 2773 O O . LEU A 1 361 ? 3.177 -23.449 -10.726 1.00 77.00 361 LEU A O 1
ATOM 2777 N N . VAL A 1 362 ? 3.133 -22.973 -12.924 1.00 69.56 362 VAL A N 1
ATOM 2778 C CA . VAL A 1 362 ? 3.770 -21.650 -12.834 1.00 69.56 362 VAL A CA 1
ATOM 2779 C C . VAL A 1 362 ? 2.732 -20.532 -12.848 1.00 69.56 362 VAL A C 1
ATOM 2781 O O . VAL A 1 362 ? 1.608 -20.726 -13.302 1.00 69.56 362 VAL A O 1
ATOM 2784 N N . ASN A 1 363 ? 3.130 -19.340 -12.403 1.00 54.53 363 ASN A N 1
ATOM 2785 C CA . ASN A 1 363 ? 2.327 -18.119 -12.499 1.00 54.53 363 ASN A CA 1
ATOM 2786 C C . ASN A 1 363 ? 0.961 -18.195 -11.774 1.00 54.53 363 ASN A C 1
ATOM 2788 O O . ASN A 1 363 ? -0.021 -17.613 -12.230 1.00 54.53 363 ASN A O 1
ATOM 2792 N N . LEU A 1 364 ? 0.888 -18.888 -10.628 1.00 56.91 364 LEU A N 1
ATOM 2793 C CA . LEU A 1 364 ? -0.339 -19.034 -9.830 1.00 56.91 364 LEU A CA 1
ATOM 2794 C C . LEU A 1 364 ? -0.275 -18.268 -8.506 1.00 56.91 364 LEU A C 1
ATOM 2796 O O . LEU A 1 364 ? 0.767 -18.218 -7.867 1.00 56.91 364 LEU A O 1
ATOM 2800 N N . ALA A 1 365 ? -1.395 -17.732 -8.020 1.00 58.22 365 ALA A N 1
ATOM 2801 C CA . ALA A 1 365 ? -1.431 -17.050 -6.723 1.00 58.22 365 ALA A CA 1
ATOM 2802 C C . ALA A 1 365 ? -1.071 -17.989 -5.535 1.00 58.22 365 ALA A C 1
ATOM 2804 O O . ALA A 1 365 ? -1.490 -19.152 -5.504 1.00 58.22 365 ALA A O 1
ATOM 2805 N N . PRO A 1 366 ? -0.333 -17.521 -4.510 1.00 62.69 366 PRO A N 1
ATOM 2806 C CA . PRO A 1 366 ? -0.109 -18.265 -3.276 1.00 62.69 366 PRO A CA 1
ATOM 2807 C C . PRO A 1 366 ? -1.425 -18.400 -2.505 1.00 62.69 366 PRO A C 1
ATOM 2809 O O . PRO A 1 366 ? -2.077 -17.408 -2.188 1.00 62.69 366 PRO A O 1
ATOM 2812 N N . VAL A 1 367 ?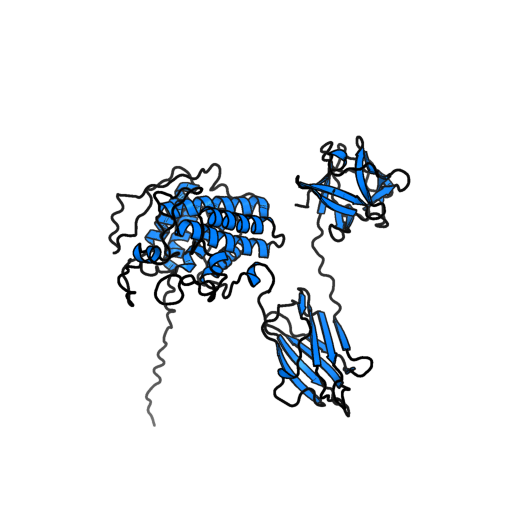 -1.814 -19.632 -2.174 1.00 61.75 367 VAL A N 1
ATOM 2813 C CA . VAL A 1 367 ? -3.063 -19.911 -1.446 1.00 61.75 367 VAL A CA 1
ATOM 2814 C C . VAL A 1 367 ? -2.864 -20.016 0.064 1.00 61.75 367 VAL A C 1
ATOM 2816 O O . VAL A 1 367 ? -3.825 -20.270 0.780 1.00 61.75 367 VAL A O 1
ATOM 2819 N N . GLY A 1 368 ? -1.646 -19.815 0.573 1.00 72.50 368 GLY A N 1
ATOM 2820 C CA . GLY A 1 368 ? -1.320 -20.048 1.982 1.00 72.50 368 GLY A CA 1
ATOM 2821 C C . GLY A 1 368 ? -1.331 -21.540 2.333 1.00 72.50 368 GLY A C 1
ATOM 2822 O O . GLY A 1 368 ? -1.096 -22.389 1.476 1.00 72.50 368 GLY A O 1
ATOM 2823 N N . GLU A 1 369 ? -1.591 -21.879 3.598 1.00 80.38 369 GLU A N 1
ATOM 2824 C CA . GLU A 1 369 ? -1.630 -23.280 4.034 1.00 80.38 369 GLU A CA 1
ATOM 2825 C C . GLU A 1 369 ? -2.700 -24.069 3.258 1.00 80.38 369 GLU A C 1
ATOM 2827 O O . GLU A 1 369 ? -3.872 -23.698 3.275 1.00 80.38 369 GLU A O 1
ATOM 2832 N N . LEU A 1 370 ? -2.303 -25.152 2.581 1.00 89.12 370 LEU A N 1
ATOM 2833 C CA . LEU A 1 370 ? -3.175 -25.959 1.720 1.00 89.12 370 LEU A CA 1
ATOM 2834 C C . LEU A 1 370 ? -4.261 -26.679 2.528 1.00 89.12 370 LEU A C 1
ATOM 2836 O O . LEU A 1 370 ? -3.954 -27.487 3.405 1.00 89.12 370 LEU A O 1
ATOM 2840 N N . THR A 1 371 ? -5.530 -26.447 2.204 1.00 86.94 371 THR A N 1
ATOM 2841 C CA . THR A 1 371 ? -6.677 -26.986 2.952 1.00 86.94 371 THR A CA 1
ATOM 2842 C C . THR A 1 371 ? -7.479 -28.014 2.174 1.00 86.94 371 THR A C 1
ATOM 2844 O O . THR A 1 371 ? -8.043 -28.915 2.789 1.00 86.94 371 THR A O 1
ATOM 2847 N N . SER A 1 372 ? -7.538 -27.927 0.844 1.00 92.88 372 SER A N 1
ATOM 2848 C CA . SER A 1 372 ? -8.267 -28.909 0.031 1.00 92.88 372 SER A CA 1
ATOM 2849 C C . SER A 1 372 ? -7.727 -29.026 -1.387 1.00 92.88 372 SER A C 1
ATOM 2851 O O . SER A 1 372 ? -7.192 -28.063 -1.937 1.00 92.88 372 SER A O 1
ATOM 2853 N N . VAL A 1 373 ? -7.912 -30.203 -1.981 1.00 97.19 373 VAL A N 1
ATOM 2854 C CA . VAL A 1 373 ? -7.582 -30.509 -3.377 1.00 97.19 373 VAL A CA 1
ATOM 2855 C C . VAL A 1 373 ? -8.774 -31.184 -4.030 1.00 97.19 373 VAL A C 1
ATOM 2857 O O . VAL A 1 373 ? -9.379 -32.076 -3.436 1.00 97.19 373 VAL A O 1
ATOM 2860 N N . THR A 1 374 ? -9.093 -30.768 -5.251 1.00 95.81 374 THR A N 1
ATOM 2861 C CA . THR A 1 374 ? -10.115 -31.375 -6.103 1.00 95.81 374 THR A CA 1
ATOM 2862 C C . THR A 1 374 ? -9.506 -31.777 -7.435 1.00 95.81 374 THR A C 1
ATOM 2864 O O . THR A 1 374 ? -8.793 -30.992 -8.059 1.00 95.81 374 THR A O 1
ATOM 2867 N N . VAL A 1 375 ? -9.816 -32.989 -7.878 1.00 96.75 375 VAL A N 1
ATOM 2868 C CA . VAL A 1 375 ? -9.422 -33.511 -9.186 1.00 96.75 375 VAL A CA 1
ATOM 2869 C C . VAL A 1 375 ? -10.663 -33.833 -10.009 1.00 96.75 375 VAL A C 1
ATOM 2871 O O . VAL A 1 375 ? -11.686 -34.238 -9.446 1.00 96.75 375 VAL A O 1
ATOM 2874 N N . ARG A 1 376 ? -10.593 -33.647 -11.326 1.00 95.69 376 ARG A N 1
ATOM 2875 C CA . ARG A 1 376 ? -11.661 -33.990 -12.270 1.00 95.69 376 ARG A CA 1
ATOM 2876 C C . ARG A 1 376 ? -11.086 -34.682 -13.508 1.00 95.69 376 ARG A C 1
ATOM 2878 O O . ARG A 1 376 ? -10.068 -34.239 -14.029 1.00 95.69 376 ARG A O 1
ATOM 2885 N N . SER A 1 377 ? -11.764 -35.724 -13.980 1.00 93.75 377 SER A N 1
ATOM 2886 C CA . SER A 1 377 ? -11.560 -36.365 -15.285 1.00 93.75 377 SER A CA 1
ATOM 2887 C C . SER A 1 377 ? -12.641 -35.899 -16.269 1.00 93.75 377 SER A C 1
ATOM 2889 O O . SER A 1 377 ? -13.767 -35.601 -15.865 1.00 93.75 377 SER A O 1
ATOM 2891 N N . ASP A 1 378 ? -12.323 -35.791 -17.558 1.00 89.88 378 ASP A N 1
ATOM 2892 C CA . ASP A 1 378 ? -13.312 -35.499 -18.609 1.00 89.88 378 ASP A CA 1
ATOM 2893 C C . ASP A 1 378 ? -13.893 -36.740 -19.300 1.00 89.88 378 ASP A C 1
ATOM 2895 O O . ASP A 1 378 ? -14.832 -36.603 -20.082 1.00 89.88 378 ASP A O 1
ATOM 2899 N N . ASN A 1 379 ? -13.383 -37.938 -18.988 1.00 89.06 379 ASN A N 1
ATOM 2900 C CA . ASN A 1 379 ? -13.897 -39.214 -19.490 1.00 89.06 379 ASN A CA 1
ATOM 2901 C C . ASN A 1 379 ? -13.942 -39.319 -21.033 1.00 89.06 379 ASN A C 1
ATOM 2903 O O . ASN A 1 379 ? -14.814 -39.998 -21.576 1.00 89.06 379 ASN A O 1
ATOM 2907 N N . MET A 1 380 ? -13.051 -38.628 -21.755 1.00 78.56 380 MET A N 1
ATOM 2908 C CA . MET A 1 380 ? -13.123 -38.537 -23.223 1.00 78.56 380 MET A CA 1
ATOM 2909 C C . MET A 1 380 ? -12.598 -39.765 -23.990 1.00 78.56 380 MET A C 1
ATOM 2911 O O . MET A 1 380 ? -12.896 -39.885 -25.178 1.00 78.56 380 MET A O 1
ATOM 2915 N N . TYR A 1 381 ? -11.862 -40.684 -23.355 1.00 78.62 381 TYR A N 1
ATOM 2916 C CA . TYR A 1 381 ? -11.192 -41.803 -24.039 1.00 78.62 381 TYR A CA 1
ATOM 2917 C C . TYR A 1 381 ? -11.568 -43.180 -23.461 1.00 78.62 381 TYR A C 1
ATOM 2919 O O . TYR A 1 381 ? -12.020 -43.260 -22.317 1.00 78.62 381 TYR A O 1
ATOM 2927 N N . PRO A 1 382 ? -11.408 -44.281 -24.227 1.00 73.94 382 PRO A N 1
ATOM 2928 C CA . PRO A 1 382 ? -11.527 -45.640 -23.694 1.00 73.94 382 PRO A CA 1
ATOM 2929 C C . PRO A 1 382 ? -10.596 -45.852 -22.491 1.00 73.94 382 PRO A C 1
ATOM 2931 O O . PRO A 1 382 ? -9.543 -45.234 -22.422 1.00 73.94 382 PRO A O 1
ATOM 2934 N N . ALA A 1 383 ? -10.980 -46.722 -21.549 1.00 75.62 383 ALA A N 1
ATOM 2935 C CA . ALA A 1 383 ? -10.259 -46.905 -20.278 1.00 75.62 383 ALA A CA 1
ATOM 2936 C C . ALA A 1 383 ? -10.106 -45.600 -19.460 1.00 75.62 383 ALA A C 1
ATOM 2938 O O . ALA A 1 383 ? -9.075 -45.322 -18.860 1.00 75.62 383 ALA A O 1
ATOM 2939 N N . SER A 1 384 ? -11.167 -44.789 -19.417 1.00 87.00 384 SER A N 1
ATOM 2940 C CA . SER A 1 384 ? -11.202 -43.507 -18.705 1.00 87.00 384 SER A CA 1
ATOM 2941 C C . SER A 1 384 ? -11.209 -43.605 -17.179 1.00 87.00 384 SER A C 1
ATOM 2943 O O . SER A 1 384 ? -10.925 -42.605 -16.514 1.00 87.00 384 SER A O 1
ATOM 2945 N N . ALA A 1 385 ? -11.548 -44.770 -16.620 1.00 92.25 385 ALA A N 1
ATOM 2946 C CA . ALA A 1 385 ? -11.513 -45.000 -15.182 1.00 92.25 385 ALA A CA 1
ATOM 2947 C C . ALA A 1 385 ? -10.078 -44.859 -14.668 1.00 92.25 385 ALA A C 1
ATOM 2949 O O . ALA A 1 385 ? -9.151 -45.412 -15.246 1.00 92.25 385 ALA A O 1
ATOM 2950 N N . TRP A 1 386 ? -9.896 -44.122 -13.578 1.00 96.81 386 TRP A N 1
ATOM 2951 C CA . TRP A 1 386 ? -8.570 -43.842 -13.035 1.00 96.81 386 TRP A CA 1
ATOM 2952 C C . TRP A 1 386 ? -8.520 -44.121 -11.542 1.00 96.81 386 TRP A C 1
ATOM 2954 O O . TRP A 1 386 ? -9.331 -43.580 -10.788 1.00 96.81 386 TRP A O 1
ATOM 2964 N N . TYR A 1 387 ? -7.565 -44.931 -11.087 1.00 97.25 387 TYR A N 1
ATOM 2965 C CA . TYR A 1 387 ? -7.377 -45.173 -9.658 1.00 97.25 387 TYR A CA 1
ATOM 2966 C C . TYR A 1 387 ? -6.310 -44.235 -9.083 1.00 97.25 387 TYR A C 1
ATOM 2968 O O . TYR A 1 387 ? -5.105 -44.503 -9.133 1.00 97.25 387 TYR A O 1
ATOM 2976 N N . LEU A 1 388 ? -6.766 -43.132 -8.487 1.00 97.94 388 LEU A N 1
ATOM 2977 C CA . LEU A 1 388 ? -5.896 -42.133 -7.873 1.00 97.94 388 LEU A CA 1
ATOM 2978 C C . LEU A 1 388 ? -5.514 -42.546 -6.447 1.00 97.94 388 LEU A C 1
ATOM 2980 O O . LEU A 1 388 ? -6.373 -42.665 -5.569 1.00 97.94 388 LEU A O 1
ATOM 2984 N N . GLY A 1 389 ? -4.213 -42.697 -6.198 1.00 97.81 389 GLY A N 1
ATOM 2985 C CA . GLY A 1 389 ? -3.660 -42.942 -4.869 1.00 97.81 389 GLY A CA 1
ATOM 2986 C C . GLY A 1 389 ? -3.599 -41.663 -4.035 1.00 97.81 389 GLY A C 1
ATOM 2987 O O . GLY A 1 389 ? -4.356 -41.497 -3.076 1.00 97.81 389 GLY A O 1
ATOM 2988 N N . TRP A 1 390 ? -2.710 -40.734 -4.395 1.00 98.12 390 TRP A N 1
ATOM 2989 C CA . TRP A 1 390 ? -2.530 -39.470 -3.673 1.00 98.12 390 TRP A CA 1
ATOM 2990 C C . TRP A 1 390 ? -2.002 -38.342 -4.564 1.00 98.12 390 TRP A C 1
ATOM 2992 O O . TRP A 1 390 ? -1.398 -38.582 -5.608 1.00 98.12 390 TRP A O 1
ATOM 3002 N N . ILE A 1 391 ? -2.207 -37.103 -4.107 1.00 98.06 391 ILE A N 1
ATOM 3003 C CA . ILE A 1 391 ? -1.621 -35.887 -4.682 1.00 98.06 391 ILE A CA 1
ATOM 3004 C C . ILE A 1 391 ? -0.835 -35.160 -3.590 1.00 98.06 391 ILE A C 1
ATOM 3006 O O . ILE A 1 391 ? -1.359 -34.911 -2.506 1.00 98.06 391 ILE A O 1
ATOM 3010 N N . GLU A 1 392 ? 0.419 -34.818 -3.855 1.00 97.31 392 GLU A N 1
ATOM 3011 C CA . GLU A 1 392 ? 1.272 -34.015 -2.977 1.00 97.31 392 GLU A CA 1
ATOM 3012 C C . GLU A 1 392 ? 1.542 -32.656 -3.624 1.00 97.31 392 GLU A C 1
ATOM 3014 O O . GLU A 1 392 ? 1.894 -32.584 -4.799 1.00 97.31 392 GLU A O 1
ATOM 3019 N N . LEU A 1 393 ? 1.359 -31.586 -2.852 1.00 95.94 393 LEU A N 1
ATOM 3020 C CA . LEU A 1 393 ? 1.526 -30.203 -3.286 1.00 95.94 393 LEU A CA 1
ATOM 3021 C C . LEU A 1 393 ? 2.513 -29.474 -2.377 1.00 95.94 393 LEU A C 1
ATOM 3023 O O . LEU A 1 393 ? 2.476 -29.630 -1.152 1.00 95.94 393 LEU A O 1
ATOM 3027 N N . SER A 1 394 ? 3.356 -28.636 -2.971 1.00 85.44 394 SER A N 1
ATOM 3028 C CA . SER A 1 394 ? 4.230 -27.708 -2.254 1.00 85.44 394 SER A CA 1
ATOM 3029 C C . SER A 1 394 ? 4.531 -26.466 -3.092 1.00 85.44 394 SER A C 1
ATOM 3031 O O . SER A 1 394 ? 4.398 -26.478 -4.315 1.00 85.44 394 SER A O 1
ATOM 3033 N N . ALA A 1 395 ? 4.929 -25.383 -2.429 1.00 76.81 395 ALA A N 1
ATOM 3034 C CA . ALA A 1 395 ? 5.432 -24.167 -3.064 1.00 76.81 395 ALA A CA 1
ATOM 3035 C C . ALA A 1 395 ? 6.403 -23.457 -2.102 1.00 76.81 395 ALA A C 1
ATOM 3037 O O . ALA A 1 395 ? 6.360 -23.723 -0.897 1.00 76.81 395 ALA A O 1
ATOM 3038 N N . PRO A 1 396 ? 7.267 -22.540 -2.572 1.00 69.50 396 PRO A N 1
ATOM 3039 C CA . PRO A 1 396 ? 8.087 -21.714 -1.689 1.00 69.50 396 PRO A CA 1
ATOM 3040 C C . PRO A 1 396 ? 7.242 -21.029 -0.601 1.00 69.50 396 PRO A C 1
ATOM 3042 O O . PRO A 1 396 ? 6.271 -20.338 -0.900 1.00 69.50 396 PRO A O 1
ATOM 3045 N N . GLY A 1 397 ? 7.585 -21.259 0.671 1.00 55.66 397 GLY A N 1
ATOM 3046 C CA . GLY A 1 397 ? 6.845 -20.720 1.821 1.00 55.66 397 GLY A CA 1
ATOM 3047 C C . GLY A 1 397 ? 5.533 -21.441 2.171 1.00 55.66 397 GLY A C 1
ATOM 3048 O O . GLY A 1 397 ? 4.908 -21.089 3.169 1.00 55.66 397 GLY A O 1
ATOM 3049 N N . ILE A 1 398 ? 5.127 -22.466 1.413 1.00 74.38 398 ILE A N 1
ATOM 3050 C CA . ILE A 1 398 ? 3.967 -23.321 1.702 1.00 74.38 398 ILE A CA 1
ATOM 3051 C C . ILE A 1 398 ? 4.470 -24.729 2.035 1.00 74.38 398 ILE A C 1
ATOM 3053 O O . ILE A 1 398 ? 5.160 -25.367 1.240 1.00 74.38 398 ILE A O 1
ATOM 3057 N N . ALA A 1 399 ? 4.117 -25.232 3.221 1.00 76.56 399 ALA A N 1
ATOM 3058 C CA . ALA A 1 399 ? 4.520 -26.567 3.652 1.00 76.56 399 ALA A CA 1
ATOM 3059 C C . ALA A 1 399 ? 4.020 -27.650 2.680 1.00 76.56 399 ALA A C 1
ATOM 3061 O O . ALA A 1 399 ? 2.894 -27.590 2.185 1.00 76.56 399 ALA A O 1
ATOM 3062 N N . THR A 1 400 ? 4.857 -28.665 2.444 1.00 89.62 400 THR A N 1
ATOM 3063 C CA . THR A 1 400 ? 4.477 -29.819 1.618 1.00 89.62 400 THR A CA 1
ATOM 3064 C C . THR A 1 400 ? 3.311 -30.553 2.269 1.00 89.62 400 THR A C 1
ATOM 3066 O O . THR A 1 400 ? 3.364 -30.871 3.460 1.00 89.62 400 THR A O 1
ATOM 3069 N N . ARG A 1 401 ? 2.260 -30.840 1.499 1.00 92.94 401 ARG A N 1
ATOM 3070 C CA . ARG A 1 401 ? 1.072 -31.539 1.998 1.00 92.94 401 ARG A CA 1
ATOM 3071 C C . ARG A 1 401 ? 0.582 -32.579 1.001 1.00 92.94 401 ARG A C 1
ATOM 3073 O O . ARG A 1 401 ? 0.478 -32.307 -0.191 1.00 92.94 401 ARG A O 1
ATOM 3080 N N . ARG A 1 402 ? 0.258 -33.767 1.518 1.00 96.38 402 ARG A N 1
ATOM 3081 C CA . ARG A 1 402 ? -0.264 -34.905 0.756 1.00 96.38 402 ARG A CA 1
ATOM 3082 C C . ARG A 1 402 ? -1.748 -35.117 1.040 1.00 96.38 402 ARG A C 1
ATOM 3084 O O . ARG A 1 402 ? -2.160 -35.158 2.196 1.00 96.38 402 ARG A O 1
ATOM 3091 N N . PHE A 1 403 ? -2.519 -35.294 -0.023 1.00 96.94 403 PHE A N 1
ATOM 3092 C CA . PHE A 1 403 ? -3.948 -35.573 -0.030 1.00 96.94 403 PHE A CA 1
ATOM 3093 C C . PHE A 1 403 ? -4.162 -36.988 -0.568 1.00 96.94 403 PHE A C 1
ATOM 3095 O O . PHE A 1 403 ? -3.885 -37.260 -1.736 1.00 96.94 403 PHE A O 1
ATOM 3102 N N . THR A 1 404 ? -4.619 -37.899 0.289 1.00 96.69 404 THR A N 1
ATOM 3103 C CA . THR A 1 404 ? -4.836 -39.309 -0.066 1.00 96.69 404 THR A CA 1
ATOM 3104 C C . THR A 1 404 ? -6.264 -39.523 -0.556 1.00 96.69 404 THR A C 1
ATOM 3106 O O . THR A 1 404 ? -7.213 -39.165 0.139 1.00 96.69 404 THR A O 1
ATOM 3109 N N . PHE A 1 405 ? -6.409 -40.120 -1.739 1.00 96.31 405 PHE A N 1
ATOM 3110 C CA . PHE A 1 405 ? -7.688 -40.416 -2.386 1.00 96.31 405 PHE A CA 1
ATOM 3111 C C . PHE A 1 405 ? -8.022 -41.909 -2.315 1.00 96.31 405 PHE A C 1
ATOM 3113 O O . PHE A 1 405 ? -9.116 -42.240 -1.865 1.00 96.31 405 PHE A O 1
ATOM 3120 N N . ASN A 1 406 ? -7.090 -42.778 -2.737 1.00 96.25 406 ASN A N 1
ATOM 3121 C CA . ASN A 1 406 ? -7.227 -44.241 -2.824 1.00 96.25 406 ASN A CA 1
ATOM 3122 C C . ASN A 1 406 ? -8.602 -44.699 -3.342 1.00 96.25 406 ASN A C 1
ATOM 3124 O O . ASN A 1 406 ? -9.297 -45.476 -2.685 1.00 96.25 406 ASN A O 1
ATOM 3128 N N . LYS A 1 407 ? -9.023 -44.170 -4.494 1.00 95.81 407 LYS A N 1
ATOM 3129 C CA . LYS A 1 407 ? -10.333 -44.476 -5.087 1.00 95.81 407 LYS A CA 1
ATOM 3130 C C . LYS A 1 407 ? -10.343 -44.302 -6.600 1.00 95.81 407 LYS A C 1
ATOM 3132 O O . LYS A 1 407 ? -9.528 -43.565 -7.153 1.00 95.81 407 LYS A O 1
ATOM 3137 N N . TRP A 1 408 ? -11.321 -44.945 -7.230 1.00 96.00 408 TRP A N 1
ATOM 3138 C CA . TRP A 1 408 ? -11.636 -44.774 -8.644 1.00 96.00 408 TRP A CA 1
ATOM 3139 C C . TRP A 1 408 ? -12.303 -43.418 -8.911 1.00 96.00 408 TRP A C 1
ATOM 3141 O O . TRP A 1 408 ? -13.203 -42.999 -8.178 1.00 96.00 408 TRP A O 1
ATOM 3151 N N . ILE A 1 409 ? -11.846 -42.743 -9.964 1.00 95.75 409 ILE A N 1
ATOM 3152 C CA . ILE A 1 409 ? -12.476 -41.590 -10.608 1.00 95.75 409 ILE A CA 1
ATOM 3153 C C . ILE A 1 409 ? -12.998 -42.091 -11.954 1.00 95.75 409 ILE A C 1
ATOM 3155 O O . ILE A 1 409 ? -12.230 -42.308 -12.889 1.00 95.75 409 ILE A O 1
ATOM 3159 N N . GLU A 1 410 ? -14.298 -42.341 -12.024 1.00 93.19 410 GLU A N 1
ATOM 3160 C CA . GLU A 1 410 ? -14.958 -43.006 -13.150 1.00 93.19 410 GLU A CA 1
ATOM 3161 C C . GLU A 1 410 ? -16.419 -42.563 -13.238 1.00 93.19 410 GLU A C 1
ATOM 3163 O O . GLU A 1 410 ? -16.963 -42.015 -12.280 1.00 93.19 410 GLU A O 1
ATOM 3168 N N . SER A 1 411 ? -17.075 -42.778 -14.378 1.00 87.81 411 SER A N 1
ATOM 3169 C CA . SER A 1 411 ? -18.494 -42.443 -14.526 1.00 87.81 411 SER A CA 1
ATOM 3170 C C . SER A 1 411 ? -19.351 -43.198 -13.491 1.00 87.81 411 SER A C 1
ATOM 3172 O O . SER A 1 411 ? -19.182 -44.407 -13.343 1.00 87.81 411 SER A O 1
ATOM 3174 N N . PRO A 1 412 ? -20.283 -42.532 -12.779 1.00 85.50 412 PRO A N 1
ATOM 3175 C CA . PRO A 1 412 ? -20.714 -41.139 -12.957 1.00 85.50 412 PRO A CA 1
ATOM 3176 C C . PRO A 1 412 ? -19.911 -40.103 -12.141 1.00 85.50 412 PRO A C 1
ATOM 3178 O O . PRO A 1 412 ? -20.102 -38.900 -12.309 1.00 85.50 412 PRO A O 1
ATOM 3181 N N . ASN A 1 413 ? -19.020 -40.540 -11.253 1.00 87.88 413 ASN A N 1
ATOM 3182 C CA . ASN A 1 413 ? -18.264 -39.697 -10.327 1.00 87.88 413 ASN A CA 1
ATOM 3183 C C . ASN A 1 413 ? -16.902 -39.288 -10.906 1.00 87.88 413 ASN A C 1
ATOM 3185 O O . ASN A 1 413 ? -15.843 -39.747 -10.478 1.00 87.88 413 ASN A O 1
ATOM 3189 N N . LEU A 1 414 ? -16.934 -38.363 -11.862 1.00 92.75 414 LEU A N 1
ATOM 3190 C CA . LEU A 1 414 ? -15.740 -37.877 -12.560 1.00 92.75 414 LEU A CA 1
ATOM 3191 C C . LEU A 1 414 ? -14.904 -36.867 -11.761 1.00 92.75 414 LEU A C 1
ATOM 3193 O O . LEU A 1 414 ? -13.938 -36.324 -12.291 1.00 92.75 414 LEU A O 1
ATOM 3197 N N . SER A 1 415 ? -15.253 -36.583 -10.505 1.00 93.06 415 SER A N 1
ATOM 3198 C CA . SER A 1 415 ? -14.501 -35.667 -9.649 1.00 93.06 415 SER A CA 1
ATOM 3199 C C . SER A 1 415 ? -14.434 -36.151 -8.207 1.00 93.06 415 SER A C 1
ATOM 3201 O O . SER A 1 415 ? -15.360 -36.780 -7.695 1.00 93.06 415 SER A O 1
ATOM 3203 N N . ALA A 1 416 ? -13.334 -35.827 -7.533 1.00 92.38 416 ALA A N 1
ATOM 3204 C CA . ALA A 1 416 ? -13.157 -36.078 -6.116 1.00 92.38 416 ALA A CA 1
ATOM 3205 C C . ALA A 1 416 ? -12.460 -34.910 -5.421 1.00 92.38 416 ALA A C 1
ATOM 3207 O O . ALA A 1 416 ? -11.499 -34.354 -5.947 1.00 92.38 416 ALA A O 1
ATOM 3208 N N . THR A 1 417 ? -12.884 -34.630 -4.188 1.00 94.44 417 THR A N 1
ATOM 3209 C CA . THR A 1 417 ? -12.265 -33.643 -3.294 1.00 94.44 417 THR A CA 1
ATOM 3210 C C . THR A 1 417 ? -11.782 -34.312 -2.009 1.00 94.44 417 THR A C 1
ATOM 3212 O O . THR A 1 417 ? -12.455 -35.199 -1.477 1.00 94.44 417 THR A O 1
ATOM 3215 N N . VAL A 1 418 ? -10.634 -33.870 -1.497 1.00 93.44 418 VAL A N 1
ATOM 3216 C CA . VAL A 1 418 ? -10.121 -34.191 -0.155 1.00 93.44 418 VAL A CA 1
ATOM 3217 C C . VAL A 1 418 ? -9.811 -32.877 0.561 1.00 93.44 418 VAL A C 1
ATOM 3219 O O . VAL A 1 418 ? -9.139 -32.014 -0.004 1.00 93.44 418 VAL A O 1
ATOM 3222 N N . SER A 1 419 ? -10.281 -32.733 1.802 1.00 89.69 419 SER A N 1
ATOM 3223 C CA . SER A 1 419 ? -10.085 -31.540 2.637 1.00 89.69 419 SER A CA 1
ATOM 3224 C C . SER A 1 419 ? -9.479 -31.910 3.990 1.00 89.69 419 SER A C 1
ATOM 3226 O O . SER A 1 419 ? -9.787 -32.965 4.541 1.00 89.69 419 SER A O 1
ATOM 3228 N N . VAL A 1 420 ? -8.649 -31.028 4.544 1.00 80.50 420 VAL A N 1
ATOM 3229 C CA . VAL A 1 420 ? -8.083 -31.143 5.895 1.00 80.50 420 VAL A CA 1
ATOM 3230 C C . VAL A 1 420 ? -8.894 -30.271 6.851 1.00 80.50 420 VAL A C 1
ATOM 3232 O O . VAL A 1 420 ? -9.220 -29.129 6.528 1.00 80.50 420 VAL A O 1
ATOM 3235 N N . ALA A 1 421 ? -9.216 -30.792 8.035 1.00 54.44 421 ALA A N 1
ATOM 3236 C CA . ALA A 1 421 ? -9.857 -30.008 9.083 1.00 54.44 421 ALA A CA 1
ATOM 3237 C C . ALA A 1 421 ? -8.862 -28.975 9.640 1.00 54.44 421 ALA A C 1
ATOM 3239 O O . ALA A 1 421 ? -7.926 -29.328 10.352 1.00 54.44 421 ALA A O 1
ATOM 3240 N N . THR A 1 422 ? -9.047 -27.697 9.315 1.00 49.47 422 THR A N 1
ATOM 3241 C CA . THR A 1 422 ? -8.317 -26.597 9.958 1.00 49.47 422 THR A CA 1
ATOM 3242 C C . THR A 1 422 ? -9.058 -26.149 11.214 1.00 49.47 422 THR A C 1
ATOM 3244 O O . THR A 1 422 ? -10.263 -25.900 11.157 1.00 49.47 422 THR A O 1
ATOM 3247 N N . ALA A 1 423 ? -8.349 -25.988 12.335 1.00 41.38 423 ALA A N 1
ATOM 3248 C CA . ALA A 1 423 ? -8.879 -25.224 13.462 1.00 41.38 423 ALA A CA 1
ATOM 3249 C C . ALA A 1 423 ? -9.134 -23.774 12.998 1.00 41.38 423 ALA A C 1
ATOM 3251 O O . ALA A 1 423 ? -8.299 -23.221 12.278 1.00 41.38 423 ALA A O 1
ATOM 3252 N N . PRO A 1 424 ? -10.269 -23.146 13.351 1.00 36.75 424 PRO A N 1
ATOM 3253 C CA . PRO A 1 424 ? -10.562 -21.796 12.894 1.00 36.75 424 PRO A CA 1
ATOM 3254 C C . PRO A 1 424 ? -9.550 -20.818 13.502 1.00 36.75 424 PRO A C 1
ATOM 3256 O O . PRO A 1 424 ? -9.477 -20.662 14.720 1.00 36.75 424 PRO A O 1
ATOM 3259 N N . VAL A 1 425 ? -8.778 -20.137 12.653 1.00 38.62 425 VAL A N 1
ATOM 3260 C CA . VAL A 1 425 ? -8.011 -18.956 13.063 1.00 38.62 425 VAL A CA 1
ATOM 3261 C C . VAL A 1 425 ? -9.031 -17.855 13.346 1.00 38.62 425 VAL A C 1
ATOM 3263 O O . VAL A 1 425 ? -9.732 -17.404 12.441 1.00 38.62 425 VAL A O 1
ATOM 3266 N N . ALA A 1 426 ? -9.177 -17.473 14.615 1.00 38.34 426 ALA A N 1
ATOM 3267 C CA . ALA A 1 426 ? -10.142 -16.464 15.029 1.00 38.34 426 ALA A CA 1
ATOM 3268 C C . ALA A 1 426 ? -9.816 -15.115 14.369 1.00 38.34 426 ALA A C 1
ATOM 3270 O O . ALA A 1 426 ? -8.775 -14.515 14.639 1.00 38.34 426 ALA A O 1
ATOM 3271 N N . ALA A 1 427 ? -10.718 -14.628 13.514 1.00 48.31 427 ALA A N 1
ATOM 3272 C CA . ALA A 1 427 ? -10.709 -13.237 13.084 1.00 48.31 427 ALA A CA 1
ATOM 3273 C C . ALA A 1 427 ? -10.767 -12.337 14.328 1.00 48.31 427 ALA A C 1
ATOM 3275 O O . ALA A 1 427 ? -11.543 -12.603 15.249 1.00 48.31 427 ALA A O 1
ATOM 3276 N N . VAL A 1 428 ? -9.950 -11.279 14.369 1.00 54.06 428 VAL A N 1
ATOM 3277 C CA . VAL A 1 428 ? -10.027 -10.292 15.452 1.00 54.06 428 VAL A CA 1
ATOM 3278 C C . VAL A 1 428 ? -11.439 -9.690 15.433 1.00 54.06 428 VAL A C 1
ATOM 3280 O O . VAL A 1 428 ? -11.829 -9.120 14.412 1.00 54.06 428 VAL A O 1
ATOM 3283 N N . PRO A 1 429 ? -12.228 -9.826 16.514 1.00 69.44 429 PRO A N 1
ATOM 3284 C CA . PRO A 1 429 ? -13.609 -9.365 16.521 1.00 69.44 429 PRO A CA 1
ATOM 3285 C C . PRO A 1 429 ? -13.660 -7.840 16.408 1.00 69.44 429 PRO A C 1
ATOM 3287 O O . PRO A 1 429 ? -13.039 -7.132 17.204 1.00 69.44 429 PRO A O 1
ATOM 3290 N N . ILE A 1 430 ? -14.426 -7.328 15.442 1.00 82.56 430 ILE A N 1
ATOM 3291 C CA . ILE A 1 430 ? -14.703 -5.894 15.328 1.00 82.56 430 ILE A CA 1
ATOM 3292 C C . ILE A 1 430 ? -15.564 -5.495 16.526 1.00 82.56 430 ILE A C 1
ATOM 3294 O O . ILE A 1 430 ? -16.656 -6.032 16.713 1.00 82.56 430 ILE A O 1
ATOM 3298 N N . LYS A 1 431 ? -15.075 -4.554 17.335 1.00 91.50 431 LYS A N 1
ATOM 3299 C CA . LYS A 1 431 ? -15.794 -4.012 18.491 1.00 91.50 431 LYS A CA 1
ATOM 3300 C C . LYS A 1 431 ? -16.269 -2.597 18.191 1.00 91.50 431 LYS A C 1
ATOM 3302 O O . LYS A 1 431 ? -15.473 -1.779 17.741 1.00 91.50 431 LYS A O 1
ATOM 3307 N N . ILE A 1 432 ? -17.541 -2.316 18.458 1.00 93.19 432 ILE A N 1
ATOM 3308 C CA . ILE A 1 432 ? -18.174 -1.018 18.215 1.00 93.19 432 ILE A CA 1
ATOM 3309 C C . ILE A 1 432 ? -18.876 -0.479 19.460 1.00 93.19 432 ILE A C 1
ATOM 3311 O O . ILE A 1 432 ? -19.431 -1.243 20.247 1.00 93.19 432 ILE A O 1
ATOM 3315 N N . LYS A 1 433 ? -18.934 0.844 19.605 1.00 96.12 433 LYS A N 1
ATOM 3316 C CA . LYS A 1 433 ? -19.917 1.526 20.461 1.00 96.12 433 LYS A CA 1
ATOM 3317 C C . LYS A 1 433 ? -20.931 2.242 19.581 1.00 96.12 433 LYS A C 1
ATOM 3319 O O . LYS A 1 433 ? -20.567 2.817 18.560 1.00 96.12 433 LYS A O 1
ATOM 3324 N N . ILE A 1 434 ? -22.200 2.208 19.973 1.00 97.50 434 ILE A N 1
ATOM 3325 C CA . ILE A 1 434 ? -23.296 2.806 19.202 1.00 97.50 434 ILE A CA 1
ATOM 3326 C C . ILE A 1 434 ? -23.679 4.131 19.859 1.00 97.50 434 ILE A C 1
ATOM 3328 O O . ILE A 1 434 ? -24.066 4.138 21.027 1.00 97.50 434 ILE A O 1
ATOM 3332 N N . LYS A 1 435 ? -23.592 5.242 19.126 1.00 96.69 435 LYS A N 1
ATOM 3333 C CA . LYS A 1 435 ? -23.954 6.587 19.598 1.00 96.69 435 LYS A CA 1
ATOM 3334 C C . LYS A 1 435 ? -25.018 7.198 18.697 1.00 96.69 435 LYS A C 1
ATOM 3336 O O . LYS A 1 435 ? -24.875 7.187 17.479 1.00 96.69 435 LYS A O 1
ATOM 3341 N N . SER A 1 436 ? -26.084 7.741 19.274 1.00 95.81 436 SER A N 1
ATOM 3342 C CA . SER A 1 436 ? -27.146 8.385 18.496 1.00 95.81 436 SER A CA 1
ATOM 3343 C C . SER A 1 436 ? -26.674 9.712 17.910 1.00 95.81 436 SER A C 1
ATOM 3345 O O . SER A 1 436 ? -26.130 10.553 18.628 1.00 95.81 436 SER A O 1
ATOM 3347 N N . ALA A 1 437 ? -26.941 9.948 16.624 1.00 93.00 437 ALA A N 1
ATOM 3348 C CA . ALA A 1 437 ? -26.690 11.250 16.015 1.00 93.00 437 ALA A CA 1
ATOM 3349 C C . ALA A 1 437 ? -27.669 12.332 16.503 1.00 93.00 437 ALA A C 1
ATOM 3351 O O . ALA A 1 437 ? -27.336 13.516 16.467 1.00 93.00 437 ALA A O 1
ATOM 3352 N N . SER A 1 438 ? -28.854 11.943 16.988 1.00 93.19 438 SER A N 1
ATOM 3353 C CA . SER A 1 438 ? -29.904 12.878 17.405 1.00 93.19 438 SER A CA 1
ATOM 3354 C C . SER A 1 438 ? -29.644 13.531 18.758 1.00 93.19 438 SER A C 1
ATOM 3356 O O . SER A 1 438 ? -29.923 14.715 18.901 1.00 93.19 438 SER A O 1
ATOM 3358 N N . ASN A 1 439 ? -29.164 12.782 19.753 1.00 95.69 439 ASN A N 1
ATOM 3359 C CA . ASN A 1 439 ? -28.931 13.314 21.102 1.00 95.69 439 ASN A CA 1
ATOM 3360 C C . ASN A 1 439 ? -27.483 13.144 21.587 1.00 95.69 439 ASN A C 1
ATOM 3362 O O . ASN A 1 439 ? -27.180 13.510 22.716 1.00 95.69 439 ASN A O 1
ATOM 3366 N N . GLN A 1 440 ? -26.593 12.606 20.743 1.00 95.31 440 GLN A N 1
ATOM 3367 C CA . GLN A 1 440 ? -25.169 12.410 21.031 1.00 95.31 440 GLN A CA 1
ATOM 3368 C C . GLN A 1 440 ? -24.877 11.492 22.231 1.00 95.31 440 GLN A C 1
ATOM 3370 O O . GLN A 1 440 ? -23.753 11.480 22.732 1.00 95.31 440 GLN A O 1
ATOM 3375 N N . MET A 1 441 ? -25.844 10.677 22.657 1.00 96.94 441 MET A N 1
ATOM 3376 C CA . MET A 1 441 ? -25.669 9.720 23.749 1.00 96.94 441 MET A CA 1
ATOM 3377 C C . MET A 1 441 ? -25.395 8.312 23.218 1.00 96.94 441 MET A C 1
ATOM 3379 O O . MET A 1 441 ? -25.932 7.898 22.186 1.00 96.94 441 MET A O 1
ATOM 3383 N N . TYR A 1 442 ? -24.562 7.563 23.941 1.00 97.94 442 TYR A N 1
ATOM 3384 C CA . TYR A 1 442 ? -24.303 6.156 23.647 1.00 97.94 442 TYR A CA 1
ATOM 3385 C C . TYR A 1 442 ? -25.466 5.272 24.074 1.00 97.94 442 TYR A C 1
ATOM 3387 O O . TYR A 1 442 ? -26.159 5.564 25.047 1.00 97.94 442 TYR A O 1
ATOM 3395 N N . VAL A 1 443 ? -25.628 4.155 23.374 1.00 97.50 443 VAL A N 1
ATOM 3396 C CA . VAL A 1 443 ? -26.480 3.056 23.814 1.00 97.50 443 VAL A CA 1
ATOM 3397 C C . VAL A 1 443 ? -25.917 2.482 25.117 1.00 97.50 443 VAL A C 1
ATOM 3399 O O . VAL A 1 443 ? -24.774 2.019 25.170 1.00 97.50 443 VAL A O 1
ATOM 3402 N N . CYS A 1 444 ? -26.733 2.510 26.163 1.00 96.38 444 CYS A N 1
ATOM 3403 C CA . CYS A 1 444 ? -26.449 1.967 27.483 1.00 96.38 444 CYS A CA 1
ATOM 3404 C C . CYS A 1 444 ? -27.604 1.071 27.960 1.00 96.38 444 CYS A C 1
ATOM 3406 O O . CYS A 1 444 ? -28.742 1.189 27.496 1.00 96.38 444 CYS A O 1
ATOM 3408 N N . ALA A 1 445 ? -27.309 0.174 28.901 1.00 92.94 445 ALA A N 1
ATOM 3409 C CA . ALA A 1 445 ? -28.309 -0.609 29.623 1.00 92.94 445 ALA A CA 1
ATOM 3410 C C . ALA A 1 445 ? -28.342 -0.133 31.079 1.00 92.94 445 ALA A C 1
ATOM 3412 O O . ALA A 1 445 ? -27.605 -0.625 31.931 1.00 92.94 445 ALA A O 1
ATOM 3413 N N . SER A 1 446 ? -29.144 0.899 31.340 1.00 81.25 446 SER A N 1
ATOM 3414 C CA . SER A 1 446 ? -29.150 1.617 32.622 1.00 81.25 446 SER A CA 1
ATOM 3415 C C . SER A 1 446 ? -29.542 0.741 33.813 1.00 81.25 446 SER A C 1
ATOM 3417 O O . SER A 1 446 ? -29.094 1.011 34.921 1.00 81.25 446 SER A O 1
ATOM 3419 N N . ASP A 1 447 ? -30.317 -0.321 33.573 1.00 83.62 447 ASP A N 1
ATOM 3420 C CA . ASP A 1 447 ? -30.812 -1.230 34.613 1.00 83.62 447 ASP A CA 1
ATOM 3421 C C . ASP A 1 447 ? -30.036 -2.570 34.656 1.00 83.62 447 ASP A C 1
ATOM 3423 O O . ASP A 1 447 ? -30.501 -3.544 35.243 1.00 83.62 447 ASP A O 1
ATOM 3427 N N . GLY A 1 448 ? -28.841 -2.632 34.044 1.00 88.75 448 GLY A N 1
ATOM 3428 C CA . GLY A 1 448 ? -27.922 -3.781 34.111 1.00 88.75 448 GLY A CA 1
ATOM 3429 C C . GLY A 1 448 ? -27.762 -4.567 32.803 1.00 88.75 448 GLY A C 1
ATOM 3430 O O . GLY A 1 448 ? -28.329 -4.223 31.776 1.00 88.75 448 GLY A O 1
ATOM 3431 N N . LEU A 1 449 ? -26.955 -5.633 32.814 1.00 94.25 449 LEU A N 1
ATOM 3432 C CA . LEU A 1 449 ? -26.707 -6.498 31.648 1.00 94.25 449 LEU A CA 1
ATOM 3433 C C . LEU A 1 449 ? -27.386 -7.856 31.829 1.00 94.25 449 LEU A C 1
ATOM 3435 O O . LEU A 1 449 ? -26.773 -8.814 32.294 1.00 94.25 449 LEU A O 1
ATOM 3439 N N . GLN A 1 450 ? -28.659 -7.936 31.452 1.00 94.75 450 GLN A N 1
ATOM 3440 C CA . GLN A 1 450 ? -29.471 -9.145 31.587 1.00 94.75 450 GLN A CA 1
ATOM 3441 C C . GLN A 1 450 ? -30.377 -9.366 30.373 1.00 94.75 450 GLN A C 1
ATOM 3443 O O . GLN A 1 450 ? -30.596 -8.474 29.551 1.00 94.75 450 GLN A O 1
ATOM 3448 N N . HIS A 1 451 ? -30.894 -10.587 30.248 1.00 94.31 451 HIS A N 1
ATOM 3449 C CA . HIS A 1 451 ? -31.885 -10.924 29.232 1.00 94.31 451 HIS A CA 1
ATOM 3450 C C . HIS A 1 451 ? -33.144 -10.051 29.380 1.00 94.31 451 HIS A C 1
ATOM 3452 O O . HIS A 1 451 ? -33.593 -9.792 30.493 1.00 94.31 451 HIS A O 1
ATOM 3458 N N . ASN A 1 452 ? -33.732 -9.643 28.251 1.00 93.56 452 ASN A N 1
ATOM 3459 C CA . ASN A 1 452 ? -34.931 -8.802 28.170 1.00 93.56 452 ASN A CA 1
ATOM 3460 C C . ASN A 1 452 ? -34.769 -7.387 28.757 1.00 93.56 452 ASN A C 1
ATOM 3462 O O . ASN A 1 452 ? -35.752 -6.754 29.133 1.00 93.56 452 ASN A O 1
ATOM 3466 N N . GLN A 1 453 ? -33.540 -6.875 28.817 1.00 95.25 453 GLN A N 1
ATOM 3467 C CA . GLN A 1 453 ? -33.262 -5.540 29.332 1.00 95.25 453 GLN A CA 1
ATOM 3468 C C . GLN A 1 453 ? -33.420 -4.465 28.254 1.00 95.25 453 GLN A C 1
ATOM 3470 O O . GLN A 1 453 ? -32.802 -4.559 27.197 1.00 95.25 453 GLN A O 1
ATOM 3475 N N . TRP A 1 454 ? -34.182 -3.406 28.526 1.00 96.06 454 TRP A N 1
ATOM 3476 C CA . TRP A 1 454 ? -34.309 -2.269 27.611 1.00 96.06 454 TRP A CA 1
ATOM 3477 C C . TRP A 1 454 ? -32.995 -1.503 27.455 1.00 96.06 454 TRP A C 1
ATOM 3479 O O . TRP A 1 454 ? -32.242 -1.330 28.420 1.00 96.06 454 TRP A O 1
ATOM 3489 N N . LEU A 1 455 ? -32.749 -1.030 26.234 1.00 96.88 455 LEU A N 1
ATOM 3490 C CA . LEU A 1 455 ? -31.616 -0.173 25.903 1.00 96.88 455 LEU A CA 1
ATOM 3491 C C . LEU A 1 455 ? -32.059 1.285 25.776 1.00 96.88 455 LEU A C 1
ATOM 3493 O O . LEU A 1 455 ? -33.168 1.572 25.329 1.00 96.88 455 LEU A O 1
ATOM 3497 N N . TYR A 1 456 ? -31.171 2.206 26.143 1.00 97.12 456 TYR A N 1
ATOM 3498 C CA . TYR A 1 456 ? -31.430 3.646 26.116 1.00 97.12 456 TYR A CA 1
ATOM 3499 C C . TYR A 1 456 ? -30.234 4.410 25.547 1.00 97.12 456 TYR A C 1
ATOM 3501 O O . TYR A 1 456 ? -29.095 3.972 25.668 1.00 97.12 456 TYR A O 1
ATOM 3509 N N . CYS A 1 457 ? -30.480 5.585 24.976 1.00 96.62 457 CYS A N 1
ATOM 3510 C CA . CYS A 1 457 ? -29.462 6.571 24.621 1.00 96.62 457 CYS A CA 1
ATOM 3511 C C . CYS A 1 457 ? -29.536 7.741 25.603 1.00 96.62 457 CYS A C 1
ATOM 3513 O O . CYS A 1 457 ? -30.061 8.802 25.270 1.00 96.62 457 CYS A O 1
ATOM 3515 N N . LYS A 1 458 ? -29.030 7.532 26.820 1.00 94.62 458 LYS A N 1
ATOM 3516 C CA . LYS A 1 458 ? -28.977 8.527 27.906 1.00 94.62 458 LYS A CA 1
ATOM 3517 C C . LYS A 1 458 ? -27.678 8.388 28.701 1.00 94.62 458 LYS A C 1
ATOM 3519 O O . LYS A 1 458 ? -26.856 7.525 28.392 1.00 94.62 458 LYS A O 1
ATOM 3524 N N . ALA A 1 459 ? -27.469 9.243 29.703 1.00 91.75 459 ALA A N 1
ATOM 3525 C CA . ALA A 1 459 ? -26.264 9.198 30.530 1.00 91.75 459 ALA A CA 1
ATOM 3526 C C . ALA A 1 459 ? -26.128 7.826 31.216 1.00 91.75 459 ALA A C 1
ATOM 3528 O O . ALA A 1 459 ? -27.057 7.354 31.869 1.00 91.75 459 ALA A O 1
ATOM 3529 N N . GLY A 1 460 ? -24.982 7.174 31.030 1.00 90.75 460 GLY A N 1
ATOM 3530 C CA . GLY A 1 460 ? -24.712 5.828 31.530 1.00 90.75 460 GLY A CA 1
ATOM 3531 C C . GLY A 1 460 ? -23.480 5.215 30.866 1.00 90.75 460 GLY A C 1
ATOM 3532 O O . GLY A 1 460 ? -22.886 5.818 29.972 1.00 90.75 460 GLY A O 1
ATOM 3533 N N . THR A 1 461 ? -23.094 4.016 31.301 1.00 93.50 461 THR A N 1
ATOM 3534 C CA . THR A 1 461 ? -21.932 3.297 30.756 1.00 93.50 461 THR A CA 1
ATOM 3535 C C . THR A 1 461 ? -22.209 2.835 29.317 1.00 93.50 461 THR A C 1
ATOM 3537 O O . THR A 1 461 ? -23.137 2.046 29.114 1.00 93.50 461 THR A O 1
ATOM 3540 N N . PRO A 1 462 ? -21.427 3.281 28.312 1.00 96.19 462 PRO A N 1
ATOM 3541 C CA . PRO A 1 462 ? -21.595 2.845 26.928 1.00 96.19 462 PRO A CA 1
ATOM 3542 C C . PRO A 1 462 ? -21.358 1.345 26.768 1.00 96.19 462 PRO A C 1
ATOM 3544 O O . PRO A 1 462 ? -20.341 0.820 27.230 1.00 96.19 462 PRO A O 1
ATOM 3547 N N . LEU A 1 463 ? -22.251 0.668 26.051 1.00 96.81 463 LEU A N 1
ATOM 3548 C CA . LEU A 1 463 ? -22.043 -0.728 25.683 1.00 96.81 463 LEU A CA 1
ATOM 3549 C C . LEU A 1 463 ? -21.061 -0.845 24.519 1.00 96.81 463 LEU A C 1
ATOM 3551 O O . LEU A 1 463 ? -21.122 -0.085 23.552 1.00 96.81 463 LEU A O 1
ATOM 3555 N N . THR A 1 464 ? -20.175 -1.834 24.618 1.00 96.81 464 THR A N 1
ATOM 3556 C CA . THR A 1 464 ? -19.324 -2.272 23.509 1.00 96.81 464 THR A CA 1
ATOM 3557 C C . THR A 1 464 ? -19.932 -3.534 22.918 1.00 96.81 464 THR A C 1
ATOM 3559 O O . THR A 1 464 ? -20.217 -4.476 23.655 1.00 96.81 464 THR A O 1
ATOM 3562 N N . PHE A 1 465 ? -20.130 -3.559 21.605 1.00 96.81 465 PHE A N 1
ATOM 3563 C CA . PHE A 1 465 ? -20.680 -4.689 20.870 1.00 96.81 465 PHE A CA 1
ATOM 3564 C C . PHE A 1 465 ? -19.618 -5.302 19.963 1.00 96.81 465 PHE A C 1
ATOM 3566 O O . PHE A 1 465 ? -18.929 -4.587 19.245 1.00 96.81 465 PHE A O 1
ATOM 3573 N N . VAL A 1 466 ? -19.507 -6.621 19.961 1.00 93.69 466 VAL A N 1
ATOM 3574 C CA . VAL A 1 466 ? -18.811 -7.405 18.948 1.00 93.69 466 VAL A CA 1
ATOM 3575 C C . VAL A 1 466 ? -19.737 -7.569 17.743 1.00 93.69 466 VAL A C 1
ATOM 3577 O O . VAL A 1 466 ? -20.874 -8.021 17.892 1.00 93.69 466 VAL A O 1
ATOM 3580 N N . VAL A 1 467 ? -19.251 -7.203 16.558 1.00 91.31 467 VAL A N 1
ATOM 3581 C CA . VAL A 1 467 ? -19.933 -7.448 15.283 1.00 91.31 467 VAL A CA 1
ATOM 3582 C C . VAL A 1 467 ? -19.647 -8.884 14.857 1.00 91.31 467 VAL A C 1
ATOM 3584 O O . VAL A 1 467 ? -18.502 -9.244 14.590 1.00 91.31 467 VAL A O 1
ATOM 3587 N N . GLU A 1 468 ? -20.687 -9.708 14.808 1.00 87.50 468 GLU A N 1
ATOM 3588 C CA . GLU A 1 468 ? -20.601 -11.106 14.387 1.00 87.50 468 GLU A CA 1
ATOM 3589 C C . GLU A 1 468 ? -21.248 -11.261 13.010 1.00 87.50 468 GLU A C 1
ATOM 3591 O O . GLU A 1 468 ? -22.451 -11.048 12.876 1.00 87.50 468 GLU A O 1
ATOM 3596 N N . GLY A 1 469 ? -20.457 -11.631 11.999 1.00 82.62 469 GLY A N 1
ATOM 3597 C CA . GLY A 1 469 ? -20.880 -11.673 10.594 1.00 82.62 469 GLY A CA 1
ATOM 3598 C C . GLY A 1 469 ? -20.287 -10.529 9.768 1.00 82.62 469 GLY A C 1
ATOM 3599 O O . GLY A 1 469 ? -19.365 -9.843 10.213 1.00 82.62 469 GLY A O 1
ATOM 3600 N N . ASP A 1 470 ? -20.798 -10.337 8.555 1.00 82.31 470 ASP A N 1
ATOM 3601 C CA . ASP A 1 470 ? -20.419 -9.220 7.685 1.00 82.31 470 ASP A CA 1
ATOM 3602 C C . ASP A 1 470 ? -21.367 -8.021 7.866 1.00 82.31 470 ASP A C 1
ATOM 3604 O O . ASP A 1 470 ? -22.467 -8.159 8.390 1.00 82.31 470 ASP A O 1
ATOM 3608 N N . LEU A 1 471 ? -20.970 -6.821 7.430 1.00 83.38 471 LEU A N 1
ATOM 3609 C CA . LEU A 1 471 ? -21.771 -5.604 7.646 1.00 83.38 471 LEU A CA 1
ATOM 3610 C C . LEU A 1 471 ? -23.139 -5.616 6.938 1.00 83.38 471 LEU A C 1
ATOM 3612 O O . LEU A 1 471 ? -23.995 -4.803 7.284 1.00 83.38 471 LEU A O 1
ATOM 3616 N N . ASN A 1 472 ? -23.361 -6.504 5.965 1.00 82.81 472 ASN A N 1
ATOM 3617 C CA . ASN A 1 472 ? -24.658 -6.669 5.311 1.00 82.81 472 ASN A CA 1
ATOM 3618 C C . ASN A 1 472 ? -25.576 -7.656 6.039 1.00 82.81 472 ASN A C 1
ATOM 3620 O O . ASN A 1 472 ? -26.785 -7.623 5.810 1.00 82.81 472 ASN A O 1
ATOM 3624 N N . ASN A 1 473 ? -25.017 -8.502 6.904 1.00 86.81 473 ASN A N 1
ATOM 3625 C CA . ASN A 1 473 ? -25.737 -9.465 7.721 1.00 86.81 473 ASN A CA 1
ATOM 3626 C C . ASN A 1 473 ? -24.947 -9.798 8.992 1.00 86.81 473 ASN A C 1
ATOM 3628 O O . ASN A 1 473 ? -24.218 -10.793 9.051 1.00 86.81 473 ASN A O 1
ATOM 3632 N N . CYS A 1 474 ? -25.102 -8.962 10.020 1.00 89.94 474 CYS A N 1
ATOM 3633 C CA . CYS A 1 474 ? -24.444 -9.167 11.304 1.00 89.94 474 CYS A CA 1
ATOM 3634 C C . CYS A 1 474 ? -25.409 -9.164 12.484 1.00 89.94 474 CYS A C 1
ATOM 3636 O O . CYS A 1 474 ? -26.486 -8.569 12.454 1.00 89.94 474 CYS A O 1
ATOM 3638 N N . SER A 1 475 ? -24.976 -9.795 13.571 1.00 94.69 475 SER A N 1
ATOM 3639 C CA . SER A 1 475 ? -25.540 -9.600 14.904 1.00 94.69 475 SER A CA 1
ATOM 3640 C C . SER A 1 475 ? -24.570 -8.803 15.773 1.00 94.69 475 SER A C 1
ATOM 3642 O O . SER A 1 475 ? -23.352 -8.936 15.644 1.00 94.69 475 SER A O 1
ATOM 3644 N N . LEU A 1 476 ? -25.103 -7.984 16.679 1.00 96.06 476 LEU A N 1
ATOM 3645 C CA . LEU A 1 476 ? -24.309 -7.147 17.581 1.00 96.06 476 LEU A CA 1
ATOM 3646 C C . LEU A 1 476 ? -24.394 -7.717 18.997 1.00 96.06 476 LEU A C 1
ATOM 3648 O O . LEU A 1 476 ? -25.412 -7.552 19.669 1.00 96.06 476 LEU A O 1
ATOM 3652 N N . ARG A 1 477 ? -23.345 -8.400 19.457 1.00 96.00 477 ARG A N 1
ATOM 3653 C CA . ARG A 1 477 ? -23.304 -9.021 20.791 1.00 96.00 477 ARG A CA 1
ATOM 3654 C C . ARG A 1 477 ? -22.559 -8.135 21.774 1.00 96.00 477 ARG A C 1
ATOM 3656 O O . ARG A 1 477 ? -21.452 -7.719 21.477 1.00 96.00 477 ARG A O 1
ATOM 3663 N N . VAL A 1 478 ? -23.102 -7.871 22.955 1.00 95.81 478 VAL A N 1
ATOM 3664 C CA . VAL A 1 478 ? -22.393 -7.131 24.007 1.00 95.81 478 VAL A CA 1
ATOM 3665 C C . VAL A 1 478 ? -21.123 -7.896 24.398 1.00 95.81 478 VAL A C 1
ATOM 3667 O O . VAL A 1 478 ? -21.174 -9.083 24.736 1.00 95.81 478 VAL A O 1
ATOM 3670 N N . ASP A 1 479 ? -19.983 -7.211 24.327 1.00 94.19 479 ASP A N 1
ATOM 3671 C CA . ASP A 1 479 ? -18.654 -7.771 24.565 1.00 94.19 479 ASP A CA 1
ATOM 3672 C C . ASP A 1 479 ? -18.567 -8.435 25.947 1.00 94.19 479 ASP A C 1
ATOM 3674 O O . ASP A 1 479 ? -19.081 -7.919 26.937 1.00 94.19 479 ASP A O 1
ATOM 3678 N N . GLY A 1 480 ? -17.955 -9.619 26.003 1.00 90.62 480 GLY A N 1
ATOM 3679 C CA . GLY A 1 480 ? -17.894 -10.434 27.221 1.00 90.62 480 GLY A CA 1
ATOM 3680 C C . GLY A 1 480 ? -19.208 -11.107 27.654 1.00 90.62 480 GLY A C 1
ATOM 3681 O O . GLY A 1 480 ? -19.223 -11.756 28.695 1.00 90.62 480 GLY A O 1
ATOM 3682 N N . THR A 1 481 ? -20.299 -11.005 26.884 1.00 92.56 481 THR A N 1
ATOM 3683 C CA . THR A 1 481 ? -21.602 -11.615 27.230 1.00 92.56 481 THR A CA 1
ATOM 3684 C C . THR A 1 481 ? -22.203 -12.422 26.070 1.00 92.56 481 THR A C 1
ATOM 3686 O O . THR A 1 481 ? -21.681 -12.393 24.956 1.00 92.56 481 THR A O 1
ATOM 3689 N N . GLN A 1 482 ? -23.325 -13.109 26.326 1.00 92.81 482 GLN A N 1
ATOM 3690 C CA . GLN A 1 482 ? -24.207 -13.742 25.325 1.00 92.81 482 GLN A CA 1
ATOM 3691 C C . GLN A 1 482 ? -25.483 -12.916 25.065 1.00 92.81 482 GLN A C 1
ATOM 3693 O O . GLN A 1 482 ? -26.531 -13.460 24.724 1.00 92.81 482 GLN A O 1
ATOM 3698 N N . LEU A 1 483 ? -25.423 -11.598 25.283 1.00 95.56 483 LEU A N 1
ATOM 3699 C CA . LEU A 1 483 ? -26.548 -10.686 25.083 1.00 95.56 483 LEU A CA 1
ATOM 3700 C C . LEU A 1 483 ? -26.395 -9.933 23.763 1.00 95.56 483 LEU A C 1
ATOM 3702 O O . LEU A 1 483 ? -25.355 -9.346 23.492 1.00 95.56 483 LEU A O 1
ATOM 3706 N N . TYR A 1 484 ? -27.445 -9.921 22.958 1.00 96.69 484 TYR A N 1
ATOM 3707 C CA . TYR A 1 484 ? -27.492 -9.343 21.626 1.00 96.69 484 TYR A CA 1
ATOM 3708 C C . TYR A 1 484 ? -28.361 -8.091 21.602 1.00 96.69 484 TYR A C 1
ATOM 3710 O O . TYR A 1 484 ? -29.405 -8.041 22.255 1.00 96.69 484 TYR A O 1
ATOM 3718 N N . PHE A 1 485 ? -27.948 -7.098 20.816 1.00 96.62 485 PHE A N 1
ATOM 3719 C CA . PHE A 1 485 ? -28.787 -5.975 20.419 1.00 96.62 485 PHE A CA 1
ATOM 3720 C C . PHE A 1 485 ? -29.977 -6.518 19.623 1.00 96.62 485 PHE A C 1
ATOM 3722 O O . PHE A 1 485 ? -29.809 -7.062 18.536 1.00 96.62 485 PHE A O 1
ATOM 3729 N N . SER A 1 486 ? -31.173 -6.408 20.182 1.00 95.56 486 SER A N 1
ATOM 3730 C CA . SER A 1 486 ? -32.403 -6.976 19.640 1.00 95.56 486 SER A CA 1
ATOM 3731 C C . SER A 1 486 ? -33.567 -6.018 19.908 1.00 95.56 486 SER A C 1
ATOM 3733 O O . SER A 1 486 ? -33.364 -4.851 20.244 1.00 95.56 486 SER A O 1
ATOM 3735 N N . TYR A 1 487 ? -34.798 -6.473 19.730 1.00 94.06 487 TYR A N 1
ATOM 3736 C CA . TYR A 1 487 ? -36.001 -5.662 19.860 1.00 94.06 487 TYR A CA 1
ATOM 3737 C C . TYR A 1 487 ? -37.191 -6.505 20.309 1.00 94.06 487 TYR A C 1
ATOM 3739 O O . TYR A 1 487 ? -37.183 -7.735 20.280 1.00 94.06 487 TYR A O 1
ATOM 3747 N N . ASN A 1 488 ? -38.229 -5.831 20.783 1.00 92.69 488 ASN A N 1
ATOM 3748 C CA . ASN A 1 488 ? -39.530 -6.426 21.035 1.00 92.69 488 ASN A CA 1
ATOM 3749 C C . ASN A 1 488 ? -40.356 -6.406 19.738 1.00 92.69 488 ASN A C 1
ATOM 3751 O O . ASN A 1 488 ? -40.564 -5.342 19.168 1.00 92.69 488 ASN A O 1
ATOM 3755 N N . GLU A 1 489 ? -40.839 -7.561 19.279 1.00 87.62 489 GLU A N 1
ATOM 3756 C CA . GLU A 1 489 ? -41.586 -7.671 18.013 1.00 87.62 489 GLU A CA 1
ATOM 3757 C C . GLU A 1 489 ? -42.917 -6.900 18.013 1.00 87.62 489 GLU A C 1
ATOM 3759 O O . GLU A 1 489 ? -43.374 -6.464 16.961 1.00 87.62 489 GLU A O 1
ATOM 3764 N N . THR A 1 490 ? -43.537 -6.707 19.180 1.00 88.88 490 THR A N 1
ATOM 3765 C CA . THR A 1 490 ? -44.818 -6.000 19.313 1.00 88.88 490 THR A CA 1
ATOM 3766 C C . THR A 1 490 ? -44.633 -4.487 19.350 1.00 88.88 490 THR A C 1
ATOM 3768 O O . THR A 1 490 ? -45.406 -3.757 18.737 1.00 88.88 490 THR A O 1
ATOM 3771 N N . THR A 1 491 ? -43.631 -4.000 20.084 1.00 91.06 491 THR A N 1
ATOM 3772 C CA . THR A 1 491 ? -43.454 -2.557 20.326 1.00 91.06 491 THR A CA 1
ATOM 3773 C C . THR A 1 491 ? -42.333 -1.927 19.504 1.00 91.06 491 THR A C 1
ATOM 3775 O O . THR A 1 491 ? -42.199 -0.706 19.490 1.00 91.06 491 THR A O 1
ATOM 3778 N N . GLY A 1 492 ? -41.483 -2.735 18.870 1.00 92.06 492 GLY A N 1
ATOM 3779 C CA . GLY A 1 492 ? -40.255 -2.299 18.205 1.00 92.06 492 GLY A CA 1
ATOM 3780 C C . GLY A 1 492 ? -39.148 -1.859 19.167 1.00 92.06 492 GLY A C 1
ATOM 3781 O O . GLY A 1 492 ? -38.036 -1.606 18.719 1.00 92.06 492 GLY A O 1
ATOM 3782 N N . ALA A 1 493 ? -39.408 -1.764 20.475 1.00 94.25 493 ALA A N 1
ATOM 3783 C CA . ALA A 1 493 ? -38.454 -1.241 21.451 1.00 94.25 493 ALA A CA 1
ATOM 3784 C C . ALA A 1 493 ? -37.184 -2.092 21.499 1.00 94.25 493 ALA A C 1
ATOM 3786 O O . ALA A 1 493 ? -37.257 -3.317 21.618 1.00 94.25 493 ALA A O 1
ATOM 3787 N N . VAL A 1 494 ? -36.026 -1.443 21.408 1.00 96.06 494 VAL A N 1
ATOM 3788 C CA . VAL A 1 494 ? -34.725 -2.113 21.382 1.00 96.06 494 VAL A CA 1
ATOM 3789 C C . VAL A 1 494 ? -34.336 -2.584 22.785 1.00 96.06 494 VAL A C 1
ATOM 3791 O O . VAL A 1 494 ? -34.464 -1.859 23.775 1.00 96.06 494 VAL A O 1
ATOM 3794 N N . LYS A 1 495 ? -33.845 -3.819 22.868 1.00 95.44 495 LYS A N 1
ATOM 3795 C CA . LYS A 1 495 ? -33.508 -4.511 24.116 1.00 95.44 495 LYS A CA 1
ATOM 3796 C C . LYS A 1 495 ? -32.331 -5.463 23.943 1.00 95.44 495 LYS A C 1
ATOM 3798 O O . LYS A 1 495 ? -31.953 -5.801 22.825 1.00 95.44 495 LYS A O 1
ATOM 3803 N N . LEU A 1 496 ? -31.789 -5.939 25.054 1.00 96.50 496 LEU A N 1
ATOM 3804 C CA . LEU A 1 496 ? -30.867 -7.062 25.104 1.00 96.50 496 LEU A CA 1
ATOM 3805 C C . LEU A 1 496 ? -31.633 -8.383 25.104 1.00 96.50 496 LEU A C 1
ATOM 3807 O O . LEU A 1 496 ? -32.626 -8.554 25.817 1.00 96.50 496 LEU A O 1
ATOM 3811 N N . TRP A 1 497 ? -31.148 -9.343 24.326 1.00 95.38 497 TRP A N 1
ATOM 3812 C CA . TRP A 1 497 ? -31.721 -10.683 24.244 1.00 95.38 497 TRP A CA 1
ATOM 3813 C C . TRP A 1 497 ? -30.627 -11.747 24.243 1.00 95.38 497 TRP A C 1
ATOM 3815 O O . TRP A 1 497 ? -29.523 -11.488 23.794 1.00 95.38 497 TRP A O 1
ATOM 3825 N N . ASN A 1 498 ? -30.900 -12.945 24.750 1.00 92.81 498 ASN A N 1
ATOM 3826 C CA . ASN A 1 498 ? -29.884 -14.000 24.898 1.00 92.81 498 ASN A CA 1
ATOM 3827 C C . ASN A 1 498 ? -29.784 -14.931 23.677 1.00 92.81 498 ASN A C 1
ATOM 3829 O O . ASN A 1 498 ? -29.133 -15.971 23.740 1.00 92.81 498 ASN A O 1
ATOM 3833 N N . THR A 1 499 ? -30.446 -14.580 22.574 1.00 86.25 499 THR A N 1
ATOM 3834 C CA . THR A 1 499 ? -30.352 -15.296 21.303 1.00 86.25 499 THR A CA 1
ATOM 3835 C C . THR A 1 499 ? -30.165 -14.307 20.157 1.00 86.25 499 THR A C 1
ATOM 3837 O O . THR A 1 499 ? -30.617 -13.163 20.221 1.00 86.25 499 THR A O 1
ATOM 3840 N N . LYS A 1 500 ? -29.511 -14.774 19.090 1.00 82.31 500 LYS A N 1
ATOM 3841 C CA . LYS A 1 500 ? -29.339 -14.034 17.832 1.00 82.31 500 LYS A CA 1
ATOM 3842 C C . LYS A 1 500 ? -30.557 -14.102 16.904 1.00 82.31 500 LYS A C 1
ATOM 3844 O O . LYS A 1 500 ? -30.514 -13.552 15.808 1.00 82.31 500 LYS A O 1
ATOM 3849 N N . ASP A 1 501 ? -31.598 -14.842 17.287 1.00 79.19 501 ASP A N 1
ATOM 3850 C CA . ASP A 1 501 ? -32.743 -15.079 16.412 1.00 79.19 501 ASP A CA 1
ATOM 3851 C C . ASP A 1 501 ? -33.462 -13.759 16.113 1.00 79.19 501 ASP A C 1
ATOM 3853 O O . ASP A 1 501 ? -33.746 -12.979 17.023 1.00 79.19 501 ASP A O 1
ATOM 3857 N N . LYS A 1 502 ? -33.665 -13.485 14.820 1.00 69.81 502 LYS A N 1
ATOM 3858 C CA . LYS A 1 502 ? -34.207 -12.233 14.260 1.00 69.81 502 LYS A CA 1
ATOM 3859 C C . LYS A 1 502 ? -33.460 -10.938 14.632 1.00 69.81 502 LYS A C 1
ATOM 3861 O O . LYS A 1 502 ? -33.890 -9.854 14.245 1.00 69.81 502 LYS A O 1
ATOM 3866 N N . ALA A 1 503 ? -32.315 -11.024 15.310 1.00 83.25 503 ALA A N 1
ATOM 3867 C CA . ALA A 1 503 ? -31.469 -9.899 15.713 1.00 83.25 503 ALA A CA 1
ATOM 3868 C C . ALA A 1 503 ? -30.357 -9.592 14.686 1.00 83.25 503 ALA A C 1
ATOM 3870 O O . ALA A 1 503 ? -29.255 -9.178 15.056 1.00 83.25 503 ALA A O 1
ATOM 3871 N N . GLN A 1 504 ? -30.623 -9.836 13.400 1.00 92.56 504 GLN A N 1
ATOM 3872 C CA . GLN A 1 504 ? -29.701 -9.535 12.309 1.00 92.56 504 GLN A CA 1
ATOM 3873 C C . GLN A 1 504 ? -29.951 -8.140 11.744 1.00 92.56 504 GLN A C 1
ATOM 3875 O O . GLN A 1 504 ? -31.092 -7.730 11.496 1.00 92.56 504 GLN A O 1
ATOM 3880 N N . PHE A 1 505 ? -28.859 -7.430 11.500 1.00 94.56 505 PHE A N 1
ATOM 3881 C CA . PHE A 1 505 ? -28.855 -6.077 10.987 1.00 94.56 505 PHE A CA 1
ATOM 3882 C C . PHE A 1 505 ? -27.912 -5.955 9.800 1.00 94.56 505 PHE A C 1
ATOM 3884 O O . PHE A 1 505 ? -26.870 -6.605 9.721 1.00 94.56 505 PHE A O 1
ATOM 3891 N N . LYS A 1 506 ? -28.281 -5.051 8.904 1.00 92.94 506 LYS A N 1
ATOM 3892 C CA . LYS A 1 506 ? -27.409 -4.463 7.906 1.00 92.94 506 LYS A CA 1
ATOM 3893 C C . LYS A 1 506 ? -26.970 -3.085 8.405 1.00 92.94 506 LYS A C 1
ATOM 3895 O O . LYS A 1 506 ? -27.810 -2.263 8.780 1.00 92.94 506 LYS A O 1
ATOM 3900 N N . LEU A 1 507 ? -25.661 -2.846 8.438 1.00 92.94 507 LEU A N 1
ATOM 3901 C CA . LEU A 1 507 ? -25.036 -1.597 8.878 1.00 92.94 507 LEU A CA 1
ATOM 3902 C C . LEU A 1 507 ? -24.689 -0.747 7.649 1.00 92.94 507 LEU A C 1
ATOM 3904 O O . LEU A 1 507 ? -23.646 -0.919 7.023 1.00 92.94 507 LEU A O 1
ATOM 3908 N N . GLU A 1 508 ? -25.579 0.172 7.282 1.00 89.56 508 GLU A N 1
ATOM 3909 C CA . GLU A 1 508 ? -25.484 0.950 6.041 1.00 89.56 508 GLU A CA 1
ATOM 3910 C C . GLU A 1 508 ? -24.769 2.282 6.285 1.00 89.56 508 GLU A C 1
ATOM 3912 O O . GLU A 1 508 ? -25.333 3.191 6.903 1.00 89.56 508 GLU A O 1
ATOM 3917 N N . ARG A 1 509 ? -23.537 2.424 5.785 1.00 89.12 509 ARG A N 1
ATOM 3918 C CA . ARG A 1 509 ? -22.781 3.682 5.877 1.00 89.12 509 ARG A CA 1
ATOM 3919 C C . ARG A 1 509 ? -23.445 4.774 5.035 1.00 89.12 509 ARG A C 1
ATOM 3921 O O . ARG A 1 509 ? -23.764 4.566 3.868 1.00 89.12 509 ARG A O 1
ATOM 3928 N N . GLN A 1 510 ? -23.632 5.940 5.635 1.00 85.62 510 GLN A N 1
ATOM 3929 C CA . GLN A 1 510 ? -24.213 7.132 5.024 1.00 85.62 510 GLN A CA 1
ATOM 3930 C C . GLN A 1 510 ? -23.099 8.068 4.533 1.00 85.62 510 GLN A C 1
ATOM 3932 O O . GLN A 1 510 ? -21.984 8.059 5.057 1.00 85.62 510 GLN A O 1
ATOM 3937 N N . SER A 1 511 ? -23.401 8.936 3.564 1.00 79.06 511 SER A N 1
ATOM 3938 C CA . SER A 1 511 ? -22.427 9.872 2.967 1.00 79.06 511 SER A CA 1
ATOM 3939 C C . SER A 1 511 ? -21.783 10.846 3.966 1.00 79.06 511 SER A C 1
ATOM 3941 O O . SER A 1 511 ? -20.688 11.342 3.728 1.00 79.06 511 SER A O 1
ATOM 3943 N N . ASN A 1 512 ? -22.435 11.099 5.101 1.00 77.94 512 ASN A N 1
ATOM 3944 C CA . ASN A 1 512 ? -21.957 11.976 6.176 1.00 77.94 512 ASN A CA 1
ATOM 3945 C C . ASN A 1 512 ? -21.163 11.242 7.279 1.00 77.94 512 ASN A C 1
ATOM 3947 O O . ASN A 1 512 ? -20.952 11.808 8.350 1.00 77.94 512 ASN A O 1
ATOM 3951 N N . GLY A 1 513 ? -20.781 9.979 7.058 1.00 79.06 513 GLY A N 1
ATOM 3952 C CA . GLY A 1 513 ? -19.996 9.176 8.005 1.00 79.06 513 GLY A CA 1
ATOM 3953 C C . GLY A 1 513 ? -20.793 8.540 9.151 1.00 79.06 513 GLY A C 1
ATOM 3954 O O . GLY A 1 513 ? -20.213 7.852 9.985 1.00 79.06 513 GLY A O 1
ATOM 3955 N N . THR A 1 514 ? -22.115 8.736 9.208 1.00 90.12 514 THR A N 1
ATOM 3956 C CA . THR A 1 514 ? -22.996 7.981 10.121 1.00 90.12 514 THR A CA 1
ATOM 3957 C C . THR A 1 514 ? -23.433 6.652 9.500 1.00 90.12 514 THR A C 1
ATOM 3959 O O . THR A 1 514 ? -23.184 6.389 8.327 1.00 90.12 514 THR A O 1
ATOM 3962 N N . TYR A 1 515 ? -24.102 5.810 10.278 1.00 94.44 515 TYR A N 1
ATOM 3963 C CA . TYR A 1 515 ? -24.652 4.528 9.862 1.00 94.44 515 TYR A CA 1
ATOM 3964 C C . TYR A 1 515 ? -26.157 4.481 10.105 1.00 94.44 515 TYR A C 1
ATOM 3966 O O . TYR A 1 515 ? -26.668 5.059 11.068 1.00 94.44 515 TYR A O 1
ATOM 3974 N N . ALA A 1 516 ? -26.852 3.732 9.259 1.00 93.50 516 ALA A N 1
ATOM 3975 C CA . ALA A 1 516 ? -28.213 3.289 9.499 1.00 93.50 516 ALA A CA 1
ATOM 3976 C C . ALA A 1 516 ? -28.194 1.800 9.854 1.00 93.50 516 ALA A C 1
ATOM 3978 O O . ALA A 1 516 ? -27.551 0.999 9.177 1.00 93.50 516 ALA A O 1
ATOM 3979 N N . LEU A 1 517 ? -28.877 1.431 10.935 1.00 95.50 517 LEU A N 1
ATOM 3980 C CA . LEU A 1 517 ? -29.008 0.040 11.366 1.00 95.50 517 LEU A CA 1
ATOM 3981 C C . LEU A 1 517 ? -30.353 -0.454 10.852 1.00 95.50 517 LEU A C 1
ATOM 3983 O O . LEU A 1 517 ? -31.390 -0.033 11.365 1.00 95.50 517 LEU A O 1
ATOM 3987 N N . ARG A 1 518 ? -30.347 -1.305 9.830 1.00 93.69 518 ARG A N 1
ATOM 3988 C CA . ARG A 1 518 ? -31.563 -1.859 9.227 1.00 93.69 518 ARG A CA 1
ATOM 3989 C C . ARG A 1 518 ? -31.730 -3.298 9.673 1.00 93.69 518 ARG A C 1
ATOM 3991 O O . ARG A 1 518 ? -30.874 -4.127 9.389 1.00 93.69 518 ARG A O 1
ATOM 3998 N N . ASN A 1 519 ? -32.806 -3.606 10.381 1.00 92.94 519 ASN A N 1
ATOM 3999 C CA . ASN A 1 519 ? -33.125 -4.985 10.719 1.00 92.94 519 ASN A CA 1
ATOM 4000 C C . ASN A 1 519 ? -33.536 -5.754 9.462 1.00 92.94 519 ASN A C 1
ATOM 4002 O O . ASN A 1 519 ? -34.369 -5.282 8.690 1.00 92.94 519 ASN A O 1
ATOM 4006 N N . ILE A 1 520 ? -32.953 -6.936 9.281 1.00 89.81 520 ILE A N 1
ATOM 4007 C CA . ILE A 1 520 ? -33.129 -7.741 8.066 1.00 89.81 520 ILE A CA 1
ATOM 4008 C C . ILE A 1 520 ? -34.499 -8.423 8.043 1.00 89.81 520 ILE A C 1
ATOM 4010 O O . ILE A 1 520 ? -35.105 -8.538 6.984 1.00 89.81 520 ILE A O 1
ATOM 4014 N N . ALA A 1 521 ? -35.010 -8.842 9.203 1.00 86.50 521 ALA A N 1
ATOM 4015 C CA . ALA A 1 521 ? -36.275 -9.570 9.286 1.00 86.50 521 ALA A CA 1
ATOM 4016 C C . ALA A 1 521 ? -37.488 -8.696 8.923 1.00 86.50 521 ALA A C 1
ATOM 4018 O O . ALA A 1 521 ? -38.415 -9.165 8.268 1.00 86.50 521 ALA A O 1
ATOM 4019 N N . PHE A 1 522 ? -37.487 -7.431 9.347 1.00 85.50 522 PHE A N 1
ATOM 4020 C CA . PHE A 1 522 ? -38.615 -6.510 9.173 1.00 85.50 522 PHE A CA 1
ATOM 4021 C C . PHE A 1 522 ? -38.373 -5.397 8.162 1.00 85.50 522 PHE A C 1
ATOM 4023 O O . PHE A 1 522 ? -39.293 -4.616 7.910 1.00 85.50 522 PHE A O 1
ATOM 4030 N N . ASP A 1 523 ? -37.163 -5.321 7.612 1.00 89.38 523 ASP A N 1
ATOM 4031 C CA . ASP A 1 523 ? -36.746 -4.303 6.657 1.00 89.38 523 ASP A CA 1
ATOM 4032 C C . ASP A 1 523 ? -36.916 -2.863 7.177 1.00 89.38 523 ASP A C 1
ATOM 4034 O O . ASP A 1 523 ? -37.341 -1.954 6.468 1.00 89.38 523 ASP A O 1
ATOM 4038 N N . GLN A 1 524 ? -36.625 -2.657 8.463 1.00 91.06 524 GLN A N 1
ATOM 4039 C CA . GLN A 1 524 ? -36.905 -1.415 9.189 1.00 91.06 524 GLN A CA 1
ATOM 4040 C C . GLN A 1 524 ? -35.667 -0.873 9.893 1.00 91.06 524 GLN A C 1
ATOM 4042 O O . GLN A 1 524 ? -34.810 -1.629 10.351 1.00 91.06 524 GLN A O 1
ATOM 4047 N N . TYR A 1 525 ? -35.597 0.450 10.014 1.00 93.12 525 TYR A N 1
ATOM 4048 C CA . TYR A 1 525 ? -34.465 1.134 10.624 1.00 93.12 525 TYR A CA 1
ATOM 4049 C C . TYR A 1 525 ? -34.619 1.269 12.138 1.00 93.12 525 TYR A C 1
ATOM 4051 O O . TYR A 1 525 ? -35.715 1.513 12.651 1.00 93.12 525 TYR A O 1
ATOM 4059 N N . VAL A 1 526 ? -33.493 1.171 12.845 1.00 95.06 526 VAL A N 1
ATOM 4060 C CA . VAL A 1 526 ? -33.393 1.579 14.245 1.00 95.06 526 VAL A CA 1
ATOM 4061 C C . VAL A 1 526 ? -33.470 3.102 14.317 1.00 95.06 526 VAL A C 1
ATOM 4063 O O . VAL A 1 526 ? -32.707 3.822 13.669 1.00 95.06 526 VAL A O 1
ATOM 4066 N N . TRP A 1 527 ? -34.389 3.583 15.137 1.00 94.56 527 TRP A N 1
ATOM 4067 C CA . TRP A 1 527 ? -34.787 4.970 15.264 1.00 94.56 527 TRP A CA 1
ATOM 4068 C C . TRP A 1 527 ? -34.833 5.385 16.728 1.00 94.56 527 TRP A C 1
ATOM 4070 O O . TRP A 1 527 ? -35.457 4.717 17.552 1.00 94.56 527 TRP A O 1
ATOM 4080 N N . LEU A 1 528 ? -34.218 6.514 17.062 1.00 96.19 528 LEU A N 1
ATOM 4081 C CA . LEU A 1 528 ? -34.293 7.079 18.400 1.00 96.19 528 LEU A CA 1
ATOM 4082 C C . LEU A 1 528 ? -35.544 7.950 18.563 1.00 96.19 528 LEU A C 1
ATOM 4084 O O . LEU A 1 528 ? -35.725 8.936 17.848 1.00 96.19 528 LEU A O 1
ATOM 4088 N N . SER A 1 529 ? -36.359 7.638 19.571 1.00 93.62 529 SER A N 1
ATOM 4089 C CA . SER A 1 529 ? -37.442 8.500 20.049 1.00 93.62 529 SER A CA 1
ATOM 4090 C C . SER A 1 529 ? -37.208 8.854 21.515 1.00 93.62 529 SER A C 1
ATOM 4092 O O . SER A 1 529 ? -37.189 7.977 22.381 1.00 93.62 529 SER A O 1
ATOM 4094 N N . LYS A 1 530 ? -37.017 10.150 21.796 1.00 91.94 530 LYS A N 1
ATOM 4095 C CA . LYS A 1 530 ? -36.546 10.657 23.097 1.00 91.94 530 LYS A CA 1
ATOM 4096 C C . LYS A 1 530 ? -35.226 9.979 23.496 1.00 91.94 530 LYS A C 1
ATOM 4098 O O . LYS A 1 530 ? -34.199 10.257 22.888 1.00 91.94 530 LYS A O 1
ATOM 4103 N N . GLU A 1 531 ? -35.257 9.079 24.473 1.00 95.12 531 GLU A N 1
ATOM 4104 C CA . GLU A 1 531 ? -34.091 8.327 24.950 1.00 95.12 531 GLU A CA 1
ATOM 4105 C C . GLU A 1 531 ? -34.134 6.847 24.556 1.00 95.12 531 GLU A C 1
ATOM 4107 O O . GLU A 1 531 ? -33.203 6.108 24.859 1.00 95.12 531 GLU A O 1
ATOM 4112 N N . SER A 1 532 ? -35.195 6.390 23.893 1.00 95.31 532 SER A N 1
ATOM 4113 C CA . SER A 1 532 ? -35.422 4.970 23.628 1.00 95.31 532 SER A CA 1
ATOM 4114 C C . SER A 1 532 ? -35.269 4.666 22.132 1.00 95.31 532 SER A C 1
ATOM 4116 O O . SER A 1 532 ? -35.937 5.301 21.309 1.00 95.31 532 SER A O 1
ATOM 4118 N N . PRO A 1 533 ? -34.385 3.729 21.745 1.00 96.50 533 PRO A N 1
ATOM 4119 C CA . PRO A 1 533 ? -34.313 3.228 20.384 1.00 96.50 533 PRO A CA 1
ATOM 4120 C C . PRO A 1 533 ? -35.456 2.244 20.097 1.00 96.50 533 PRO A C 1
ATOM 4122 O O . PRO A 1 533 ? -35.798 1.405 20.931 1.00 96.50 533 PRO A O 1
ATOM 4125 N N . TYR A 1 534 ? -36.017 2.322 18.893 1.00 95.44 534 TYR A N 1
ATOM 4126 C CA . TYR A 1 534 ? -37.070 1.441 18.388 1.00 95.44 534 TYR A CA 1
ATOM 4127 C C . TYR A 1 534 ? -36.793 1.054 16.940 1.00 95.44 534 TYR A C 1
ATOM 4129 O O . TYR A 1 534 ? -36.214 1.829 16.188 1.00 95.44 534 TYR A O 1
ATOM 4137 N N . ILE A 1 535 ? -37.268 -0.106 16.516 1.00 93.06 535 ILE A N 1
ATOM 4138 C CA . ILE A 1 535 ? -37.386 -0.464 15.105 1.00 93.06 535 ILE A CA 1
ATOM 4139 C C . ILE A 1 535 ? -38.762 -0.015 14.623 1.00 93.06 535 ILE A C 1
ATOM 4141 O O . ILE A 1 535 ? -39.773 -0.339 15.245 1.00 93.06 535 ILE A O 1
ATOM 4145 N N . THR A 1 536 ? -38.808 0.769 13.547 1.00 86.00 536 THR A N 1
ATOM 4146 C CA . THR A 1 536 ? -40.074 1.301 13.027 1.00 86.00 536 THR A CA 1
ATOM 4147 C C . THR A 1 536 ? -40.049 1.505 11.517 1.00 86.00 536 THR A C 1
ATOM 4149 O O . THR A 1 536 ? -39.030 1.877 10.935 1.00 86.00 536 THR A O 1
ATOM 4152 N N . ARG A 1 537 ? -41.216 1.340 10.880 1.00 82.62 537 ARG A N 1
ATOM 4153 C CA . ARG A 1 537 ? -41.456 1.689 9.467 1.00 82.62 537 ARG A CA 1
ATOM 4154 C C . ARG A 1 537 ? -41.340 3.184 9.184 1.00 82.62 537 ARG A C 1
ATOM 4156 O O . ARG A 1 537 ? -41.075 3.560 8.052 1.00 82.62 537 ARG A O 1
ATOM 4163 N N . ALA A 1 538 ? -41.531 4.026 10.199 1.00 76.56 538 ALA A N 1
ATOM 4164 C CA . ALA A 1 538 ? -41.318 5.469 10.087 1.00 76.56 538 ALA A CA 1
ATOM 4165 C C . ALA A 1 538 ? -39.828 5.855 10.181 1.00 76.56 538 ALA A C 1
ATOM 4167 O O . ALA A 1 538 ? -39.486 7.027 10.028 1.00 76.56 538 ALA A O 1
ATOM 4168 N N . GLY A 1 539 ? -38.946 4.887 10.459 1.00 76.00 539 GLY A N 1
ATOM 4169 C CA . GLY A 1 539 ? -37.514 5.107 10.566 1.00 76.00 539 GLY A CA 1
ATOM 4170 C C . GLY A 1 539 ? -36.916 5.539 9.229 1.00 76.00 539 GLY A C 1
ATOM 4171 O O . GLY A 1 539 ? -37.083 4.866 8.218 1.00 76.00 539 GLY A O 1
ATOM 4172 N N . ASN A 1 540 ? -36.203 6.662 9.234 1.00 80.88 540 ASN A N 1
ATOM 4173 C CA . ASN A 1 540 ? -35.589 7.256 8.050 1.00 80.88 540 ASN A CA 1
ATOM 4174 C C . ASN A 1 540 ? -34.110 7.591 8.305 1.00 80.88 540 ASN A C 1
ATOM 4176 O O . ASN A 1 540 ? -33.786 8.494 9.080 1.00 80.88 540 ASN A O 1
ATOM 4180 N N . ALA A 1 541 ? -33.215 6.898 7.600 1.00 78.62 541 ALA A N 1
ATOM 4181 C CA . ALA A 1 541 ? -31.767 7.100 7.666 1.00 78.62 541 ALA A CA 1
ATOM 4182 C C . ALA A 1 541 ? -31.305 8.511 7.236 1.00 78.62 541 ALA A C 1
ATOM 4184 O O . ALA A 1 541 ? -30.194 8.928 7.564 1.00 78.62 541 ALA A O 1
ATOM 4185 N N . ALA A 1 542 ? -32.148 9.286 6.546 1.00 82.81 542 ALA A N 1
ATOM 4186 C CA . ALA A 1 542 ? -31.822 10.648 6.125 1.00 82.81 542 ALA A CA 1
ATOM 4187 C C . ALA A 1 542 ? -31.802 11.655 7.290 1.00 82.81 542 ALA A C 1
ATOM 4189 O O . ALA A 1 542 ? -31.127 12.686 7.213 1.00 82.81 542 ALA A O 1
ATOM 4190 N N . ILE A 1 543 ? -32.491 11.383 8.405 1.00 86.00 543 ILE A N 1
ATOM 4191 C CA . ILE A 1 543 ? -32.583 12.329 9.530 1.00 86.00 543 ILE A CA 1
ATOM 4192 C C . ILE A 1 543 ? -31.841 11.834 10.772 1.00 86.00 543 ILE A C 1
ATOM 4194 O O . ILE A 1 543 ? -31.495 10.662 10.878 1.00 86.00 543 ILE A O 1
ATOM 4198 N N . ALA A 1 544 ? -31.544 12.741 11.705 1.00 88.12 544 ALA A N 1
ATOM 4199 C CA . ALA A 1 544 ? -30.653 12.453 12.830 1.00 88.12 544 ALA A CA 1
ATOM 4200 C C . ALA A 1 544 ? -31.157 11.316 13.741 1.00 88.12 544 ALA A C 1
ATOM 4202 O O . ALA A 1 544 ? -30.351 10.548 14.254 1.00 88.12 544 ALA A O 1
ATOM 4203 N N . SER A 1 545 ? -32.476 11.166 13.904 1.00 92.25 545 SER A N 1
ATOM 4204 C CA . SER A 1 545 ? -33.083 10.099 14.713 1.00 92.25 545 SER A CA 1
ATOM 4205 C C . SER A 1 545 ? -32.875 8.692 14.144 1.00 92.25 545 SER A C 1
ATOM 4207 O O . SER A 1 545 ? -32.916 7.735 14.907 1.00 92.25 545 SER A O 1
ATOM 4209 N N . GLY A 1 546 ? -32.623 8.546 12.839 1.00 90.81 546 GLY A N 1
ATOM 4210 C CA . GLY A 1 546 ? -32.311 7.263 12.194 1.00 90.81 546 GLY A CA 1
ATOM 4211 C C . GLY A 1 546 ? -30.816 7.024 11.963 1.00 90.81 546 GLY A C 1
ATOM 4212 O O . GLY A 1 546 ? -30.457 6.050 11.303 1.00 90.81 546 GLY A O 1
ATOM 4213 N N . ARG A 1 547 ? -29.948 7.918 12.457 1.00 93.88 547 ARG A N 1
ATOM 4214 C CA . ARG A 1 547 ? -28.499 7.895 12.224 1.00 93.88 547 ARG A CA 1
ATOM 4215 C C . ARG A 1 547 ? -27.722 7.598 13.498 1.00 93.88 547 ARG A C 1
ATOM 4217 O O . ARG A 1 547 ? -28.010 8.129 14.571 1.00 93.88 547 ARG A O 1
ATOM 4224 N N . TRP A 1 548 ? -26.678 6.796 13.342 1.00 95.94 548 TRP A N 1
ATOM 4225 C CA . TRP A 1 548 ? -25.880 6.262 14.437 1.00 95.94 548 TRP A CA 1
ATOM 4226 C C . TRP A 1 548 ? -24.393 6.383 14.111 1.00 95.94 548 TRP A C 1
ATOM 4228 O O . TRP A 1 548 ? -23.975 6.068 13.001 1.00 95.94 548 TRP A O 1
ATOM 4238 N N . TYR A 1 549 ? -23.569 6.815 15.058 1.00 92.31 549 TYR A N 1
ATOM 4239 C CA . TYR A 1 549 ? -22.122 6.641 14.962 1.00 92.31 549 TYR A CA 1
ATOM 4240 C C . TYR A 1 549 ? -21.767 5.264 15.517 1.00 92.31 549 TYR A C 1
ATOM 4242 O O . TYR A 1 549 ? -22.163 4.924 16.634 1.00 92.31 549 TYR A O 1
ATOM 4250 N N . LEU A 1 550 ? -21.041 4.477 14.725 1.00 93.81 550 LEU A N 1
ATOM 4251 C CA . LEU A 1 550 ? -20.532 3.166 15.117 1.00 93.81 550 LEU A CA 1
ATOM 4252 C C . LEU A 1 550 ? -19.033 3.286 15.373 1.00 93.81 550 LEU A C 1
ATOM 4254 O O . LEU A 1 550 ? -18.212 3.045 14.492 1.00 93.81 550 LEU A O 1
ATOM 4258 N N . GLU A 1 551 ? -18.675 3.715 16.578 1.00 86.12 551 GLU A N 1
ATOM 4259 C CA . GLU A 1 551 ? -17.285 3.950 16.961 1.00 86.12 551 GLU A CA 1
ATOM 4260 C C . GLU A 1 551 ? -16.536 2.623 17.039 1.00 86.12 551 GLU A C 1
ATOM 4262 O O . GLU A 1 551 ? -16.741 1.843 17.965 1.00 86.12 551 GLU A O 1
ATOM 4267 N N . GLY A 1 552 ? -15.705 2.360 16.035 1.00 73.50 552 GLY A N 1
ATOM 4268 C CA . GLY A 1 552 ? -15.087 1.055 15.779 1.00 73.50 552 GLY A CA 1
ATOM 4269 C C . GLY A 1 552 ? -15.156 0.669 14.300 1.00 73.50 552 GLY A C 1
ATOM 4270 O O . GLY A 1 552 ? -14.336 -0.117 13.833 1.00 73.50 552 GLY A O 1
ATOM 4271 N N . LEU A 1 553 ? -16.063 1.298 13.545 1.00 66.62 553 LEU A N 1
ATOM 4272 C CA . LEU A 1 553 ? -16.157 1.245 12.087 1.00 66.62 553 LEU A CA 1
ATOM 4273 C C . LEU A 1 553 ? -15.759 2.606 11.466 1.00 66.62 553 LEU A C 1
ATOM 4275 O O . LEU A 1 553 ? -15.813 3.625 12.158 1.00 66.62 553 LEU A O 1
ATOM 4279 N N . PRO A 1 554 ? -15.253 2.632 10.217 1.00 49.19 554 PRO A N 1
ATOM 4280 C CA . PRO A 1 554 ? -14.774 3.846 9.545 1.00 49.19 554 PRO A CA 1
ATOM 4281 C C . PRO A 1 554 ? -15.863 4.819 9.083 1.00 49.19 554 PRO A C 1
ATOM 4283 O O . PRO A 1 554 ? -17.020 4.413 8.841 1.00 49.19 554 PRO A O 1
#